Protein AF-0000000076553968 (afdb_homodimer)

Sequence (718 aa):
MDLEKVMREAVAPRPKVARPIVVIGSGGIVHDSHLPAYKKARFPVAALVDVNLEKAEGLAKGFGIPFATTSIAEAIRYAPKNAVFDVALPAKAIAGVLPQLPDGAAVLIQKPMGETLAEAVEILKICRAKGLVAAINFQLRWAPNMLAARALHGTGALGELHDMEVSVSVHMPWELWSFLSTAPRLEILYHSIHYVDLVRSWFGNPRGVYAKTVKSPRTAELAATKSVITFDYGDDKRVFIASNHSHDFDPNMQRSFVQWEGMKGAMRAQMGVNLNYPVGLPDNLEYIVCGDGGWKDGPVSGNWFPDAFMGSMGSLQAFVQGEATTLPTSVEDAMDTMRTVEAAYLSSERGGVELPGIEMDLEKVMREAVAPRPKVARPIVVIGSGGIVHDSHLPAYKKARFPVAALVDVNLEKAEGLAKGFGIPFATTSIAEAIRYAPKNAVFDVALPAKAIAGVLPQLPDGAAVLIQKPMGETLAEAVEILKICRAKGLVAAINFQLRWAPNMLAARALHGTGALGELHDMEVSVSVHMPWELWSFLSTAPRLEILYHSIHYVDLVRSWFGNPRGVYAKTVKSPRTAELAATKSVITFDYGDDKRVFIASNHSHDFDPNMQRSFVQWEGMKGAMRAQMGVNLNYPVGLPDNLEYIVCGDGGWKDGPVSGNWFPDAFMGSMGSLQAFVQGEATTLPTSVEDAMDTMRTVEAAYLSSERGGVELPGIE

Secondary structure (DSSP, 8-state):
--HHHHHHT------SSPPPEEEE--SHHIIIIIHHHHHHHT--EEEEE-SSHHHHHHHHHHHT-S-EES-HHHHHHHS-TT-EEEE---HHHHHHHGGGSPTT-EEEEPSSS-SSHHHHHHHHHHHHHHT-EEEE--GGGG-HHHHHHHHHHHTTTT-SEEEEEEEEE-B--GGG-GGGTT-SS-IIIIIIHHHHHHHHHHH-S-SEEEEEEE--GGGTTSS--EEEEEEE--SS-EEEEEEESB--S-GGG-EEEEEEEESSEEEEEE-GGGTTTTT----EEEEEETT-SS-EE----S-HHHHHHHHHHHHHHHHHTTS-S--TTBHHHHHHHHHHHHHHHHHHHH--BPPPP--/--HHHHHHT------SSPPPEEEE--SHHIIIIIHHHHHHHT--EEEEE-SSHHHHHHHHHHHT-S-EES-HHHHHHHS-TT-EEEE---HHHHHHHGGGSPTT-EEEEPSSS-SSHHHHHHHHHHHHHHT-EEEE--GGGGSHHHHHHHHHHHTTTT-SEEEEEEEEE-B--GGG-GGGTT-SS-IIIIIIHHHHHHHHHHH-S-SEEEEEEE--GGGTTSS--EEEEEEE--SS-EEEEEEETB--S-GGG-EEEEEEEESSEEEEEE-GGGTTTTT----EEEEEETT-SS-EE----S-HHHHHHHHHHHHHHHHHTTS-S--TTBHHHHHHHHHHHHHHHHHHHH--BPPPP--

InterPro domains:
  IPR000683 Gfo/Idh/MocA-like oxidoreductase, N-terminal [PF01408] (21-137)
  IPR004104 Gfo/Idh/MocA-like oxidoreductase, C-terminal [PF02894] (188-352)
  IPR036291 NAD(P)-binding domain superfamily [SSF51735] (21-171)
  IPR051317 Gfo/Idh/MocA family oxidoreductases [PTHR43708] (21-351)

pLDDT: mean 96.41, std 3.23, range [72.75, 98.94]

Organism: NCBI:txid570835

Solvent-accessible surface area (backbone atoms only — not comparable to full-atom values): 36123 Å² total; per-residue (Å²): 131,65,58,59,59,45,24,53,67,36,71,57,50,60,39,96,69,66,54,38,27,37,33,36,39,64,43,68,63,36,65,67,21,44,51,54,13,29,59,72,67,65,41,48,50,46,27,32,25,17,88,48,46,68,54,14,42,53,52,21,60,76,70,69,30,84,34,54,34,60,40,68,66,58,45,56,69,70,37,63,93,71,37,30,35,36,39,53,46,61,34,88,52,47,68,73,50,59,77,73,52,67,72,51,33,40,34,40,31,34,63,39,68,31,90,42,62,68,45,28,49,50,41,49,50,51,35,59,74,39,46,37,50,43,27,40,50,65,24,62,62,30,9,34,38,44,29,18,49,50,38,44,51,72,71,46,60,25,44,66,71,36,34,36,42,36,44,34,35,24,41,57,72,61,76,82,42,65,83,52,56,75,28,83,67,34,34,56,65,74,51,46,42,52,54,52,42,45,51,31,74,76,70,45,80,52,70,12,23,37,23,48,63,16,27,38,78,91,46,64,78,37,36,32,42,30,36,41,38,37,45,37,68,63,58,41,32,52,36,38,38,41,40,33,37,73,49,74,82,52,64,89,80,42,46,38,36,39,36,41,34,30,76,30,17,35,37,38,30,39,46,15,60,56,38,61,54,87,76,36,44,74,34,36,26,34,35,35,42,71,88,53,97,47,79,40,79,49,67,51,69,67,30,53,79,27,50,4,45,33,18,43,55,16,34,52,45,13,29,80,74,66,73,35,94,62,58,87,39,19,49,75,52,41,46,55,41,43,25,47,52,50,14,30,55,50,24,35,74,72,53,48,34,49,56,61,82,88,129,132,65,58,59,59,46,23,54,67,37,70,59,50,62,39,97,71,69,53,38,28,36,33,37,40,64,44,67,61,38,65,68,22,46,51,54,15,29,58,73,67,66,41,48,51,48,28,30,26,16,89,48,48,68,53,14,41,54,51,22,60,76,69,71,30,85,34,54,36,60,38,66,68,58,46,58,69,69,38,65,90,73,38,30,36,37,41,52,46,62,34,87,52,46,66,74,48,58,78,73,51,67,71,51,34,42,33,42,31,34,62,38,68,30,89,43,63,68,45,28,50,51,40,48,51,52,33,60,75,41,47,37,50,43,27,41,49,65,24,62,62,31,8,34,39,45,28,19,50,52,38,44,51,71,72,48,58,24,44,66,71,37,35,37,41,35,40,34,34,24,43,57,72,60,76,80,42,64,82,50,53,73,29,81,68,34,34,58,61,75,52,43,42,49,54,53,42,46,49,33,74,75,69,44,81,53,69,12,22,37,22,47,62,16,27,38,77,91,46,65,78,36,36,32,42,30,36,41,39,35,44,37,67,61,58,42,31,52,37,36,38,40,41,32,36,72,51,75,82,51,64,89,79,44,46,38,35,40,36,41,34,30,77,31,18,38,36,38,30,39,45,15,58,57,38,60,55,88,78,35,44,74,34,36,27,35,35,35,44,73,90,53,97,48,80,40,80,48,66,52,70,68,30,54,77,28,50,4,46,34,17,45,57,16,34,53,45,13,29,78,70,65,74,36,95,61,59,87,39,19,49,73,50,41,47,54,42,44,25,47,53,50,15,29,54,50,24,34,71,70,52,46,35,50,57,60,80,88,127

Nearest PDB structures (foldseek):
  5uib-assembly1_A  TM=8.111E-01  e=8.904E-23  Rhizobium rhizogenes K84
  4had-assembly1_C  TM=8.442E-01  e=1.117E-21  Rhizobium etli CFN 42
  4koa-assembly1_A-2  TM=8.083E-01  e=5.678E-21  Sinorhizobium meliloti 1021
  4had-assembly1_D  TM=8.208E-01  e=4.739E-21  Rhizobium etli CFN 42
  2o48-assembly1_X  TM=7.634E-01  e=4.217E-17  Macaca fascicularis

Structure (mmCIF, N/CA/C/O backbone):
data_AF-0000000076553968-model_v1
#
loop_
_entity.id
_entity.type
_entity.pdbx_description
1 polymer 'Putative dehydrogenase'
#
loop_
_atom_site.group_PDB
_atom_site.id
_atom_site.type_symbol
_atom_site.label_atom_id
_atom_site.label_alt_id
_atom_site.label_comp_id
_atom_site.label_asym_id
_atom_site.label_entity_id
_atom_site.label_seq_id
_atom_site.pdbx_PDB_ins_code
_atom_site.Cartn_x
_atom_site.Cartn_y
_atom_site.Cartn_z
_atom_site.occupancy
_atom_site.B_iso_or_equiv
_atom_site.auth_seq_id
_atom_site.auth_comp_id
_atom_site.auth_asym_id
_atom_site.auth_atom_id
_atom_site.pdbx_PDB_model_num
ATOM 1 N N . MET A 1 1 ? 25.125 -3.48 -21.797 1 81.75 1 MET A N 1
ATOM 2 C CA . MET A 1 1 ? 24.172 -4.598 -21.781 1 81.75 1 MET A CA 1
ATOM 3 C C . MET A 1 1 ? 22.828 -4.176 -22.359 1 81.75 1 MET A C 1
ATOM 5 O O . MET A 1 1 ? 22.328 -3.094 -22.047 1 81.75 1 MET A O 1
ATOM 9 N N . ASP A 1 2 ? 22.422 -4.996 -23.312 1 94.44 2 ASP A N 1
ATOM 10 C CA . ASP A 1 2 ? 21.141 -4.711 -23.969 1 94.44 2 ASP A CA 1
ATOM 11 C C . ASP A 1 2 ? 19.969 -5.234 -23.156 1 94.44 2 ASP A C 1
ATOM 13 O O . ASP A 1 2 ? 19.594 -6.398 -23.281 1 94.44 2 ASP A O 1
ATOM 17 N N . LEU A 1 3 ? 19.453 -4.398 -22.297 1 94.69 3 LEU A N 1
ATOM 18 C CA . LEU A 1 3 ? 18.391 -4.777 -21.359 1 94.69 3 LEU A CA 1
ATOM 19 C C . LEU A 1 3 ? 17.125 -5.195 -22.094 1 94.69 3 LEU A C 1
ATOM 21 O O . LEU A 1 3 ? 16.422 -6.105 -21.656 1 94.69 3 LEU A O 1
ATOM 25 N N . GLU A 1 4 ? 16.922 -4.547 -23.219 1 95.44 4 GLU A N 1
ATOM 26 C CA . GLU A 1 4 ? 15.734 -4.887 -24 1 95.44 4 GLU A CA 1
ATOM 27 C C . GLU A 1 4 ? 15.828 -6.309 -24.547 1 95.44 4 GLU A C 1
ATOM 29 O O . GLU A 1 4 ? 14.828 -7.035 -24.578 1 95.44 4 GLU A O 1
ATOM 34 N N . LYS A 1 5 ? 16.984 -6.605 -24.984 1 95.75 5 LYS A N 1
ATOM 35 C CA . LYS A 1 5 ? 17.188 -7.961 -25.484 1 95.75 5 LYS A CA 1
ATOM 36 C C . LYS A 1 5 ? 16.984 -8.992 -24.375 1 95.75 5 LYS A C 1
ATOM 38 O O . LYS A 1 5 ? 16.344 -10.016 -24.578 1 95.75 5 LYS A O 1
ATOM 43 N N . VAL A 1 6 ? 17.391 -8.703 -23.25 1 95.69 6 VAL A N 1
ATOM 44 C CA . VAL A 1 6 ? 17.297 -9.609 -22.109 1 95.69 6 VAL A CA 1
ATOM 45 C C . VAL A 1 6 ? 15.836 -9.812 -21.734 1 95.69 6 VAL A C 1
ATOM 47 O O . VAL A 1 6 ? 15.406 -10.945 -21.5 1 95.69 6 VAL A O 1
ATOM 50 N N . MET A 1 7 ? 15.117 -8.766 -21.719 1 96.56 7 MET A N 1
ATOM 51 C CA . MET A 1 7 ? 13.703 -8.836 -21.375 1 96.56 7 MET A CA 1
ATOM 52 C C . MET A 1 7 ? 12.914 -9.578 -22.438 1 96.56 7 MET A C 1
ATOM 54 O O . MET A 1 7 ? 12.047 -10.391 -22.125 1 96.56 7 MET A O 1
ATOM 58 N N . ARG A 1 8 ? 13.305 -9.352 -23.703 1 93.69 8 ARG A N 1
ATOM 59 C CA . ARG A 1 8 ? 12.602 -9.977 -24.828 1 93.69 8 ARG A CA 1
ATOM 60 C C . ARG A 1 8 ? 12.844 -11.477 -24.844 1 93.69 8 ARG A C 1
ATOM 62 O O . ARG A 1 8 ? 11.969 -12.25 -25.25 1 93.69 8 ARG A O 1
ATOM 69 N N . GLU A 1 9 ? 13.906 -11.867 -24.359 1 93.88 9 GLU A N 1
ATOM 70 C CA . GLU A 1 9 ? 14.312 -13.266 -24.469 1 93.88 9 GLU A CA 1
ATOM 71 C C . GLU A 1 9 ? 13.922 -14.055 -23.219 1 93.88 9 GLU A C 1
ATOM 73 O O . GLU A 1 9 ? 14.133 -15.266 -23.156 1 93.88 9 GLU A O 1
ATOM 78 N N . ALA A 1 10 ? 13.336 -13.344 -22.312 1 93.69 10 ALA A N 1
ATOM 79 C CA . ALA A 1 10 ? 12.867 -14.039 -21.125 1 93.69 10 ALA A CA 1
ATOM 80 C C . ALA A 1 10 ? 11.625 -14.867 -21.422 1 93.69 10 ALA A C 1
ATOM 82 O O . ALA A 1 10 ? 10.57 -14.328 -21.75 1 93.69 10 ALA A O 1
ATOM 83 N N . VAL A 1 11 ? 11.781 -16.172 -21.344 1 91.69 11 VAL A N 1
ATOM 84 C CA . VAL A 1 11 ? 10.648 -17.047 -21.656 1 91.69 11 VAL A CA 1
ATOM 85 C C . VAL A 1 11 ? 10.5 -18.094 -20.547 1 91.69 11 VAL A C 1
ATOM 87 O O . VAL A 1 11 ? 11.469 -18.422 -19.859 1 91.69 11 VAL A O 1
ATOM 90 N N . ALA A 1 12 ? 9.352 -18.578 -20.391 1 90.81 12 ALA A N 1
ATOM 91 C CA . ALA A 1 12 ? 9.062 -19.625 -19.406 1 90.81 12 ALA A CA 1
ATOM 92 C C . ALA A 1 12 ? 9.727 -20.938 -19.812 1 90.81 12 ALA A C 1
ATOM 94 O O . ALA A 1 12 ? 9.969 -21.188 -21 1 90.81 12 ALA A O 1
ATOM 95 N N . PRO A 1 13 ? 10.07 -21.75 -18.844 1 91.44 13 PRO A N 1
ATOM 96 C CA . PRO A 1 13 ? 10.594 -23.078 -19.188 1 91.44 13 PRO A CA 1
ATOM 97 C C . PRO A 1 13 ? 9.609 -23.906 -20 1 91.44 13 PRO A C 1
ATOM 99 O O . PRO A 1 13 ? 8.398 -23.844 -19.766 1 91.44 13 PRO A O 1
ATOM 102 N N . ARG A 1 14 ? 10.211 -24.641 -20.859 1 92.56 14 ARG A N 1
ATOM 103 C CA . ARG A 1 14 ? 9.484 -25.609 -21.672 1 92.56 14 ARG A CA 1
ATOM 104 C C . ARG A 1 14 ? 10.297 -26.891 -21.875 1 92.56 14 ARG A C 1
ATOM 106 O O . ARG A 1 14 ? 11.523 -26.828 -22 1 92.56 14 ARG A O 1
ATOM 113 N N . PRO A 1 15 ? 9.57 -27.969 -21.984 1 96.62 15 PRO A N 1
ATOM 114 C CA . PRO A 1 15 ? 10.281 -29.219 -22.266 1 96.62 15 PRO A CA 1
ATOM 115 C C . PRO A 1 15 ? 10.734 -29.344 -23.719 1 96.62 15 PRO A C 1
ATOM 117 O O . PRO A 1 15 ? 10.102 -28.781 -24.609 1 96.62 15 PRO A O 1
ATOM 120 N N . LYS A 1 16 ? 11.766 -30.094 -23.859 1 95.5 16 LYS A N 1
ATOM 121 C CA . LYS A 1 16 ? 12.188 -30.391 -25.234 1 95.5 16 LYS A CA 1
ATOM 122 C C . LYS A 1 16 ? 11.141 -31.219 -25.969 1 95.5 16 LYS A C 1
ATOM 124 O O . LYS A 1 16 ? 10.812 -30.938 -27.125 1 95.5 16 LYS A O 1
ATOM 129 N N . VAL A 1 17 ? 10.633 -32.094 -25.328 1 95.25 17 VAL A N 1
ATOM 130 C CA . VAL A 1 17 ? 9.539 -32.906 -25.828 1 95.25 17 VAL A CA 1
ATOM 131 C C . VAL A 1 17 ? 8.398 -32.938 -24.812 1 95.25 17 VAL A C 1
ATOM 133 O O . VAL A 1 17 ? 8.57 -33.406 -23.688 1 95.25 17 VAL A O 1
ATOM 136 N N . ALA A 1 18 ? 7.352 -32.469 -25.219 1 96.75 18 ALA A N 1
ATOM 137 C CA . ALA A 1 18 ? 6.207 -32.375 -24.312 1 96.75 18 ALA A CA 1
ATOM 138 C C . ALA A 1 18 ? 5.543 -33.719 -24.125 1 96.75 18 ALA A C 1
ATOM 140 O O . ALA A 1 18 ? 5.324 -34.469 -25.094 1 96.75 18 ALA A O 1
ATOM 141 N N . ARG A 1 19 ? 5.312 -34.062 -22.922 1 97.69 19 ARG A N 1
ATOM 142 C CA . ARG A 1 19 ? 4.523 -35.25 -22.578 1 97.69 19 ARG A CA 1
ATOM 143 C C . ARG A 1 19 ? 3.031 -34.938 -22.672 1 97.69 19 ARG A C 1
ATOM 145 O O . ARG A 1 19 ? 2.602 -33.812 -22.469 1 97.69 19 ARG A O 1
ATOM 152 N N . PRO A 1 20 ? 2.229 -36 -23.031 1 98.19 20 PRO A N 1
ATOM 153 C CA . PRO A 1 20 ? 0.781 -35.781 -23.094 1 98.19 20 PRO A CA 1
ATOM 154 C C . PRO A 1 20 ? 0.183 -35.438 -21.734 1 98.19 20 PRO A C 1
ATOM 156 O O . PRO A 1 20 ? 0.614 -35.969 -20.703 1 98.19 20 PRO A O 1
ATOM 159 N N . ILE A 1 21 ? -0.754 -34.594 -21.781 1 98.81 21 ILE A N 1
ATOM 160 C CA . ILE A 1 21 ? -1.362 -34.094 -20.547 1 98.81 21 ILE A CA 1
ATOM 161 C C . ILE A 1 21 ? -2.752 -34.719 -20.391 1 98.81 21 ILE A C 1
ATOM 163 O O . ILE A 1 21 ? -3.527 -34.781 -21.344 1 98.81 21 ILE A O 1
ATOM 167 N N . VAL A 1 22 ? -3.051 -35.281 -19.266 1 98.81 22 VAL A N 1
ATOM 168 C CA . VAL A 1 22 ? -4.41 -35.594 -18.859 1 98.81 22 VAL A CA 1
ATOM 169 C C . VAL A 1 22 ? -4.949 -34.5 -17.938 1 98.81 22 VAL A C 1
ATOM 171 O O . VAL A 1 22 ? -4.418 -34.312 -16.844 1 98.81 22 VAL A O 1
ATOM 174 N N . VAL A 1 23 ? -5.914 -33.875 -18.328 1 98.81 23 VAL A N 1
ATOM 175 C CA . VAL A 1 23 ? -6.508 -32.781 -17.562 1 98.81 23 VAL A CA 1
ATOM 176 C C . VAL A 1 23 ? -7.707 -33.281 -16.781 1 98.81 23 VAL A C 1
ATOM 178 O O . VAL A 1 23 ? -8.617 -33.906 -17.344 1 98.81 23 VAL A O 1
ATOM 181 N N . ILE A 1 24 ? -7.66 -33.062 -15.562 1 98.56 24 ILE A N 1
ATOM 182 C CA . ILE A 1 24 ? -8.758 -33.438 -14.664 1 98.56 24 ILE A CA 1
ATOM 183 C C . ILE A 1 24 ? -9.484 -32.188 -14.195 1 98.56 24 ILE A C 1
ATOM 185 O O . ILE A 1 24 ? -8.945 -31.391 -13.406 1 98.56 24 ILE A O 1
ATOM 189 N N . GLY A 1 25 ? -10.68 -32.062 -14.602 1 97 25 GLY A N 1
ATOM 190 C CA . GLY A 1 25 ? -11.469 -30.844 -14.438 1 97 25 GLY A CA 1
ATOM 191 C C . GLY A 1 25 ? -11.672 -30.078 -15.727 1 97 25 GLY A C 1
ATOM 192 O O . GLY A 1 25 ? -10.734 -29.906 -16.5 1 97 25 GLY A O 1
ATOM 193 N N . SER A 1 26 ? -12.953 -29.672 -16.047 1 95.62 26 SER A N 1
ATOM 194 C CA . SER A 1 26 ? -13.273 -28.938 -17.266 1 95.62 26 SER A CA 1
ATOM 195 C C . SER A 1 26 ? -13.953 -27.609 -16.953 1 95.62 26 SER A C 1
ATOM 197 O O . SER A 1 26 ? -14.867 -27.188 -17.656 1 95.62 26 SER A O 1
ATOM 199 N N . GLY A 1 27 ? -13.492 -27 -15.82 1 91.19 27 GLY A N 1
ATOM 200 C CA . GLY A 1 27 ? -14.078 -25.734 -15.391 1 91.19 27 GLY A CA 1
ATOM 201 C C . GLY A 1 27 ? -13.586 -24.547 -16.203 1 91.19 27 GLY A C 1
ATOM 202 O O . GLY A 1 27 ? -12.898 -24.719 -17.203 1 91.19 27 GLY A O 1
ATOM 203 N N . GLY A 1 28 ? -14.109 -23.312 -15.758 1 89.62 28 GLY A N 1
ATOM 204 C CA . GLY A 1 28 ? -13.812 -22.078 -16.453 1 89.62 28 GLY A CA 1
ATOM 205 C C . GLY A 1 28 ? -12.328 -21.844 -16.656 1 89.62 28 GLY A C 1
ATOM 206 O O . GLY A 1 28 ? -11.898 -21.391 -17.719 1 89.62 28 GLY A O 1
ATOM 207 N N . ILE A 1 29 ? -11.531 -22.141 -15.641 1 92.94 29 ILE A N 1
ATOM 208 C CA . ILE A 1 29 ? -10.094 -21.875 -15.703 1 92.94 29 ILE A CA 1
ATOM 209 C C . ILE A 1 29 ? -9.453 -22.766 -16.766 1 92.94 29 ILE A C 1
ATOM 211 O O . ILE A 1 29 ? -8.469 -22.391 -17.391 1 92.94 29 ILE A O 1
ATOM 215 N N . VAL A 1 30 ? -9.93 -24.062 -16.922 1 97 30 VAL A N 1
ATOM 216 C CA . VAL A 1 30 ? -9.422 -24.969 -17.953 1 97 30 VAL A CA 1
ATOM 217 C C . VAL A 1 30 ? -9.797 -24.453 -19.344 1 97 30 VAL A C 1
ATOM 219 O O . VAL A 1 30 ? -8.953 -24.375 -20.234 1 97 30 VAL A O 1
ATOM 222 N N . HIS A 1 31 ? -11.039 -24 -19.406 1 94.38 31 HIS A N 1
ATOM 223 C CA . HIS A 1 31 ? -11.547 -23.484 -20.672 1 94.38 31 HIS A CA 1
ATOM 224 C C . HIS A 1 31 ? -10.82 -22.203 -21.062 1 94.38 31 HIS A C 1
ATOM 226 O O . HIS A 1 31 ? -10.398 -22.062 -22.219 1 94.38 31 HIS A O 1
ATOM 232 N N . ASP A 1 32 ? -10.617 -21.344 -20.125 1 92.69 32 ASP A N 1
ATOM 233 C CA . ASP A 1 32 ? -10.211 -19.969 -20.438 1 92.69 32 ASP A CA 1
ATOM 234 C C . ASP A 1 32 ? -8.695 -19.828 -20.422 1 92.69 32 ASP A C 1
ATOM 236 O O . ASP A 1 32 ? -8.141 -18.891 -21 1 92.69 32 ASP A O 1
ATOM 240 N N . SER A 1 33 ? -7.992 -20.75 -19.703 1 95.44 33 SER A N 1
ATOM 241 C CA . SER A 1 33 ? -6.574 -20.484 -19.484 1 95.44 33 SER A CA 1
ATOM 242 C C . SER A 1 33 ? -5.727 -21.719 -19.75 1 95.44 33 SER A C 1
ATOM 244 O O . SER A 1 33 ? -4.82 -21.703 -20.594 1 95.44 33 SER A O 1
ATOM 246 N N . HIS A 1 34 ? -6.031 -22.906 -19.219 1 98.19 34 HIS A N 1
ATOM 247 C CA . HIS A 1 34 ? -5.184 -24.078 -19.375 1 98.19 34 HIS A CA 1
ATOM 248 C C . HIS A 1 34 ? -5.129 -24.516 -20.844 1 98.19 34 HIS A C 1
ATOM 250 O O . HIS A 1 34 ? -4.059 -24.5 -21.453 1 98.19 34 HIS A O 1
ATOM 256 N N . LEU A 1 35 ? -6.277 -24.797 -21.406 1 98.31 35 LEU A N 1
ATOM 257 C CA . LEU A 1 35 ? -6.289 -25.391 -22.734 1 98.31 35 LEU A CA 1
ATOM 258 C C . LEU A 1 35 ? -5.789 -24.406 -23.781 1 98.31 35 LEU A C 1
ATOM 260 O O . LEU A 1 35 ? -4.977 -24.766 -24.641 1 98.31 35 LEU A O 1
ATOM 264 N N . PRO A 1 36 ? -6.191 -23.109 -23.688 1 97.12 36 PRO A N 1
ATOM 265 C CA . PRO A 1 36 ? -5.594 -22.156 -24.625 1 97.12 36 PRO A CA 1
ATOM 266 C C . PRO A 1 36 ? -4.074 -22.078 -24.5 1 97.12 36 PRO A C 1
ATOM 268 O O . PRO A 1 36 ? -3.369 -22 -25.516 1 97.12 36 PRO A O 1
ATOM 271 N N . ALA A 1 37 ? -3.576 -22.109 -23.328 1 97.38 37 ALA A N 1
ATOM 272 C CA . ALA A 1 37 ? -2.133 -22.062 -23.109 1 97.38 37 ALA A CA 1
ATOM 273 C C . ALA A 1 37 ? -1.454 -23.297 -23.688 1 97.38 37 ALA A C 1
ATOM 275 O O . ALA A 1 37 ? -0.403 -23.203 -24.328 1 97.38 37 ALA A O 1
ATOM 276 N N . TYR A 1 38 ? -1.991 -24.5 -23.453 1 98.06 38 TYR A N 1
ATOM 277 C CA . TYR A 1 38 ? -1.411 -25.75 -23.938 1 98.06 38 TYR A CA 1
ATOM 278 C C . TYR A 1 38 ? -1.424 -25.812 -25.453 1 98.06 38 TYR A C 1
ATOM 280 O O . TYR A 1 38 ? -0.472 -26.297 -26.078 1 98.06 38 TYR A O 1
ATOM 288 N N . LYS A 1 39 ? -2.51 -25.328 -26 1 96.75 39 LYS A N 1
ATOM 289 C CA . LYS A 1 39 ? -2.561 -25.25 -27.453 1 96.75 39 LYS A CA 1
ATOM 290 C C . LYS A 1 39 ? -1.476 -24.312 -27.984 1 96.75 39 LYS A C 1
ATOM 292 O O . LYS A 1 39 ? -0.742 -24.672 -28.922 1 96.75 39 LYS A O 1
ATOM 297 N N . LYS A 1 40 ? -1.347 -23.203 -27.359 1 95.19 40 LYS A N 1
ATOM 298 C CA . LYS A 1 40 ? -0.339 -22.234 -27.766 1 95.19 40 LYS A CA 1
ATOM 299 C C . LYS A 1 40 ? 1.069 -22.797 -27.625 1 95.19 40 LYS A C 1
ATOM 301 O O . LYS A 1 40 ? 1.931 -22.562 -28.469 1 95.19 40 LYS A O 1
ATOM 306 N N . ALA A 1 41 ? 1.284 -23.531 -26.641 1 96.19 41 ALA A N 1
ATOM 307 C CA . ALA A 1 41 ? 2.6 -24.094 -26.344 1 96.19 41 ALA A CA 1
ATOM 308 C C . ALA A 1 41 ? 2.814 -25.406 -27.094 1 96.19 41 ALA A C 1
ATOM 310 O O . ALA A 1 41 ? 3.895 -26 -27.031 1 96.19 41 ALA A O 1
ATOM 311 N N . ARG A 1 42 ? 1.78 -25.969 -27.734 1 96.19 42 ARG A N 1
ATOM 312 C CA . ARG A 1 42 ? 1.795 -27.25 -28.422 1 96.19 42 ARG A CA 1
ATOM 313 C C . ARG A 1 42 ? 2.053 -28.391 -27.453 1 96.19 42 ARG A C 1
ATOM 315 O O . ARG A 1 42 ? 2.834 -29.297 -27.75 1 96.19 42 ARG A O 1
ATOM 322 N N . PHE A 1 43 ? 1.461 -28.234 -26.297 1 97.56 43 PHE A N 1
ATOM 323 C CA . PHE A 1 43 ? 1.4 -29.359 -25.375 1 97.56 43 PHE A CA 1
ATOM 324 C C . PHE A 1 43 ? 0.218 -30.266 -25.688 1 97.56 43 PHE A C 1
ATOM 326 O O . PHE A 1 43 ? -0.932 -29.812 -25.688 1 97.56 43 PHE A O 1
ATOM 333 N N . PRO A 1 44 ? 0.555 -31.531 -26.016 1 98.06 44 PRO A N 1
ATOM 334 C CA . PRO A 1 44 ? -0.569 -32.406 -26.344 1 98.06 44 PRO A CA 1
ATOM 335 C C . PRO A 1 44 ? -1.427 -32.75 -25.125 1 98.06 44 PRO A C 1
ATOM 337 O O . PRO A 1 44 ? -0.894 -33.031 -24.047 1 98.06 44 PRO A O 1
ATOM 340 N N . VAL A 1 45 ? -2.746 -32.688 -25.297 1 98.56 45 VAL A N 1
ATOM 341 C CA . VAL A 1 45 ? -3.695 -33.125 -24.281 1 98.56 45 VAL A CA 1
ATOM 342 C C . VAL A 1 45 ? -4.352 -34.438 -24.719 1 98.56 45 VAL A C 1
ATOM 344 O O . VAL A 1 45 ? -5.027 -34.5 -25.75 1 98.56 45 VAL A O 1
ATOM 347 N N . ALA A 1 46 ? -4.039 -35.438 -23.906 1 98.5 46 ALA A N 1
ATOM 348 C CA . ALA A 1 46 ? -4.457 -36.781 -24.297 1 98.5 46 ALA A CA 1
ATOM 349 C C . ALA A 1 46 ? -5.902 -37.062 -23.891 1 98.5 46 ALA A C 1
ATOM 351 O O . ALA A 1 46 ? -6.625 -37.781 -24.578 1 98.5 46 ALA A O 1
ATOM 352 N N . ALA A 1 47 ? -6.312 -36.5 -22.828 1 98.38 47 ALA A N 1
ATOM 353 C CA . ALA A 1 47 ? -7.637 -36.812 -22.297 1 98.38 47 ALA A CA 1
ATOM 354 C C . ALA A 1 47 ? -8.133 -35.688 -21.391 1 98.38 47 ALA A C 1
ATOM 356 O O . ALA A 1 47 ? -7.336 -34.969 -20.781 1 98.38 47 ALA A O 1
ATOM 357 N N . LEU A 1 48 ? -9.328 -35.656 -21.266 1 98.56 48 LEU A N 1
ATOM 358 C CA . LEU A 1 48 ? -10.039 -34.781 -20.375 1 98.56 48 LEU A CA 1
ATOM 359 C C . LEU A 1 48 ? -11 -35.531 -19.469 1 98.56 48 LEU A C 1
ATOM 361 O O . LEU A 1 48 ? -11.773 -36.375 -19.953 1 98.56 48 LEU A O 1
ATOM 365 N N . VAL A 1 49 ? -10.953 -35.281 -18.266 1 98.5 49 VAL A N 1
ATOM 366 C CA . VAL A 1 49 ? -11.789 -35.969 -17.281 1 98.5 49 VAL A CA 1
ATOM 367 C C . VAL A 1 49 ? -12.656 -34.938 -16.547 1 98.5 49 VAL A C 1
ATOM 369 O O . VAL A 1 49 ? -12.148 -33.906 -16.062 1 98.5 49 VAL A O 1
ATOM 372 N N . ASP A 1 50 ? -13.867 -35.125 -16.438 1 97.69 50 ASP A N 1
ATOM 373 C CA . ASP A 1 50 ? -14.805 -34.375 -15.633 1 97.69 50 ASP A CA 1
ATOM 374 C C . ASP A 1 50 ? -15.977 -35.219 -15.164 1 97.69 50 ASP A C 1
ATOM 376 O O . ASP A 1 50 ? -16.438 -36.094 -15.891 1 97.69 50 ASP A O 1
ATOM 380 N N . VAL A 1 51 ? -16.453 -34.938 -13.969 1 96.5 51 VAL A N 1
ATOM 381 C CA . VAL A 1 51 ? -17.578 -35.688 -13.453 1 96.5 51 VAL A CA 1
ATOM 382 C C . VAL A 1 51 ? -18.797 -35.469 -14.352 1 96.5 51 VAL A C 1
ATOM 384 O O . VAL A 1 51 ? -19.688 -36.344 -14.414 1 96.5 51 VAL A O 1
ATOM 387 N N . ASN A 1 52 ? -18.844 -34.375 -15 1 97.06 52 ASN A N 1
ATOM 388 C CA . ASN A 1 52 ? -19.844 -34.094 -16.016 1 97.06 52 ASN A CA 1
ATOM 389 C C . ASN A 1 52 ? -19.344 -34.438 -17.406 1 97.06 52 ASN A C 1
ATOM 391 O O . ASN A 1 52 ? -18.578 -33.688 -18.016 1 97.06 52 ASN A O 1
ATOM 395 N N . LEU A 1 53 ? -19.812 -35.625 -17.906 1 97.31 53 LEU A N 1
ATOM 396 C CA . LEU A 1 53 ? -19.328 -36.156 -19.188 1 97.31 53 LEU A CA 1
ATOM 397 C C . LEU A 1 53 ? -19.609 -35.156 -20.312 1 97.31 53 LEU A C 1
ATOM 399 O O . LEU A 1 53 ? -18.766 -34.938 -21.188 1 97.31 53 LEU A O 1
ATOM 403 N N . GLU A 1 54 ? -20.75 -34.531 -20.281 1 96.94 54 GLU A N 1
ATOM 404 C CA . GLU A 1 54 ? -21.125 -33.594 -21.328 1 96.94 54 GLU A CA 1
ATOM 405 C C . GLU A 1 54 ? -20.172 -32.406 -21.375 1 96.94 54 GLU A C 1
ATOM 407 O O . GLU A 1 54 ? -19.781 -31.953 -22.453 1 96.94 54 GLU A O 1
ATOM 412 N N . LYS A 1 55 ? -19.812 -31.969 -20.203 1 95.81 55 LYS A N 1
ATOM 413 C CA . LYS A 1 55 ? -18.859 -30.875 -20.109 1 95.81 55 LYS A CA 1
ATOM 414 C C . LYS A 1 55 ? -17.5 -31.281 -20.672 1 95.81 55 LYS A C 1
ATOM 416 O O . LYS A 1 55 ? -16.891 -30.547 -21.453 1 95.81 55 LYS A O 1
ATOM 421 N N . ALA A 1 56 ? -17.078 -32.469 -20.297 1 97.5 56 ALA A N 1
ATOM 422 C CA . ALA A 1 56 ? -15.797 -32.969 -20.766 1 97.5 56 ALA A CA 1
ATOM 423 C C . ALA A 1 56 ? -15.781 -33.156 -22.281 1 97.5 56 ALA A C 1
ATOM 425 O O . ALA A 1 56 ? -14.844 -32.719 -22.953 1 97.5 56 ALA A O 1
ATOM 426 N N . GLU A 1 57 ? -16.828 -33.75 -22.75 1 97.38 57 GLU A N 1
ATOM 427 C CA . GLU A 1 57 ? -16.906 -34.031 -24.188 1 97.38 57 GLU A CA 1
ATOM 428 C C . GLU A 1 57 ? -17 -32.719 -24.984 1 97.38 57 GLU A C 1
ATOM 430 O O . GLU A 1 57 ? -16.375 -32.594 -26.047 1 97.38 57 GLU A O 1
ATOM 435 N N . GLY A 1 58 ? -17.797 -31.844 -24.516 1 97.06 58 GLY A N 1
ATOM 436 C CA . GLY A 1 58 ? -17.906 -30.562 -25.188 1 97.06 58 GLY A CA 1
ATOM 437 C C . GLY A 1 58 ? -16.594 -29.812 -25.281 1 97.06 58 GLY A C 1
ATOM 438 O O . GLY A 1 58 ? -16.219 -29.328 -26.344 1 97.06 58 GLY A O 1
ATOM 439 N N . LEU A 1 59 ? -15.914 -29.781 -24.156 1 97.88 59 LEU A N 1
ATOM 440 C CA . LEU A 1 59 ? -14.617 -29.109 -24.125 1 97.88 59 LEU A CA 1
ATOM 441 C C . LEU A 1 59 ? -13.594 -29.859 -24.969 1 97.88 59 LEU A C 1
ATOM 443 O O . LEU A 1 59 ? -12.812 -29.234 -25.688 1 97.88 59 LEU A O 1
ATOM 447 N N . ALA A 1 60 ? -13.578 -31.156 -24.922 1 97.81 60 ALA A N 1
ATOM 448 C CA . ALA A 1 60 ? -12.664 -31.984 -25.719 1 97.81 60 ALA A CA 1
ATOM 449 C C . ALA A 1 60 ? -12.852 -31.734 -27.203 1 97.81 60 ALA A C 1
ATOM 451 O O . ALA A 1 60 ? -11.883 -31.594 -27.953 1 97.81 60 ALA A O 1
ATOM 452 N N . LYS A 1 61 ? -14.086 -31.672 -27.547 1 96.94 61 LYS A N 1
ATOM 453 C CA . LYS A 1 61 ? -14.391 -31.422 -28.953 1 96.94 61 LYS A CA 1
ATOM 454 C C . LYS A 1 61 ? -13.867 -30.062 -29.406 1 96.94 61 LYS A C 1
ATOM 456 O O . LYS A 1 61 ? -13.258 -29.938 -30.469 1 96.94 61 LYS A O 1
ATOM 461 N N . GLY A 1 62 ? -14.07 -29.125 -28.609 1 96.69 62 GLY A N 1
ATOM 462 C CA . GLY A 1 62 ? -13.664 -27.766 -28.922 1 96.69 62 GLY A CA 1
ATOM 463 C C . GLY A 1 62 ? -12.164 -27.609 -29.078 1 96.69 62 GLY A C 1
ATOM 464 O O . GLY A 1 62 ? -11.695 -26.766 -29.828 1 96.69 62 GLY A O 1
ATOM 465 N N . PHE A 1 63 ? -11.344 -28.469 -28.375 1 98.12 63 PHE A N 1
ATOM 466 C CA . PHE A 1 63 ? -9.898 -28.312 -28.391 1 98.12 63 PHE A CA 1
ATOM 467 C C . PHE A 1 63 ? -9.234 -29.5 -29.094 1 98.12 63 PHE A C 1
ATOM 469 O O . PHE A 1 63 ? -8.008 -29.625 -29.094 1 98.12 63 PHE A O 1
ATOM 476 N N . GLY A 1 64 ? -10.023 -30.391 -29.672 1 97.5 64 GLY A N 1
ATOM 477 C CA . GLY A 1 64 ? -9.492 -31.516 -30.422 1 97.5 64 GLY A CA 1
ATOM 478 C C . GLY A 1 64 ? -8.805 -32.562 -29.531 1 97.5 64 GLY A C 1
ATOM 479 O O . GLY A 1 64 ? -7.789 -33.125 -29.906 1 97.5 64 GLY A O 1
ATOM 480 N N . ILE A 1 65 ? -9.344 -32.75 -28.391 1 97.62 65 ILE A N 1
ATOM 481 C CA . ILE A 1 65 ? -8.82 -33.781 -27.469 1 97.62 65 ILE A CA 1
ATOM 482 C C . ILE A 1 65 ? -9.484 -35.125 -27.75 1 97.62 65 ILE A C 1
ATOM 484 O O . ILE A 1 65 ? -10.711 -35.219 -27.781 1 97.62 65 ILE A O 1
ATOM 488 N N . PRO A 1 66 ? -8.617 -36.094 -27.984 1 97.81 66 PRO A N 1
ATOM 489 C CA . PRO A 1 66 ? -9.141 -37.344 -28.562 1 97.81 66 PRO A CA 1
ATOM 490 C C . PRO A 1 66 ? -10.016 -38.125 -27.578 1 97.81 66 PRO A C 1
ATOM 492 O O . PRO A 1 66 ? -10.805 -38.969 -28 1 97.81 66 PRO A O 1
ATOM 495 N N . PHE A 1 67 ? -9.961 -37.906 -26.312 1 98.06 67 PHE A N 1
ATOM 496 C CA . PHE A 1 67 ? -10.648 -38.75 -25.359 1 98.06 67 PHE A CA 1
ATOM 497 C C . PHE A 1 67 ? -11.203 -37.938 -24.203 1 98.06 67 PHE A C 1
ATOM 499 O O . PHE A 1 67 ? -10.516 -37.094 -23.656 1 98.06 67 PHE A O 1
ATOM 506 N N . ALA A 1 68 ? -12.352 -38.156 -23.844 1 98.56 68 ALA A N 1
ATOM 507 C CA . ALA A 1 68 ? -13.031 -37.562 -22.688 1 98.56 68 ALA A CA 1
ATOM 508 C C . ALA A 1 68 ? -13.758 -38.625 -21.875 1 98.56 68 ALA A C 1
ATOM 510 O O . ALA A 1 68 ? -14.352 -39.562 -22.453 1 98.56 68 ALA A O 1
ATOM 511 N N . THR A 1 69 ? -13.781 -38.531 -20.625 1 98.5 69 THR A N 1
ATOM 512 C CA . THR A 1 69 ? -14.367 -39.531 -19.766 1 98.5 69 THR A CA 1
ATOM 513 C C . THR A 1 69 ? -14.703 -38.969 -18.391 1 98.5 69 THR A C 1
ATOM 515 O O . THR A 1 69 ? -14.289 -37.844 -18.062 1 98.5 69 THR A O 1
ATOM 518 N N . THR A 1 70 ? -15.398 -39.688 -17.641 1 98.44 70 THR A N 1
ATOM 519 C CA . THR A 1 70 ? -15.695 -39.344 -16.25 1 98.44 70 THR A CA 1
ATOM 520 C C . THR A 1 70 ? -14.766 -40.062 -15.297 1 98.44 70 THR A C 1
ATOM 522 O O . THR A 1 70 ? -14.766 -39.812 -14.094 1 98.44 70 THR A O 1
ATOM 525 N N . SER A 1 71 ? -14.008 -40.906 -15.867 1 98.31 71 SER A N 1
ATOM 526 C CA . SER A 1 71 ? -13.203 -41.812 -15.047 1 98.31 71 SER A CA 1
ATOM 527 C C . SER A 1 71 ? -11.719 -41.5 -15.18 1 98.31 71 SER A C 1
ATOM 529 O O . SER A 1 71 ? -11.156 -41.594 -16.281 1 98.31 71 SER A O 1
ATOM 531 N N . ILE A 1 72 ? -11.18 -41.25 -13.953 1 98.38 72 ILE A N 1
ATOM 532 C CA . ILE A 1 72 ? -9.734 -41.031 -13.93 1 98.38 72 ILE A CA 1
ATOM 533 C C . ILE A 1 72 ? -9.031 -42.344 -14.352 1 98.38 72 ILE A C 1
ATOM 535 O O . ILE A 1 72 ? -8.07 -42.281 -15.133 1 98.38 72 ILE A O 1
ATOM 539 N N . ALA A 1 73 ? -9.461 -43.438 -13.969 1 98.06 73 ALA A N 1
ATOM 540 C CA . ALA A 1 73 ? -8.867 -44.719 -14.312 1 98.06 73 ALA A CA 1
ATOM 541 C C . ALA A 1 73 ? -8.891 -44.969 -15.82 1 98.06 73 ALA A C 1
ATOM 543 O O . ALA A 1 73 ? -7.906 -45.438 -16.391 1 98.06 73 ALA A O 1
ATOM 544 N N . GLU A 1 74 ? -9.984 -44.688 -16.344 1 98.38 74 GLU A N 1
ATOM 545 C CA . GLU A 1 74 ? -10.094 -44.844 -17.797 1 98.38 74 GLU A CA 1
ATOM 546 C C . GLU A 1 74 ? -9.117 -43.938 -18.516 1 98.38 74 GLU A C 1
ATOM 548 O O . GLU A 1 74 ? -8.508 -44.344 -19.516 1 98.38 74 GLU A O 1
ATOM 553 N N . ALA A 1 75 ? -9 -42.688 -18.016 1 98.44 75 ALA A N 1
ATOM 554 C CA . ALA A 1 75 ? -8.07 -41.75 -18.625 1 98.44 75 ALA A CA 1
ATOM 555 C C . ALA A 1 75 ? -6.633 -42.25 -18.516 1 98.44 75 ALA A C 1
ATOM 557 O O . ALA A 1 75 ? -5.848 -42.125 -19.453 1 98.44 75 ALA A O 1
ATOM 558 N N . ILE A 1 76 ? -6.332 -42.844 -17.469 1 98 76 ILE A N 1
ATOM 559 C CA . ILE A 1 76 ? -4.992 -43.375 -17.234 1 98 76 ILE A CA 1
ATOM 560 C C . ILE A 1 76 ? -4.719 -44.531 -18.203 1 98 76 ILE A C 1
ATOM 562 O O . ILE A 1 76 ? -3.623 -44.656 -18.75 1 98 76 ILE A O 1
ATOM 566 N N . ARG A 1 77 ? -5.648 -45.281 -18.344 1 97.81 77 ARG A N 1
ATOM 567 C CA . ARG A 1 77 ? -5.488 -46.406 -19.266 1 97.81 77 ARG A CA 1
ATOM 568 C C . ARG A 1 77 ? -5.324 -45.938 -20.703 1 97.81 77 ARG A C 1
ATOM 570 O O . ARG A 1 77 ? -4.578 -46.531 -21.484 1 97.81 77 ARG A O 1
ATOM 577 N N . TYR A 1 78 ? -6.047 -45.031 -20.984 1 98.12 78 TYR A N 1
ATOM 578 C CA . TYR A 1 78 ? -6.047 -44.5 -22.359 1 98.12 78 TYR A CA 1
ATOM 579 C C . TYR A 1 78 ? -4.75 -43.781 -22.656 1 98.12 78 TYR A C 1
ATOM 581 O O . TYR A 1 78 ? -4.191 -43.906 -23.75 1 98.12 78 TYR A O 1
ATOM 589 N N . ALA A 1 79 ? -4.258 -42.938 -21.75 1 97.5 79 ALA A N 1
ATOM 590 C CA . ALA A 1 79 ? -3.107 -42.094 -21.984 1 97.5 79 ALA A CA 1
ATOM 591 C C . ALA A 1 79 ? -1.807 -42.875 -21.969 1 97.5 79 ALA A C 1
ATOM 593 O O . ALA A 1 79 ? -1.748 -43.969 -21.391 1 97.5 79 ALA A O 1
ATOM 594 N N . PRO A 1 80 ? -0.825 -42.312 -22.656 1 96.69 80 PRO A N 1
ATOM 595 C CA . PRO A 1 80 ? 0.489 -42.938 -22.547 1 96.69 80 PRO A CA 1
ATOM 596 C C . PRO A 1 80 ? 1.007 -43 -21.109 1 96.69 80 PRO A C 1
ATOM 598 O O . PRO A 1 80 ? 0.598 -42.156 -20.281 1 96.69 80 PRO A O 1
ATOM 601 N N . LYS A 1 81 ? 2.014 -43.875 -20.859 1 95.38 81 LYS A N 1
ATOM 602 C CA . LYS A 1 81 ? 2.516 -44.125 -19.516 1 95.38 81 LYS A CA 1
ATOM 603 C C . LYS A 1 81 ? 3.258 -42.906 -18.969 1 95.38 81 LYS A C 1
ATOM 605 O O . LYS A 1 81 ? 3.32 -42.719 -17.75 1 95.38 81 LYS A O 1
ATOM 610 N N . ASN A 1 82 ? 3.713 -42.031 -19.859 1 95.25 82 ASN A N 1
ATOM 611 C CA . ASN A 1 82 ? 4.508 -40.906 -19.391 1 95.25 82 ASN A CA 1
ATOM 612 C C . ASN A 1 82 ? 3.674 -39.625 -19.328 1 95.25 82 ASN A C 1
ATOM 614 O O . ASN A 1 82 ? 4.223 -38.531 -19.25 1 95.25 82 ASN A O 1
ATOM 618 N N . ALA A 1 83 ? 2.445 -39.812 -19.297 1 98.19 83 ALA A N 1
ATOM 619 C CA . ALA A 1 83 ? 1.55 -38.656 -19.234 1 98.19 83 ALA A CA 1
ATOM 620 C C . ALA A 1 83 ? 1.742 -37.875 -17.938 1 98.19 83 ALA A C 1
ATOM 622 O O . ALA A 1 83 ? 2.084 -38.438 -16.906 1 98.19 83 ALA A O 1
ATOM 623 N N . VAL A 1 84 ? 1.521 -36.594 -18.109 1 98.62 84 VAL A N 1
ATOM 624 C CA . VAL A 1 84 ? 1.498 -35.719 -16.953 1 98.62 84 VAL A CA 1
ATOM 625 C C . VAL A 1 84 ? 0.062 -35.281 -16.656 1 98.62 84 VAL A C 1
ATOM 627 O O . VAL A 1 84 ? -0.788 -35.281 -17.547 1 98.62 84 VAL A O 1
ATOM 630 N N . PHE A 1 85 ? -0.17 -35 -15.367 1 98.88 85 PHE A N 1
ATOM 631 C CA . PHE A 1 85 ? -1.548 -34.75 -14.961 1 98.88 85 PHE A CA 1
ATOM 632 C C . PHE A 1 85 ? -1.739 -33.312 -14.531 1 98.88 85 PHE A C 1
ATOM 634 O O . PHE A 1 85 ? -0.913 -32.75 -13.805 1 98.88 85 PHE A O 1
ATOM 641 N N . ASP A 1 86 ? -2.764 -32.656 -15.047 1 98.81 86 ASP A N 1
ATOM 642 C CA . ASP A 1 86 ? -3.232 -31.328 -14.656 1 98.81 86 ASP A CA 1
ATOM 643 C C . ASP A 1 86 ? -4.52 -31.406 -13.844 1 98.81 86 ASP A C 1
ATOM 645 O O . ASP A 1 86 ? -5.602 -31.609 -14.398 1 98.81 86 ASP A O 1
ATOM 649 N N . VAL A 1 87 ? -4.348 -31.25 -12.555 1 98.69 87 VAL A N 1
ATOM 650 C CA . VAL A 1 87 ? -5.496 -31.312 -11.656 1 98.69 87 VAL A CA 1
ATOM 651 C C . VAL A 1 87 ? -6.055 -29.922 -11.414 1 98.69 87 VAL A C 1
ATOM 653 O O . VAL A 1 87 ? -5.621 -29.219 -10.5 1 98.69 87 VAL A O 1
ATOM 656 N N . ALA A 1 88 ? -7.027 -29.562 -12.219 1 97.38 88 ALA A N 1
ATOM 657 C CA . ALA A 1 88 ? -7.621 -28.219 -12.219 1 97.38 88 ALA A CA 1
ATOM 658 C C . ALA A 1 88 ? -8.984 -28.234 -11.539 1 97.38 88 ALA A C 1
ATOM 660 O O . ALA A 1 88 ? -10 -27.891 -12.164 1 97.38 88 ALA A O 1
ATOM 661 N N . LEU A 1 89 ? -8.984 -28.609 -10.258 1 94.94 89 LEU A N 1
ATOM 662 C CA . LEU A 1 89 ? -10.195 -28.781 -9.461 1 94.94 89 LEU A CA 1
ATOM 663 C C . LEU A 1 89 ? -10.211 -27.812 -8.281 1 94.94 89 LEU A C 1
ATOM 665 O O . LEU A 1 89 ? -9.172 -27.297 -7.883 1 94.94 89 LEU A O 1
ATOM 669 N N . PRO A 1 90 ? -11.445 -27.562 -7.738 1 92 90 PRO A N 1
ATOM 670 C CA . PRO A 1 90 ? -11.484 -26.797 -6.484 1 92 90 PRO A CA 1
ATOM 671 C C . PRO A 1 90 ? -10.688 -27.469 -5.367 1 92 90 PRO A C 1
ATOM 673 O O . PRO A 1 90 ? -10.547 -28.703 -5.352 1 92 90 PRO A O 1
ATOM 676 N N . ALA A 1 91 ? -10.211 -26.625 -4.484 1 92.75 91 ALA A N 1
ATOM 677 C CA . ALA A 1 91 ? -9.281 -27.047 -3.443 1 92.75 91 ALA A CA 1
ATOM 678 C C . ALA A 1 91 ? -9.82 -28.25 -2.682 1 92.75 91 ALA A C 1
ATOM 680 O O . ALA A 1 91 ? -9.078 -29.188 -2.389 1 92.75 91 ALA A O 1
ATOM 681 N N . LYS A 1 92 ? -11.094 -28.344 -2.447 1 91.62 92 LYS A N 1
ATOM 682 C CA . LYS A 1 92 ? -11.703 -29.375 -1.608 1 91.62 92 LYS A CA 1
ATOM 683 C C . LYS A 1 92 ? -11.633 -30.75 -2.279 1 91.62 92 LYS A C 1
ATOM 685 O O . LYS A 1 92 ? -11.719 -31.781 -1.608 1 91.62 92 LYS A O 1
ATOM 690 N N . ALA A 1 93 ? -11.469 -30.781 -3.6 1 95.5 93 ALA A N 1
ATOM 691 C CA . ALA A 1 93 ? -11.531 -32.031 -4.34 1 95.5 93 ALA A CA 1
ATOM 692 C C . ALA A 1 93 ? -10.141 -32.625 -4.516 1 95.5 93 ALA A C 1
ATOM 694 O O . ALA A 1 93 ? -10 -33.812 -4.863 1 95.5 93 ALA A O 1
ATOM 695 N N . ILE A 1 94 ? -9.102 -31.891 -4.195 1 97.62 94 ILE A N 1
ATOM 696 C CA . ILE A 1 94 ? -7.734 -32.25 -4.566 1 97.62 94 ILE A CA 1
ATOM 697 C C . ILE A 1 94 ? -7.301 -33.5 -3.826 1 97.62 94 ILE A C 1
ATOM 699 O O . ILE A 1 94 ? -6.832 -34.469 -4.441 1 97.62 94 ILE A O 1
ATOM 703 N N . ALA A 1 95 ? -7.449 -33.562 -2.559 1 97.56 95 ALA A N 1
ATOM 704 C CA . ALA A 1 95 ? -6.973 -34.656 -1.739 1 97.56 95 ALA A CA 1
ATOM 705 C C . ALA A 1 95 ? -7.656 -35.969 -2.135 1 97.56 95 ALA A C 1
ATOM 707 O O . ALA A 1 95 ? -7.082 -37.062 -1.984 1 97.56 95 ALA A O 1
ATOM 708 N N . GLY A 1 96 ? -8.875 -35.875 -2.605 1 97.31 96 GLY A N 1
ATOM 709 C CA . GLY A 1 96 ? -9.602 -37.062 -3.008 1 97.31 96 GLY A CA 1
ATOM 710 C C . GLY A 1 96 ? -9.172 -37.594 -4.359 1 97.31 96 GLY A C 1
ATOM 711 O O . GLY A 1 96 ? -9.344 -38.781 -4.645 1 97.31 96 GLY A O 1
ATOM 712 N N . VAL A 1 97 ? -8.555 -36.781 -5.137 1 98.38 97 VAL A N 1
ATOM 713 C CA . VAL A 1 97 ? -8.234 -37.125 -6.516 1 98.38 97 VAL A CA 1
ATOM 714 C C . VAL A 1 97 ? -6.789 -37.625 -6.605 1 98.38 97 VAL A C 1
ATOM 716 O O . VAL A 1 97 ? -6.492 -38.562 -7.348 1 98.38 97 VAL A O 1
ATOM 719 N N . LEU A 1 98 ? -5.906 -37.125 -5.84 1 98.62 98 LEU A N 1
ATOM 720 C CA . LEU A 1 98 ? -4.477 -37.375 -5.973 1 98.62 98 LEU A CA 1
ATOM 721 C C . LEU A 1 98 ? -4.168 -38.875 -5.777 1 98.62 98 LEU A C 1
ATOM 723 O O . LEU A 1 98 ? -3.373 -39.438 -6.523 1 98.62 98 LEU A O 1
ATOM 727 N N . PRO A 1 99 ? -4.871 -39.594 -4.844 1 98.31 99 PRO A N 1
ATOM 728 C CA . PRO A 1 99 ? -4.566 -41 -4.652 1 98.31 99 PRO A CA 1
ATOM 729 C C . PRO A 1 99 ? -4.938 -41.844 -5.859 1 98.31 99 PRO A C 1
ATOM 731 O O . PRO A 1 99 ? -4.473 -43 -5.988 1 98.31 99 PRO A O 1
ATOM 734 N N . GLN A 1 100 ? -5.676 -41.344 -6.668 1 98.44 100 GLN A N 1
ATOM 735 C CA . GLN A 1 100 ? -6.129 -42.125 -7.82 1 98.44 100 GLN A CA 1
ATOM 736 C C . GLN A 1 100 ? -5.094 -42.094 -8.945 1 98.44 100 GLN A C 1
ATOM 738 O O . GLN A 1 100 ? -5.191 -42.844 -9.906 1 98.44 100 GLN A O 1
ATOM 743 N N . LEU A 1 101 ? -4.164 -41.219 -8.906 1 98.62 101 LEU A N 1
ATOM 744 C CA . LEU A 1 101 ? -3.148 -41.094 -9.945 1 98.62 101 LEU A CA 1
ATOM 745 C C . LEU A 1 101 ? -2.078 -42.156 -9.797 1 98.62 101 LEU A C 1
ATOM 747 O O . LEU A 1 101 ? -1.904 -42.719 -8.719 1 98.62 101 LEU A O 1
ATOM 751 N N . PRO A 1 102 ? -1.291 -42.469 -10.961 1 98.38 102 PRO A N 1
ATOM 752 C CA . PRO A 1 102 ? -0.197 -43.438 -10.844 1 98.38 102 PRO A CA 1
ATOM 753 C C . PRO A 1 102 ? 0.907 -42.969 -9.898 1 98.38 102 PRO A C 1
ATOM 755 O O . PRO A 1 102 ? 1.216 -41.781 -9.844 1 98.38 102 PRO A O 1
ATOM 758 N N . ASP A 1 103 ? 1.437 -43.875 -9.234 1 97.94 103 ASP A N 1
ATOM 759 C CA . ASP A 1 103 ? 2.592 -43.562 -8.406 1 97.94 103 ASP A CA 1
ATOM 760 C C . ASP A 1 103 ? 3.709 -42.938 -9.242 1 97.94 103 ASP A C 1
ATOM 762 O O . ASP A 1 103 ? 3.959 -43.375 -10.367 1 97.94 103 ASP A O 1
ATOM 766 N N . GLY A 1 104 ? 4.285 -41.906 -8.672 1 98.12 104 GLY A N 1
ATOM 767 C CA . GLY A 1 104 ? 5.426 -41.281 -9.32 1 98.12 104 GLY A CA 1
ATOM 768 C C . GLY A 1 104 ? 5.031 -40.312 -10.43 1 98.12 104 GLY A C 1
ATOM 769 O O . GLY A 1 104 ? 5.891 -39.719 -11.07 1 98.12 104 GLY A O 1
ATOM 770 N N . ALA A 1 105 ? 3.799 -40.125 -10.648 1 98.56 105 ALA A N 1
ATOM 771 C CA . ALA A 1 105 ? 3.328 -39.312 -11.758 1 98.56 105 ALA A CA 1
ATOM 772 C C . ALA A 1 105 ? 3.693 -37.844 -11.531 1 98.56 105 ALA A C 1
ATOM 774 O O . ALA A 1 105 ? 3.838 -37.375 -10.391 1 98.56 105 ALA A O 1
ATOM 775 N N . ALA A 1 106 ? 3.861 -37.094 -12.586 1 98.69 106 ALA A N 1
ATOM 776 C CA . ALA A 1 106 ? 3.996 -35.625 -12.57 1 98.69 106 ALA A CA 1
ATOM 777 C C . ALA A 1 106 ? 2.631 -34.969 -12.555 1 98.69 106 ALA A C 1
ATOM 779 O O . ALA A 1 106 ? 1.768 -35.25 -13.383 1 98.69 106 ALA A O 1
ATOM 780 N N . VAL A 1 107 ? 2.523 -34.062 -11.641 1 98.88 107 VAL A N 1
ATOM 781 C CA . VAL A 1 107 ? 1.184 -33.5 -11.43 1 98.88 107 VAL A CA 1
ATOM 782 C C . VAL A 1 107 ? 1.261 -32 -11.203 1 98.88 107 VAL A C 1
ATOM 784 O O . VAL A 1 107 ? 2.035 -31.531 -10.359 1 98.88 107 VAL A O 1
ATOM 787 N N . LEU A 1 108 ? 0.483 -31.219 -11.945 1 98.81 108 LEU A N 1
ATOM 788 C CA . LEU A 1 108 ? 0.227 -29.797 -11.688 1 98.81 108 LEU A CA 1
ATOM 789 C C . LEU A 1 108 ? -1.126 -29.609 -11.008 1 98.81 108 LEU A C 1
ATOM 791 O O . LEU A 1 108 ? -2.162 -29.969 -11.57 1 98.81 108 LEU A O 1
ATOM 795 N N . ILE A 1 109 ? -1.088 -29.062 -9.844 1 98.81 109 ILE A N 1
ATOM 796 C CA . ILE A 1 109 ? -2.297 -28.922 -9.039 1 98.81 109 ILE A CA 1
ATOM 797 C C . ILE A 1 109 ? -2.748 -27.469 -9.016 1 98.81 109 ILE A C 1
ATOM 799 O O . ILE A 1 109 ? -1.935 -26.562 -8.828 1 98.81 109 ILE A O 1
ATOM 803 N N . GLN A 1 110 ? -4.027 -27.281 -9.25 1 97.75 110 GLN A N 1
ATOM 804 C CA . GLN A 1 110 ? -4.586 -25.922 -9.227 1 97.75 110 GLN A CA 1
ATOM 805 C C . GLN A 1 110 ? -4.492 -25.312 -7.828 1 97.75 110 GLN A C 1
ATOM 807 O O . GLN A 1 110 ? -4.695 -26.016 -6.828 1 97.75 110 GLN A O 1
ATOM 812 N N . LYS A 1 111 ? -4.184 -24.031 -7.797 1 98.12 111 LYS A N 1
ATOM 813 C CA . LYS A 1 111 ? -4.156 -23.328 -6.523 1 98.12 111 LYS A CA 1
ATOM 814 C C . LYS A 1 111 ? -5.57 -23.031 -6.023 1 98.12 111 LYS A C 1
ATOM 816 O O . LYS A 1 111 ? -6.5 -22.891 -6.82 1 98.12 111 LYS A O 1
ATOM 821 N N . PRO A 1 112 ? -5.848 -22.938 -4.715 1 97.94 112 PRO A N 1
ATOM 822 C CA . PRO A 1 112 ? -4.867 -23.078 -3.635 1 97.94 112 PRO A CA 1
ATOM 823 C C . PRO A 1 112 ? -4.605 -24.547 -3.273 1 97.94 112 PRO A C 1
ATOM 825 O O . PRO A 1 112 ? -5.371 -25.422 -3.662 1 97.94 112 PRO A O 1
ATOM 828 N N . MET A 1 113 ? -3.418 -24.766 -2.605 1 98.38 113 MET A N 1
ATOM 829 C CA . MET A 1 113 ? -3.08 -26.094 -2.084 1 98.38 113 MET A CA 1
ATOM 830 C C . MET A 1 113 ? -3.906 -26.422 -0.843 1 98.38 113 MET A C 1
ATOM 832 O O . MET A 1 113 ? -3.359 -26.562 0.253 1 98.38 113 MET A O 1
ATOM 836 N N . GLY A 1 114 ? -5.266 -26.656 -1.077 1 96.62 114 GLY A N 1
ATOM 837 C CA . GLY A 1 114 ? -6.211 -26.766 0.021 1 96.62 114 GLY A CA 1
ATOM 838 C C . GLY A 1 114 ? -6.715 -25.422 0.507 1 96.62 114 GLY A C 1
ATOM 839 O O . GLY A 1 114 ? -6.141 -24.375 0.179 1 96.62 114 GLY A O 1
ATOM 840 N N . GLU A 1 115 ? -7.781 -25.453 1.342 1 96.5 115 GLU A N 1
ATOM 841 C CA . GLU A 1 115 ? -8.375 -24.203 1.828 1 96.5 115 GLU A CA 1
ATOM 842 C C . GLU A 1 115 ? -7.82 -23.828 3.197 1 96.5 115 GLU A C 1
ATOM 844 O O . GLU A 1 115 ? -7.992 -22.703 3.65 1 96.5 115 GLU A O 1
ATOM 849 N N . THR A 1 116 ? -7.23 -24.797 3.82 1 96.81 116 THR A N 1
ATOM 850 C CA . THR A 1 116 ? -6.594 -24.594 5.117 1 96.81 116 THR A CA 1
ATOM 851 C C . THR A 1 116 ? -5.172 -25.156 5.117 1 96.81 116 THR A C 1
ATOM 853 O O . THR A 1 116 ? -4.797 -25.906 4.215 1 96.81 116 THR A O 1
ATOM 856 N N . LEU A 1 117 ? -4.445 -24.734 6.121 1 97.62 117 LEU A N 1
ATOM 857 C CA . LEU A 1 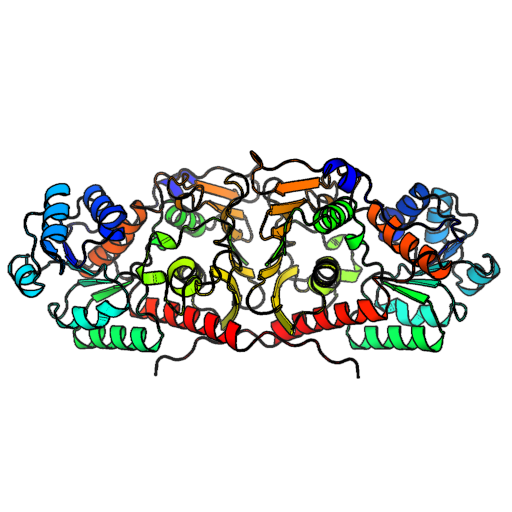117 ? -3.102 -25.281 6.262 1 97.62 117 LEU A CA 1
ATOM 858 C C . LEU A 1 117 ? -3.148 -26.781 6.484 1 97.62 117 LEU A C 1
ATOM 860 O O . LEU A 1 117 ? -2.305 -27.516 5.961 1 97.62 117 LEU A O 1
ATOM 864 N N . ALA A 1 118 ? -4.113 -27.25 7.23 1 97.56 118 ALA A N 1
ATOM 865 C CA . ALA A 1 118 ? -4.281 -28.672 7.465 1 9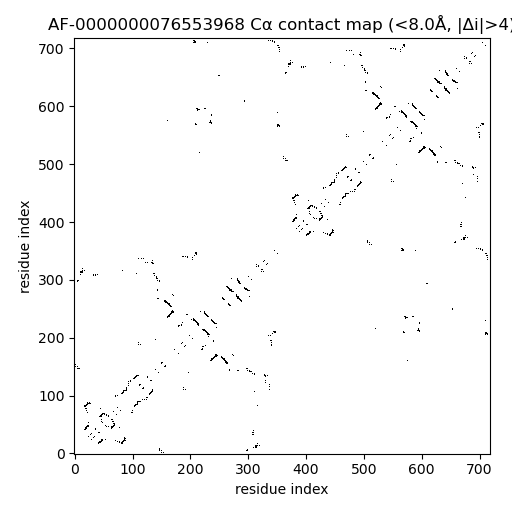7.56 118 ALA A CA 1
ATOM 866 C C . ALA A 1 118 ? -4.512 -29.422 6.156 1 97.56 118 ALA A C 1
ATOM 868 O O . ALA A 1 118 ? -3.936 -30.5 5.938 1 97.56 118 ALA A O 1
ATOM 869 N N . GLU A 1 119 ? -5.348 -28.891 5.297 1 97.88 119 GLU A N 1
ATOM 870 C CA . GLU A 1 119 ? -5.598 -29.516 4 1 97.88 119 GLU A CA 1
ATOM 871 C C . GLU A 1 119 ? -4.348 -29.5 3.129 1 97.88 119 GLU A C 1
ATOM 873 O O . GLU A 1 119 ? -4.09 -30.438 2.381 1 97.88 119 GLU A O 1
ATOM 878 N N . ALA A 1 120 ? -3.598 -28.438 3.223 1 98.56 120 ALA A N 1
ATOM 879 C CA . ALA A 1 120 ? -2.334 -28.375 2.492 1 98.56 120 ALA A CA 1
ATOM 880 C C . ALA A 1 120 ? -1.383 -29.469 2.941 1 98.56 120 ALA A C 1
ATOM 882 O O . ALA A 1 120 ? -0.742 -30.125 2.111 1 98.56 120 ALA A O 1
ATOM 883 N N . VAL A 1 121 ? -1.303 -29.672 4.207 1 98.38 121 VAL A N 1
ATOM 884 C CA . VAL A 1 121 ? -0.451 -30.719 4.766 1 98.38 121 VAL A CA 1
ATOM 885 C C . VAL A 1 121 ? -0.926 -32.094 4.281 1 98.38 121 VAL A C 1
ATOM 887 O O . VAL A 1 121 ? -0.112 -32.938 3.932 1 98.38 121 VAL A O 1
ATOM 890 N N . GLU A 1 122 ? -2.18 -32.25 4.301 1 98.5 122 GLU A N 1
ATOM 891 C CA . GLU A 1 122 ? -2.732 -33.5 3.801 1 98.5 122 GLU A CA 1
ATOM 892 C C . GLU A 1 122 ? -2.328 -33.75 2.35 1 98.5 122 GLU A C 1
ATOM 894 O O . GLU A 1 122 ? -1.901 -34.844 1.995 1 98.5 122 GLU A O 1
ATOM 899 N N . ILE A 1 123 ? -2.465 -32.781 1.549 1 98.75 123 ILE A N 1
ATOM 900 C CA . ILE A 1 123 ? -2.092 -32.875 0.142 1 98.75 123 ILE A CA 1
ATOM 901 C C . ILE A 1 123 ? -0.604 -33.219 0.023 1 98.75 123 ILE A C 1
ATOM 903 O O . ILE A 1 123 ? -0.21 -34.062 -0.762 1 98.75 123 ILE A O 1
ATOM 907 N N . LEU A 1 124 ? 0.232 -32.531 0.76 1 98.56 124 LEU A N 1
ATOM 908 C CA . LEU A 1 124 ? 1.667 -32.781 0.765 1 98.56 124 LEU A CA 1
ATOM 909 C C . LEU A 1 124 ? 1.956 -34.25 1.105 1 98.56 124 LEU A C 1
ATOM 911 O O . LEU A 1 124 ? 2.76 -34.906 0.433 1 98.56 124 LEU A O 1
ATOM 915 N N . LYS A 1 125 ? 1.312 -34.75 2.119 1 98.5 125 LYS A N 1
ATOM 916 C CA . LYS A 1 125 ? 1.51 -36.125 2.555 1 98.5 125 LYS A CA 1
ATOM 917 C C . LYS A 1 125 ? 1.137 -37.125 1.449 1 98.5 125 LYS A C 1
ATOM 919 O O . LYS A 1 125 ? 1.841 -38.094 1.225 1 98.5 125 LYS A O 1
ATOM 924 N N . ILE A 1 126 ? 0.087 -36.875 0.824 1 98.75 126 ILE A N 1
ATOM 925 C CA . ILE A 1 126 ? -0.351 -37.75 -0.268 1 98.75 126 ILE A CA 1
ATOM 926 C C . ILE A 1 126 ? 0.691 -37.719 -1.383 1 98.75 126 ILE A C 1
ATOM 928 O O . ILE A 1 126 ? 1.066 -38.781 -1.898 1 98.75 126 ILE A O 1
ATOM 932 N N . CYS A 1 127 ? 1.16 -36.562 -1.773 1 98.75 127 CYS A N 1
ATOM 933 C CA . CYS A 1 127 ? 2.166 -36.438 -2.822 1 98.75 127 CYS A CA 1
ATOM 934 C C . CYS A 1 127 ? 3.424 -37.219 -2.459 1 98.75 127 CYS A C 1
ATOM 936 O O . CYS A 1 127 ? 3.971 -37.969 -3.291 1 98.75 127 CYS A O 1
ATOM 938 N N . ARG A 1 128 ? 3.838 -37.125 -1.212 1 98.38 128 ARG A N 1
ATOM 939 C CA . ARG A 1 128 ? 5.031 -37.812 -0.747 1 98.38 128 ARG A CA 1
ATOM 940 C C . ARG A 1 128 ? 4.816 -39.312 -0.739 1 98.38 128 ARG A C 1
ATOM 942 O O . ARG A 1 128 ? 5.664 -40.094 -1.22 1 98.38 128 ARG A O 1
ATOM 949 N N . ALA A 1 129 ? 3.717 -39.75 -0.235 1 98.56 129 ALA A N 1
ATOM 950 C CA . ALA A 1 129 ? 3.416 -41.156 -0.116 1 98.56 129 ALA A CA 1
ATOM 951 C C . ALA A 1 129 ? 3.377 -41.844 -1.486 1 98.56 129 ALA A C 1
ATOM 953 O O . ALA A 1 129 ? 3.799 -42.969 -1.637 1 98.56 129 ALA A O 1
ATOM 954 N N . LYS A 1 130 ? 3.012 -41.125 -2.414 1 98.56 130 LYS A N 1
ATOM 955 C CA . LYS A 1 130 ? 2.859 -41.688 -3.752 1 98.56 130 LYS A CA 1
ATOM 956 C C . LYS A 1 130 ? 4.074 -41.375 -4.621 1 98.56 130 LYS A C 1
ATOM 958 O O . LYS A 1 130 ? 4.16 -41.844 -5.762 1 98.56 130 LYS A O 1
ATOM 963 N N . GLY A 1 131 ? 4.902 -40.562 -4.109 1 98.5 131 GLY A N 1
ATOM 964 C CA . GLY A 1 131 ? 6.074 -40.188 -4.875 1 98.5 131 GLY A CA 1
ATOM 965 C C . GLY A 1 131 ? 5.738 -39.281 -6.055 1 98.5 131 GLY A C 1
ATOM 966 O O . GLY A 1 131 ? 6.414 -39.344 -7.086 1 98.5 131 GLY A O 1
ATOM 967 N N . LEU A 1 132 ? 4.711 -38.562 -5.957 1 98.75 132 LEU A N 1
ATOM 968 C CA . LEU A 1 132 ? 4.332 -37.688 -7.043 1 98.75 132 LEU A CA 1
ATOM 969 C C . LEU A 1 132 ? 5.336 -36.531 -7.184 1 98.75 132 LEU A C 1
ATOM 971 O O . LEU A 1 132 ? 5.828 -36 -6.184 1 98.75 132 LEU A O 1
ATOM 975 N N . VAL A 1 133 ? 5.648 -36.156 -8.414 1 98.69 133 VAL A N 1
ATOM 976 C CA . VAL A 1 133 ? 6.328 -34.875 -8.703 1 98.69 133 VAL A CA 1
ATOM 977 C C . VAL A 1 133 ? 5.297 -33.781 -8.93 1 98.69 133 VAL A C 1
ATOM 979 O O . VAL A 1 133 ? 4.82 -33.594 -10.047 1 98.69 133 VAL A O 1
ATOM 982 N N . ALA A 1 134 ? 5.035 -33.062 -7.816 1 98.81 134 ALA A N 1
ATOM 983 C CA . ALA A 1 134 ? 3.836 -32.25 -7.82 1 98.81 134 ALA A CA 1
ATOM 984 C C . ALA A 1 134 ? 4.191 -30.766 -7.602 1 98.81 134 ALA A C 1
ATOM 986 O O . ALA A 1 134 ? 5.055 -30.453 -6.781 1 98.81 134 ALA A O 1
ATOM 987 N N . ALA A 1 135 ? 3.561 -29.922 -8.375 1 98.81 135 ALA A N 1
ATOM 988 C CA . ALA A 1 135 ? 3.689 -28.469 -8.242 1 98.81 135 ALA A CA 1
ATOM 989 C C . ALA A 1 135 ? 2.318 -27.797 -8.195 1 98.81 135 ALA A C 1
ATOM 991 O O . ALA A 1 135 ? 1.324 -28.375 -8.648 1 98.81 135 ALA A O 1
ATOM 992 N N . ILE A 1 136 ? 2.232 -26.672 -7.547 1 98.88 136 ILE A N 1
ATOM 993 C CA . ILE A 1 136 ? 1.009 -25.875 -7.5 1 98.88 136 ILE A CA 1
ATOM 994 C C . ILE A 1 136 ? 1.045 -24.812 -8.594 1 98.88 136 ILE A C 1
ATOM 996 O O . ILE A 1 136 ? 2.082 -24.188 -8.82 1 98.88 136 ILE A O 1
ATOM 1000 N N . ASN A 1 137 ? -0.105 -24.609 -9.211 1 98.56 137 ASN A N 1
ATOM 1001 C CA . ASN A 1 137 ? -0.199 -23.688 -10.344 1 98.56 137 ASN A CA 1
ATOM 1002 C C . ASN A 1 137 ? -0.194 -22.234 -9.891 1 98.56 137 ASN A C 1
ATOM 1004 O O . ASN A 1 137 ? -1.146 -21.5 -10.148 1 98.56 137 ASN A O 1
ATOM 1008 N N . PHE A 1 138 ? 0.876 -21.781 -9.234 1 98.38 138 PHE A N 1
ATOM 1009 C CA . PHE A 1 138 ? 1.182 -20.375 -8.992 1 98.38 138 PHE A CA 1
ATOM 1010 C C . PHE A 1 138 ? 1.813 -19.75 -10.227 1 98.38 138 PHE A C 1
ATOM 1012 O O . PHE A 1 138 ? 2.975 -19.328 -10.195 1 98.38 138 PHE A O 1
ATOM 1019 N N . GLN A 1 139 ? 0.981 -19.562 -11.234 1 97.75 139 GLN A N 1
ATOM 1020 C CA . GLN A 1 139 ? 1.429 -19.312 -12.602 1 97.75 139 GLN A CA 1
ATOM 1021 C C . GLN A 1 139 ? 1.85 -17.859 -12.781 1 97.75 139 GLN A C 1
ATOM 1023 O O . GLN A 1 139 ? 2.494 -17.516 -13.773 1 97.75 139 GLN A O 1
ATOM 1028 N N . LEU A 1 140 ? 1.589 -17 -11.781 1 98.06 140 LEU A N 1
ATOM 1029 C CA . LEU A 1 140 ? 1.91 -15.578 -11.945 1 98.06 140 LEU A CA 1
ATOM 1030 C C . LEU A 1 140 ? 3.412 -15.383 -12.109 1 98.06 140 LEU A C 1
ATOM 1032 O O . LEU A 1 140 ? 3.85 -14.461 -12.805 1 98.06 140 LEU A O 1
ATOM 1036 N N . ARG A 1 141 ? 4.188 -16.312 -11.562 1 97.56 141 ARG A N 1
ATOM 1037 C CA . ARG A 1 141 ? 5.641 -16.25 -11.688 1 97.56 141 ARG A CA 1
ATOM 1038 C C . ARG A 1 141 ? 6.07 -16.234 -13.148 1 97.56 141 ARG A C 1
ATOM 1040 O O . ARG A 1 141 ? 7.141 -15.711 -13.477 1 97.56 141 ARG A O 1
ATOM 1047 N N . TRP A 1 142 ? 5.203 -16.75 -14 1 97.62 142 TRP A N 1
ATOM 1048 C CA . TRP A 1 142 ? 5.625 -16.953 -15.383 1 97.62 142 TRP A CA 1
ATOM 1049 C C . TRP A 1 142 ? 4.852 -16.047 -16.328 1 97.62 142 TRP A C 1
ATOM 1051 O O . TRP A 1 142 ? 4.879 -16.25 -17.547 1 97.62 142 TRP A O 1
ATOM 1061 N N . ALA A 1 143 ? 4.059 -15.094 -15.727 1 97.44 143 ALA A N 1
ATOM 1062 C CA . ALA A 1 143 ? 3.518 -14.07 -16.625 1 97.44 143 ALA A CA 1
ATOM 1063 C C . ALA A 1 143 ? 4.629 -13.383 -17.406 1 97.44 143 ALA A C 1
ATOM 1065 O O . ALA A 1 143 ? 5.707 -13.117 -16.859 1 97.44 143 ALA A O 1
ATOM 1066 N N . PRO A 1 144 ? 4.332 -13.062 -18.734 1 96.69 144 PRO A N 1
ATOM 1067 C CA . PRO A 1 144 ? 5.395 -12.492 -19.562 1 96.69 144 PRO A CA 1
ATOM 1068 C C . PRO A 1 144 ? 6.055 -11.266 -18.938 1 96.69 144 PRO A C 1
ATOM 1070 O O . PRO A 1 144 ? 7.277 -11.133 -18.984 1 96.69 144 PRO A O 1
ATOM 1073 N N . ASN A 1 145 ? 5.312 -10.438 -18.328 1 97.62 145 ASN A N 1
ATOM 1074 C CA . ASN A 1 145 ? 5.902 -9.242 -17.734 1 97.62 145 ASN A CA 1
ATOM 1075 C C . ASN A 1 145 ? 6.648 -9.57 -16.438 1 97.62 145 ASN A C 1
ATOM 1077 O O . ASN A 1 145 ? 7.613 -8.898 -16.094 1 97.62 145 ASN A O 1
ATOM 1081 N N . MET A 1 146 ? 6.273 -10.586 -15.734 1 98.38 146 MET A N 1
ATOM 1082 C CA . MET A 1 146 ? 7.035 -11.023 -14.57 1 98.38 146 MET A CA 1
ATOM 1083 C C . MET A 1 146 ? 8.352 -11.672 -14.984 1 98.38 146 MET A C 1
ATOM 1085 O O . MET A 1 146 ? 9.367 -11.5 -14.32 1 98.38 146 MET A O 1
ATOM 1089 N N . LEU A 1 147 ? 8.297 -12.484 -16.078 1 97.81 147 LEU A N 1
ATOM 1090 C CA . LEU A 1 147 ? 9.516 -13.07 -16.609 1 97.81 147 LEU A CA 1
ATOM 1091 C C . LEU A 1 147 ? 10.492 -11.992 -17.047 1 97.81 147 LEU A C 1
ATOM 1093 O O . LEU A 1 147 ? 11.688 -12.07 -16.766 1 97.81 147 LEU A O 1
ATOM 1097 N N . ALA A 1 148 ? 9.969 -11.008 -17.688 1 97.88 148 ALA A N 1
ATOM 1098 C CA . ALA A 1 148 ? 10.805 -9.891 -18.125 1 97.88 148 ALA A CA 1
ATOM 1099 C C . ALA A 1 148 ? 11.391 -9.148 -16.922 1 97.88 148 ALA A C 1
ATOM 1101 O O . ALA A 1 148 ? 12.57 -8.797 -16.922 1 97.88 148 ALA A O 1
ATOM 1102 N N . ALA A 1 149 ? 10.578 -8.922 -15.977 1 98.44 149 ALA A N 1
ATOM 1103 C CA . ALA A 1 149 ? 11.047 -8.266 -14.758 1 98.44 149 ALA A CA 1
ATOM 1104 C C . ALA A 1 149 ? 12.172 -9.055 -14.109 1 98.44 149 ALA A C 1
ATOM 1106 O O . ALA A 1 149 ? 13.188 -8.484 -13.695 1 98.44 149 ALA A O 1
ATOM 1107 N N . ARG A 1 150 ? 12.016 -10.359 -13.969 1 97.88 150 ARG A N 1
ATOM 1108 C CA . ARG A 1 150 ? 13.031 -11.234 -13.383 1 97.88 150 ARG A CA 1
ATOM 1109 C C . ARG A 1 150 ? 14.32 -11.18 -14.188 1 97.88 150 ARG A C 1
ATOM 1111 O O . ARG A 1 150 ? 15.414 -11.133 -13.609 1 97.88 150 ARG A O 1
ATOM 1118 N N . ALA A 1 151 ? 14.172 -11.227 -15.484 1 97.75 151 ALA A N 1
ATOM 1119 C CA . ALA A 1 151 ? 15.352 -11.164 -16.344 1 97.75 151 ALA A CA 1
ATOM 1120 C C . ALA A 1 151 ? 16.094 -9.852 -16.156 1 97.75 151 ALA A C 1
ATOM 1122 O O . ALA A 1 151 ? 17.328 -9.844 -16.031 1 97.75 151 ALA A O 1
ATOM 1123 N N . LEU A 1 152 ? 15.391 -8.773 -16.156 1 97.62 152 LEU A N 1
ATOM 1124 C CA . LEU A 1 152 ? 15.992 -7.461 -15.945 1 97.62 152 LEU A CA 1
ATOM 1125 C C . LEU A 1 152 ? 16.719 -7.41 -14.602 1 97.62 152 LEU A C 1
ATOM 1127 O O . LEU A 1 152 ? 17.859 -6.953 -14.531 1 97.62 152 LEU A O 1
ATOM 1131 N N . HIS A 1 153 ? 16.141 -7.898 -13.547 1 97.81 153 HIS A N 1
ATOM 1132 C CA . HIS A 1 153 ? 16.766 -7.961 -12.227 1 97.81 153 HIS A CA 1
ATOM 1133 C C . HIS A 1 153 ? 18.047 -8.781 -12.258 1 97.81 153 HIS A C 1
ATOM 1135 O O . HIS A 1 153 ? 19.047 -8.414 -11.633 1 97.81 153 HIS A O 1
ATOM 1141 N N . GLY A 1 154 ? 18.031 -9.93 -13.008 1 97.44 154 GLY A N 1
ATOM 1142 C CA . GLY A 1 154 ? 19.156 -10.844 -13.078 1 97.44 154 GLY A CA 1
ATOM 1143 C C . GLY A 1 154 ? 20.391 -10.211 -13.68 1 97.44 154 GLY A C 1
ATOM 1144 O O . GLY A 1 154 ? 21.516 -10.68 -13.438 1 97.44 154 GLY A O 1
ATOM 1145 N N . THR A 1 155 ? 20.25 -9.156 -14.375 1 97.06 155 THR A N 1
ATOM 1146 C CA . THR A 1 155 ? 21.391 -8.469 -14.984 1 97.06 155 THR A CA 1
ATOM 1147 C C . THR A 1 155 ? 22.156 -7.66 -13.938 1 97.06 155 THR A C 1
ATOM 1149 O O . THR A 1 155 ? 23.281 -7.246 -14.172 1 97.06 155 THR A O 1
ATOM 1152 N N . GLY A 1 156 ? 21.422 -7.332 -12.914 1 97.69 156 GLY A N 1
ATOM 1153 C CA . GLY A 1 156 ? 22.016 -6.484 -11.891 1 97.69 156 GLY A CA 1
ATOM 1154 C C . GLY A 1 156 ? 21.766 -5.008 -12.125 1 97.69 156 GLY A C 1
ATOM 1155 O O . GLY A 1 156 ? 22.188 -4.168 -11.328 1 97.69 156 GLY A O 1
ATOM 1156 N N . ALA A 1 157 ? 21.062 -4.676 -13.141 1 96.88 157 ALA A N 1
ATOM 1157 C CA . ALA A 1 157 ? 20.891 -3.293 -13.578 1 96.88 157 ALA A CA 1
ATOM 1158 C C . ALA A 1 157 ? 20.156 -2.473 -12.516 1 96.88 157 ALA A C 1
ATOM 1160 O O . ALA A 1 157 ? 20.391 -1.266 -12.398 1 96.88 157 ALA A O 1
ATOM 1161 N N . LEU A 1 158 ? 19.344 -3.098 -11.719 1 97.38 158 LEU A N 1
ATOM 1162 C CA . LEU A 1 158 ? 18.516 -2.385 -10.75 1 97.38 158 LEU A CA 1
ATOM 1163 C C . LEU A 1 158 ? 19.203 -2.311 -9.398 1 97.38 158 LEU A C 1
ATOM 1165 O O . LEU A 1 158 ? 18.75 -1.593 -8.5 1 97.38 158 LEU A O 1
ATOM 1169 N N . GLY A 1 159 ? 20.344 -3.029 -9.227 1 97.75 159 GLY A N 1
ATOM 1170 C CA . GLY A 1 159 ? 20.938 -3.172 -7.906 1 97.75 159 GLY A CA 1
ATOM 1171 C C . GLY A 1 159 ? 20.078 -3.988 -6.953 1 97.75 159 GLY A C 1
ATOM 1172 O O . GLY A 1 159 ? 19.078 -4.59 -7.367 1 97.75 159 GLY A O 1
ATOM 1173 N N . GLU A 1 160 ? 20.516 -4.031 -5.727 1 97.19 160 GLU A N 1
ATOM 1174 C CA . GLU A 1 160 ? 19.781 -4.801 -4.727 1 97.19 160 GLU A CA 1
ATOM 1175 C C . GLU A 1 160 ? 18.391 -4.219 -4.496 1 97.19 160 GLU A C 1
ATOM 1177 O O . GLU A 1 160 ? 18.25 -3.012 -4.297 1 97.19 160 GLU A O 1
ATOM 1182 N N . LEU A 1 161 ? 17.391 -5.051 -4.578 1 98.25 161 LEU A N 1
ATOM 1183 C CA . LEU A 1 161 ? 16.016 -4.621 -4.352 1 98.25 161 LEU A CA 1
ATOM 1184 C C . LEU A 1 161 ? 15.766 -4.363 -2.871 1 98.25 161 LEU A C 1
ATOM 1186 O O . LEU A 1 161 ? 16.219 -5.133 -2.018 1 98.25 161 LEU A O 1
ATOM 1190 N N . HIS A 1 162 ? 15.062 -3.271 -2.568 1 98.12 162 HIS A N 1
ATOM 1191 C CA . HIS A 1 162 ? 14.773 -2.973 -1.171 1 98.12 162 HIS A CA 1
ATOM 1192 C C . HIS A 1 162 ? 13.32 -2.547 -0.985 1 98.12 162 HIS A C 1
ATOM 1194 O O . HIS A 1 162 ? 12.906 -2.229 0.129 1 98.12 162 HIS A O 1
ATOM 1200 N N . ASP A 1 163 ? 12.547 -2.535 -1.994 1 98.5 163 ASP A N 1
ATOM 1201 C CA . ASP A 1 163 ? 11.133 -2.193 -1.946 1 98.5 163 ASP A CA 1
ATOM 1202 C C . ASP A 1 163 ? 10.336 -2.998 -2.971 1 98.5 163 ASP A C 1
ATOM 1204 O O . ASP A 1 163 ? 10.781 -3.18 -4.105 1 98.5 163 ASP A O 1
ATOM 1208 N N . MET A 1 164 ? 9.211 -3.566 -2.609 1 98.88 164 MET A N 1
ATOM 1209 C CA . MET A 1 164 ? 8.266 -4.234 -3.502 1 98.88 164 MET A CA 1
ATOM 1210 C C . MET A 1 164 ? 6.832 -3.98 -3.062 1 98.88 164 MET A C 1
ATOM 1212 O O . MET A 1 164 ? 6.469 -4.258 -1.917 1 98.88 164 MET A O 1
ATOM 1216 N N . GLU A 1 165 ? 6.027 -3.434 -3.928 1 98.69 165 GLU A N 1
ATOM 1217 C CA . GLU A 1 165 ? 4.629 -3.09 -3.693 1 98.69 165 GLU A CA 1
ATOM 1218 C C . GLU A 1 165 ? 3.715 -3.779 -4.699 1 98.69 165 GLU A C 1
ATOM 1220 O O . GLU A 1 165 ? 3.934 -3.689 -5.91 1 98.69 165 GLU A O 1
ATOM 1225 N N . VAL A 1 166 ? 2.789 -4.539 -4.207 1 98.88 166 VAL A N 1
ATOM 1226 C CA . VAL A 1 166 ? 1.688 -5.035 -5.027 1 98.88 166 VAL A CA 1
ATOM 1227 C C . VAL A 1 166 ? 0.414 -4.254 -4.703 1 98.88 166 VAL A C 1
ATOM 1229 O O . VAL A 1 166 ? -0.087 -4.312 -3.578 1 98.88 166 VAL A O 1
ATOM 1232 N N . SER A 1 167 ? -0.051 -3.521 -5.637 1 98.69 167 SER A N 1
ATOM 1233 C CA . SER A 1 167 ? -1.224 -2.672 -5.453 1 98.69 167 SER A CA 1
ATOM 1234 C C . SER A 1 167 ? -2.355 -3.082 -6.391 1 98.69 167 SER A C 1
ATOM 1236 O O . SER A 1 167 ? -2.189 -3.08 -7.609 1 98.69 167 SER A O 1
ATOM 1238 N N . VAL A 1 168 ? -3.492 -3.455 -5.801 1 98.56 168 VAL A N 1
ATOM 1239 C CA . VAL A 1 168 ? -4.656 -3.891 -6.566 1 98.56 168 VAL A CA 1
ATOM 1240 C C . VAL A 1 168 ? -5.902 -3.156 -6.074 1 98.56 168 VAL A C 1
ATOM 1242 O O . VAL A 1 168 ? -6.285 -3.281 -4.906 1 98.56 168 VAL A O 1
ATOM 1245 N N . SER A 1 169 ? -6.484 -2.305 -6.789 1 98.12 169 SER A N 1
ATOM 1246 C CA . SER A 1 169 ? -7.77 -1.638 -6.598 1 98.12 169 SER A CA 1
ATOM 1247 C C . SER A 1 169 ? -8.664 -1.792 -7.824 1 98.12 169 SER A C 1
ATOM 1249 O O . SER A 1 169 ? -8.539 -1.033 -8.789 1 98.12 169 SER A O 1
ATOM 1251 N N . VAL A 1 170 ? -9.516 -2.814 -7.816 1 97.88 170 VAL A N 1
ATOM 1252 C CA . VAL A 1 170 ? -10.289 -3.197 -8.992 1 97.88 170 VAL A CA 1
ATOM 1253 C C . VAL A 1 170 ? -11.688 -3.648 -8.57 1 97.88 170 VAL A C 1
ATOM 1255 O O . VAL A 1 170 ? -12 -3.686 -7.379 1 97.88 170 VAL A O 1
ATOM 1258 N N . HIS A 1 171 ? -12.5 -3.914 -9.562 1 96 171 HIS A N 1
ATOM 1259 C CA . HIS A 1 171 ? -13.766 -4.602 -9.344 1 96 171 HIS A CA 1
ATOM 1260 C C . HIS A 1 171 ? -13.68 -6.066 -9.766 1 96 171 HIS A C 1
ATOM 1262 O O . HIS A 1 171 ? -13.398 -6.363 -10.93 1 96 171 HIS A O 1
ATOM 1268 N N . MET A 1 172 ? -13.828 -6.93 -8.773 1 93.62 172 MET A N 1
ATOM 1269 C CA . MET A 1 172 ? -13.906 -8.359 -9.055 1 93.62 172 MET A CA 1
ATOM 1270 C C . MET A 1 172 ? -15.336 -8.867 -8.906 1 93.62 172 MET A C 1
ATOM 1272 O O . MET A 1 172 ? -15.883 -8.867 -7.801 1 93.62 172 MET A O 1
ATOM 1276 N N . PRO A 1 173 ? -15.984 -9.281 -10.039 1 92.94 173 PRO A N 1
ATOM 1277 C CA . PRO A 1 173 ? -17.344 -9.812 -9.977 1 92.94 173 PRO A CA 1
ATOM 1278 C C . PRO A 1 173 ? -17.391 -11.234 -9.422 1 92.94 173 PRO A C 1
ATOM 1280 O O . PRO A 1 173 ? -17.609 -12.188 -10.172 1 92.94 173 PRO A O 1
ATOM 1283 N N . TRP A 1 174 ? -17.344 -11.359 -8.078 1 90.75 174 TRP A N 1
ATOM 1284 C CA . TRP A 1 174 ? -17.219 -12.625 -7.371 1 90.75 174 TRP A CA 1
ATOM 1285 C C . TRP A 1 174 ? -18.375 -13.555 -7.707 1 90.75 174 TRP A C 1
ATOM 1287 O O . TRP A 1 174 ? -18.266 -14.781 -7.57 1 90.75 174 TRP A O 1
ATOM 1297 N N . GLU A 1 175 ? -19.453 -13.039 -8.156 1 88.06 175 GLU A N 1
ATOM 1298 C CA . GLU A 1 175 ? -20.641 -13.82 -8.438 1 88.06 175 GLU A CA 1
ATOM 1299 C C . GLU A 1 175 ? -20.422 -14.773 -9.602 1 88.06 175 GLU A C 1
ATOM 1301 O O . GLU A 1 175 ? -21.188 -15.727 -9.789 1 88.06 175 GLU A O 1
ATOM 1306 N N . LEU A 1 176 ? -19.406 -14.477 -10.398 1 86.06 176 LEU A N 1
ATOM 1307 C CA . LEU A 1 176 ? -19.062 -15.367 -11.5 1 86.06 176 LEU A CA 1
ATOM 1308 C C . LEU A 1 176 ? -18.562 -16.703 -10.992 1 86.06 176 LEU A C 1
ATOM 1310 O O . LEU A 1 176 ? -18.5 -17.688 -11.734 1 86.06 176 LEU A O 1
ATOM 1314 N N . TRP A 1 177 ? -18.188 -16.828 -9.703 1 86.19 177 TRP A N 1
ATOM 1315 C CA . TRP A 1 177 ? -17.719 -18.062 -9.078 1 86.19 177 TRP A CA 1
ATOM 1316 C C . TRP A 1 177 ? -18.609 -18.438 -7.895 1 86.19 177 TRP A C 1
ATOM 1318 O O . TRP A 1 177 ? -18.281 -18.156 -6.742 1 86.19 177 TRP A O 1
ATOM 1328 N N . SER A 1 178 ? -19.672 -19.109 -8.203 1 85.81 178 SER A N 1
ATOM 1329 C CA . SER A 1 178 ? -20.734 -19.375 -7.238 1 85.81 178 SER A CA 1
ATOM 1330 C C . SER A 1 178 ? -20.203 -20.156 -6.039 1 85.81 178 SER A C 1
ATOM 1332 O O . SER A 1 178 ? -20.719 -20.016 -4.926 1 85.81 178 SER A O 1
ATOM 1334 N N . PHE A 1 179 ? -19.156 -21 -6.285 1 83 179 PHE A N 1
ATOM 1335 C CA . PHE A 1 179 ? -18.641 -21.828 -5.199 1 83 179 PHE A CA 1
ATOM 1336 C C . PHE A 1 179 ? -17.984 -20.953 -4.133 1 83 179 PHE A C 1
ATOM 1338 O O . PHE A 1 179 ? -17.75 -21.422 -3.01 1 83 179 PHE A O 1
ATOM 1345 N N . LEU A 1 180 ? -17.734 -19.672 -4.449 1 88.38 180 LEU A N 1
ATOM 1346 C CA . LEU A 1 180 ? -17.078 -18.766 -3.521 1 88.38 180 LEU A CA 1
ATOM 1347 C C . LEU A 1 180 ? -18.094 -18 -2.686 1 88.38 180 LEU A C 1
ATOM 1349 O O . LEU A 1 180 ? -17.734 -17.344 -1.707 1 88.38 180 LEU A O 1
ATOM 1353 N N . SER A 1 181 ? -19.391 -18.109 -3.004 1 89.69 181 SER A N 1
ATOM 1354 C CA . SER A 1 181 ? -20.422 -17.312 -2.363 1 89.69 181 SER A CA 1
ATOM 1355 C C . SER A 1 181 ? -20.516 -17.625 -0.872 1 89.69 181 SER A C 1
ATOM 1357 O O . SER A 1 181 ? -20.906 -16.766 -0.08 1 89.69 181 SER A O 1
ATOM 1359 N N . THR A 1 182 ? -20.062 -18.828 -0.498 1 90.5 182 THR A N 1
ATOM 1360 C CA . THR A 1 182 ? -20.188 -19.203 0.906 1 90.5 182 THR A CA 1
ATOM 1361 C C . THR A 1 182 ? -18.828 -19.531 1.511 1 90.5 182 THR A C 1
ATOM 1363 O O . THR A 1 182 ? -18.75 -20.078 2.611 1 90.5 182 THR A O 1
ATOM 1366 N N . ALA A 1 183 ? -17.781 -19.281 0.72 1 92.62 183 ALA A N 1
ATOM 1367 C CA . ALA A 1 183 ? -16.453 -19.594 1.224 1 92.62 183 ALA A CA 1
ATOM 1368 C C . ALA A 1 183 ? -16.094 -18.734 2.43 1 92.62 183 ALA A C 1
ATOM 1370 O O . ALA A 1 183 ? -16.234 -17.5 2.385 1 92.62 183 ALA A O 1
ATOM 1371 N N . PRO A 1 184 ? -15.625 -19.375 3.555 1 94.56 184 PRO A N 1
ATOM 1372 C CA . PRO A 1 184 ? -15.273 -18.578 4.742 1 94.56 184 PRO A CA 1
ATOM 1373 C C . PRO A 1 184 ? -14.039 -17.719 4.531 1 94.56 184 PRO A C 1
ATOM 1375 O O . PRO A 1 184 ? -13.844 -16.734 5.246 1 94.56 184 PRO A O 1
ATOM 1378 N N . ARG A 1 185 ? -13.141 -18.094 3.711 1 96.31 185 ARG A N 1
ATOM 1379 C CA . ARG A 1 185 ? -11.953 -17.375 3.268 1 96.31 185 ARG A CA 1
ATOM 1380 C C . ARG A 1 185 ? -11.992 -17.125 1.764 1 96.31 185 ARG A C 1
ATOM 1382 O O . ARG A 1 185 ? -12.273 -18.047 0.988 1 96.31 185 ARG A O 1
ATOM 1389 N N . LEU A 1 186 ? -11.727 -15.867 1.455 1 96.62 186 LEU A N 1
ATOM 1390 C CA . LEU A 1 186 ? -11.953 -15.562 0.047 1 96.62 186 LEU A CA 1
ATOM 1391 C C . LEU A 1 186 ? -10.766 -14.812 -0.542 1 96.62 186 LEU A C 1
ATOM 1393 O O . LEU A 1 186 ? -9.852 -15.422 -1.093 1 96.62 186 LEU A O 1
ATOM 1397 N N . GLU A 1 187 ? -10.609 -13.547 -0.272 1 95.75 187 GLU A N 1
ATOM 1398 C CA . GLU A 1 187 ? -9.719 -12.68 -1.039 1 95.75 187 GLU A CA 1
ATOM 1399 C C . GLU A 1 187 ? -8.266 -13.125 -0.902 1 95.75 187 GLU A C 1
ATOM 1401 O O . GLU A 1 187 ? -7.555 -13.266 -1.901 1 95.75 187 GLU A O 1
ATOM 1406 N N . ILE A 1 188 ? -7.688 -13.391 0.263 1 98.56 188 ILE A N 1
ATOM 1407 C CA . ILE A 1 188 ? -6.289 -13.773 0.425 1 98.56 188 ILE A CA 1
ATOM 1408 C C . ILE A 1 188 ? -6.066 -15.164 -0.167 1 98.56 188 ILE A C 1
ATOM 1410 O O . ILE A 1 188 ? -5.168 -15.359 -0.991 1 98.56 188 ILE A O 1
ATOM 1414 N N . LEU A 1 189 ? -6.957 -16.062 0.134 1 98.19 189 LEU A N 1
ATOM 1415 C CA . LEU A 1 189 ? -6.777 -17.469 -0.208 1 98.19 189 LEU A CA 1
ATOM 1416 C C . LEU A 1 189 ? -6.996 -17.703 -1.699 1 98.19 189 LEU A C 1
ATOM 1418 O O . LEU A 1 189 ? -6.293 -18.5 -2.32 1 98.19 189 LEU A O 1
ATOM 1422 N N . TYR A 1 190 ? -7.895 -16.969 -2.273 1 96.12 190 TYR A N 1
ATOM 1423 C CA . TYR A 1 190 ? -8.289 -17.328 -3.631 1 96.12 190 TYR A CA 1
ATOM 1424 C C . TYR A 1 190 ? -7.797 -16.297 -4.637 1 96.12 190 TYR A C 1
ATOM 1426 O O . TYR A 1 190 ? -7.816 -16.531 -5.844 1 96.12 190 TYR A O 1
ATOM 1434 N N . HIS A 1 191 ? -7.348 -15.141 -4.168 1 96.56 191 HIS A N 1
ATOM 1435 C CA . HIS A 1 191 ? -6.859 -14.148 -5.121 1 96.56 191 HIS A CA 1
ATOM 1436 C C . HIS A 1 191 ? -5.445 -13.703 -4.773 1 96.56 191 HIS A C 1
ATOM 1438 O O . HIS A 1 191 ? -4.492 -14.039 -5.48 1 96.56 191 HIS A O 1
ATOM 1444 N N . SER A 1 192 ? -5.23 -13.156 -3.557 1 98.44 192 SER A N 1
ATOM 1445 C CA . SER A 1 192 ? -3.951 -12.562 -3.193 1 98.44 192 SER A CA 1
ATOM 1446 C C . SER A 1 192 ? -2.885 -13.625 -2.977 1 98.44 192 SER A C 1
ATOM 1448 O O . SER A 1 192 ? -1.692 -13.32 -2.91 1 98.44 192 SER A O 1
ATOM 1450 N N . ILE A 1 193 ? -3.256 -14.883 -2.924 1 98.75 193 ILE A N 1
ATOM 1451 C CA . ILE A 1 193 ? -2.281 -15.961 -2.766 1 98.75 193 ILE A CA 1
ATOM 1452 C C . ILE A 1 193 ? -1.289 -15.93 -3.926 1 98.75 193 ILE A C 1
ATOM 1454 O O . ILE A 1 193 ? -0.118 -16.281 -3.76 1 98.75 193 ILE A O 1
ATOM 1458 N N . HIS A 1 194 ? -1.745 -15.461 -5.129 1 98.44 194 HIS A N 1
ATOM 1459 C CA . HIS A 1 194 ? -0.825 -15.266 -6.246 1 98.44 194 HIS A CA 1
ATOM 1460 C C . HIS A 1 194 ? 0.263 -14.258 -5.895 1 98.44 194 HIS A C 1
ATOM 1462 O O . HIS A 1 194 ? 1.436 -14.461 -6.219 1 98.44 194 HIS A O 1
ATOM 1468 N N . TYR A 1 195 ? -0.134 -13.266 -5.242 1 98.88 195 TYR A N 1
ATOM 1469 C CA . TYR A 1 195 ? 0.805 -12.203 -4.902 1 98.88 195 TYR A CA 1
ATOM 1470 C C . TYR A 1 195 ? 1.697 -12.617 -3.738 1 98.88 195 TYR A C 1
ATOM 1472 O O . TYR A 1 195 ? 2.877 -12.266 -3.697 1 98.88 195 TYR A O 1
ATOM 1480 N N . VAL A 1 196 ? 1.123 -13.352 -2.791 1 98.94 196 VAL A N 1
ATOM 1481 C CA . VAL A 1 196 ? 1.924 -13.891 -1.696 1 98.94 196 VAL A CA 1
ATOM 1482 C C . VAL A 1 196 ? 3.029 -14.781 -2.254 1 98.94 196 VAL A C 1
ATOM 1484 O O . VAL A 1 196 ? 4.195 -14.648 -1.87 1 98.94 196 VAL A O 1
ATOM 1487 N N . ASP A 1 197 ? 2.66 -15.664 -3.148 1 98.88 197 ASP A N 1
ATOM 1488 C CA . ASP A 1 197 ? 3.645 -16.547 -3.781 1 98.88 197 ASP A CA 1
ATOM 1489 C C . ASP A 1 197 ? 4.68 -15.734 -4.559 1 98.88 197 ASP A C 1
ATOM 1491 O O . ASP A 1 197 ? 5.871 -16.047 -4.523 1 98.88 197 ASP A O 1
ATOM 1495 N N . LEU A 1 198 ? 4.215 -14.742 -5.266 1 98.88 198 LEU A N 1
ATOM 1496 C CA . LEU A 1 198 ? 5.133 -13.922 -6.047 1 98.88 198 LEU A CA 1
ATOM 1497 C C . LEU A 1 198 ? 6.137 -13.219 -5.137 1 98.88 198 LEU A C 1
ATOM 1499 O O . LEU A 1 198 ? 7.34 -13.227 -5.41 1 98.88 198 LEU A O 1
ATOM 1503 N N . VAL A 1 199 ? 5.707 -12.68 -4.098 1 98.88 199 VAL A N 1
ATOM 1504 C CA . VAL A 1 199 ? 6.59 -12.016 -3.145 1 98.88 199 VAL A CA 1
ATOM 1505 C C . VAL A 1 199 ? 7.637 -13 -2.635 1 98.88 199 VAL A C 1
ATOM 1507 O O . VAL A 1 199 ? 8.828 -12.695 -2.617 1 98.88 199 VAL A O 1
ATOM 1510 N N . ARG A 1 200 ? 7.273 -14.148 -2.254 1 98.81 200 ARG A N 1
ATOM 1511 C CA . ARG A 1 200 ? 8.195 -15.164 -1.761 1 98.81 200 ARG A CA 1
ATOM 1512 C C . ARG A 1 200 ? 9.211 -15.547 -2.832 1 98.81 200 ARG A C 1
ATOM 1514 O O . ARG A 1 200 ? 10.359 -15.859 -2.521 1 98.81 200 ARG A O 1
ATOM 1521 N N . SER A 1 201 ? 8.727 -15.625 -4.023 1 98.56 201 SER A N 1
ATOM 1522 C CA . SER A 1 201 ? 9.633 -16 -5.098 1 98.56 201 SER A CA 1
ATOM 1523 C C . SER A 1 201 ? 10.758 -14.977 -5.254 1 98.56 201 SER A C 1
ATOM 1525 O O . SER A 1 201 ? 11.82 -15.289 -5.793 1 98.56 201 SER A O 1
ATOM 1527 N N . TRP A 1 202 ? 10.555 -13.742 -4.852 1 98.56 202 TRP A N 1
ATOM 1528 C CA . TRP A 1 202 ? 11.555 -12.695 -4.992 1 98.56 202 TRP A CA 1
ATOM 1529 C C . TRP A 1 202 ? 12.422 -12.594 -3.742 1 98.56 202 TRP A C 1
ATOM 1531 O O . TRP A 1 202 ? 13.633 -12.367 -3.83 1 98.56 202 TRP A O 1
ATOM 1541 N N . PHE A 1 203 ? 11.828 -12.875 -2.492 1 98.44 203 PHE A N 1
ATOM 1542 C CA . PHE A 1 203 ? 12.555 -12.516 -1.282 1 98.44 203 PHE A CA 1
ATOM 1543 C C . PHE A 1 203 ? 12.625 -13.695 -0.319 1 98.44 203 PHE A C 1
ATOM 1545 O O . PHE A 1 203 ? 13.242 -13.594 0.745 1 98.44 203 PHE A O 1
ATOM 1552 N N . GLY A 1 204 ? 12.086 -14.844 -0.73 1 98.31 204 GLY A N 1
ATOM 1553 C CA . GLY A 1 204 ? 12.016 -15.977 0.18 1 98.31 204 GLY A CA 1
ATOM 1554 C C . GLY A 1 204 ? 10.953 -15.82 1.248 1 98.31 204 GLY A C 1
ATOM 1555 O O . GLY A 1 204 ? 10.055 -14.992 1.119 1 98.31 204 GLY A O 1
ATOM 1556 N N . ASN A 1 205 ? 11.031 -16.672 2.27 1 98.62 205 ASN A N 1
ATOM 1557 C CA . ASN A 1 205 ? 10.055 -16.641 3.354 1 98.62 205 ASN A CA 1
ATOM 1558 C C . ASN A 1 205 ? 10.281 -15.445 4.273 1 98.62 205 ASN A C 1
ATOM 1560 O O . ASN A 1 205 ? 11.414 -15.164 4.664 1 98.62 205 ASN A O 1
ATOM 1564 N N . PRO A 1 206 ? 9.266 -14.727 4.539 1 98.75 206 PRO A N 1
ATOM 1565 C CA . PRO A 1 206 ? 9.422 -13.641 5.516 1 98.75 206 PRO A CA 1
ATOM 1566 C C . PRO A 1 206 ? 9.578 -14.156 6.941 1 98.75 206 PRO A C 1
ATOM 1568 O O . PRO A 1 206 ? 9.211 -15.297 7.238 1 98.75 206 PRO A O 1
ATOM 1571 N N . ARG A 1 207 ? 10.148 -13.25 7.82 1 97.94 207 ARG A N 1
ATOM 1572 C CA . ARG A 1 207 ? 10.234 -13.539 9.242 1 97.94 207 ARG A CA 1
ATOM 1573 C C . ARG A 1 207 ? 8.844 -13.586 9.875 1 97.94 207 ARG A C 1
ATOM 1575 O O . ARG A 1 207 ? 8.617 -14.312 10.844 1 97.94 207 ARG A O 1
ATOM 1582 N N . GLY A 1 208 ? 7.938 -12.859 9.359 1 98.38 208 GLY A N 1
ATOM 1583 C CA . GLY A 1 208 ? 6.551 -12.742 9.781 1 98.38 208 GLY A CA 1
ATOM 1584 C C . GLY A 1 208 ? 5.719 -11.859 8.875 1 98.38 208 GLY A C 1
ATOM 1585 O O . GLY A 1 208 ? 6.25 -11.234 7.949 1 98.38 208 GLY A O 1
ATOM 1586 N N . VAL A 1 209 ? 4.441 -11.844 9.172 1 98.69 209 VAL A N 1
ATOM 1587 C CA . VAL A 1 209 ? 3.523 -11.094 8.32 1 98.69 209 VAL A CA 1
ATOM 1588 C C . VAL A 1 209 ? 2.584 -10.258 9.18 1 98.69 209 VAL A C 1
ATOM 1590 O O . VAL A 1 209 ? 2.121 -10.711 10.227 1 98.69 209 VAL A O 1
ATOM 1593 N N . TYR A 1 210 ? 2.348 -8.945 8.828 1 98.75 210 TYR A N 1
ATOM 1594 C CA . TYR A 1 210 ? 1.246 -8.109 9.289 1 98.75 210 TYR A CA 1
ATOM 1595 C C . TYR A 1 210 ? 0.099 -8.117 8.289 1 98.75 210 TYR A C 1
ATOM 1597 O O . TYR A 1 210 ? 0.298 -7.828 7.105 1 98.75 210 TYR A O 1
ATOM 1605 N N . ALA A 1 211 ? -1.079 -8.469 8.758 1 98.88 211 ALA A N 1
ATOM 1606 C CA . ALA A 1 211 ? -2.15 -8.5 7.766 1 98.88 211 ALA A CA 1
ATOM 1607 C C . ALA A 1 211 ? -3.494 -8.148 8.398 1 98.88 211 ALA A C 1
ATOM 1609 O O . ALA A 1 211 ? -3.768 -8.531 9.539 1 98.88 211 ALA A O 1
ATOM 1610 N N . LYS A 1 212 ? -4.281 -7.395 7.762 1 98.81 212 LYS A N 1
ATOM 1611 C CA . LYS A 1 212 ? -5.691 -7.141 8.047 1 98.81 212 LYS A CA 1
ATOM 1612 C C . LYS A 1 212 ? -6.551 -7.344 6.801 1 98.81 212 LYS A C 1
ATOM 1614 O O . LYS A 1 212 ? -6.297 -6.734 5.762 1 98.81 212 LYS A O 1
ATOM 1619 N N . THR A 1 213 ? -7.418 -8.289 6.828 1 98.69 213 THR A N 1
ATOM 1620 C CA . THR A 1 213 ? -8.391 -8.523 5.766 1 98.69 213 THR A CA 1
ATOM 1621 C C . THR A 1 213 ? -9.805 -8.234 6.25 1 98.69 213 THR A C 1
ATOM 1623 O O . THR A 1 213 ? -10.148 -8.531 7.395 1 98.69 213 THR A O 1
ATOM 1626 N N . VAL A 1 214 ? -10.594 -7.523 5.367 1 98.44 214 VAL A N 1
ATOM 1627 C CA . VAL A 1 214 ? -11.906 -7.055 5.805 1 98.44 214 VAL A CA 1
ATOM 1628 C C . VAL A 1 214 ? -12.938 -7.301 4.703 1 98.44 214 VAL A C 1
ATOM 1630 O O . VAL A 1 214 ? -12.586 -7.398 3.525 1 98.44 214 VAL A O 1
ATOM 1633 N N . LYS A 1 215 ? -14.227 -7.457 5.18 1 97.19 215 LYS A N 1
ATOM 1634 C CA . LYS A 1 215 ? -15.352 -7.516 4.25 1 97.19 215 LYS A CA 1
ATOM 1635 C C . LYS A 1 215 ? -15.609 -6.156 3.611 1 97.19 215 LYS A C 1
ATOM 1637 O O . LYS A 1 215 ? -15.109 -5.133 4.094 1 97.19 215 LYS A O 1
ATOM 1642 N N . SER A 1 216 ? -16.188 -6.195 2.475 1 96.38 216 SER A N 1
ATOM 1643 C CA . SER A 1 216 ? -16.766 -4.98 1.909 1 96.38 216 SER A CA 1
ATOM 1644 C C . SER A 1 216 ? -18.266 -4.891 2.188 1 96.38 216 SER A C 1
ATOM 1646 O O . SER A 1 216 ? -19 -5.852 1.949 1 96.38 216 SER A O 1
ATOM 1648 N N . PRO A 1 217 ? -18.719 -3.707 2.695 1 96.19 217 PRO A N 1
ATOM 1649 C CA . PRO A 1 217 ? -20.172 -3.557 2.869 1 96.19 217 PRO A CA 1
ATOM 1650 C C . PRO A 1 217 ? -20.938 -3.682 1.556 1 96.19 217 PRO A C 1
ATOM 1652 O O . PRO A 1 217 ? -22.156 -3.92 1.563 1 96.19 217 PRO A O 1
ATOM 1655 N N . ARG A 1 218 ? -20.281 -3.539 0.426 1 92.88 218 ARG A N 1
ATOM 1656 C CA . ARG A 1 218 ? -20.922 -3.637 -0.883 1 92.88 218 ARG A CA 1
ATOM 1657 C C . ARG A 1 218 ? -21.219 -5.09 -1.241 1 92.88 218 ARG A C 1
ATOM 1659 O O . ARG A 1 218 ? -22.031 -5.367 -2.127 1 92.88 218 ARG A O 1
ATOM 1666 N N . THR A 1 219 ? -20.5 -5.992 -0.676 1 94 219 THR A N 1
ATOM 1667 C CA . THR A 1 219 ? -20.703 -7.43 -0.81 1 94 219 THR A CA 1
ATOM 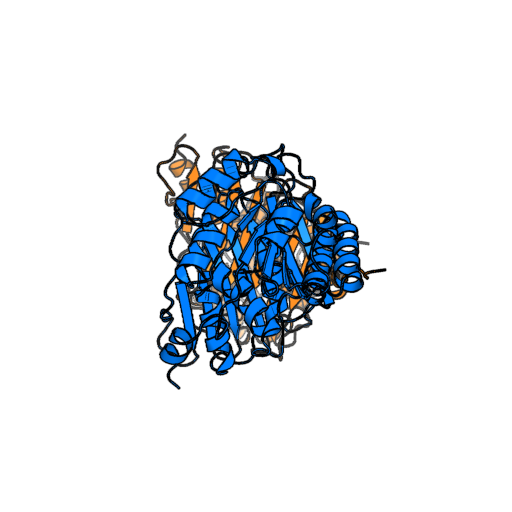1668 C C . THR A 1 219 ? -20.719 -8.102 0.56 1 94 219 THR A C 1
ATOM 1670 O O . THR A 1 219 ? -19.953 -9.031 0.815 1 94 219 THR A O 1
ATOM 1673 N N . ALA A 1 220 ? -21.688 -7.707 1.324 1 91.75 220 ALA A N 1
ATOM 1674 C CA . ALA A 1 220 ? -21.719 -8.039 2.746 1 91.75 220 ALA A CA 1
ATOM 1675 C C . ALA A 1 220 ? -21.875 -9.547 2.955 1 91.75 220 ALA A C 1
ATOM 1677 O O . ALA A 1 220 ? -21.531 -10.07 4.012 1 91.75 220 ALA A O 1
ATOM 1678 N N . GLU A 1 221 ? -22.391 -10.258 2.039 1 94 221 GLU A N 1
ATOM 1679 C CA . GLU A 1 221 ? -22.641 -11.695 2.16 1 94 221 GLU A CA 1
ATOM 1680 C C . GLU A 1 221 ? -21.375 -12.5 1.935 1 94 221 GLU A C 1
ATOM 1682 O O . GLU A 1 221 ? -21.297 -13.664 2.316 1 94 221 GLU A O 1
ATOM 1687 N N . LEU A 1 222 ? -20.438 -11.867 1.299 1 96.25 222 LEU A N 1
ATOM 1688 C CA . LEU A 1 222 ? -19.188 -12.562 0.999 1 96.25 222 LEU A CA 1
ATOM 1689 C C . LEU A 1 222 ? -18.203 -12.453 2.166 1 96.25 222 LEU A C 1
ATOM 1691 O O . LEU A 1 222 ? -18.344 -11.57 3.021 1 96.25 222 LEU A O 1
ATOM 1695 N N . ALA A 1 223 ? -17.234 -13.445 2.262 1 97.06 223 ALA A N 1
ATOM 1696 C CA . ALA A 1 223 ? -16.078 -13.266 3.141 1 97.06 223 ALA A CA 1
ATOM 1697 C C . ALA A 1 223 ? -15.242 -12.062 2.717 1 97.06 223 ALA A C 1
ATOM 1699 O O . ALA A 1 223 ? -15.617 -11.344 1.789 1 97.06 223 ALA A O 1
ATOM 1700 N N . ALA A 1 224 ? -14.195 -11.773 3.465 1 97.81 224 ALA A N 1
ATOM 1701 C CA . ALA A 1 224 ? -13.359 -10.594 3.262 1 97.81 224 ALA A CA 1
ATOM 1702 C C . ALA A 1 224 ? -12.898 -10.492 1.812 1 97.81 224 ALA A C 1
ATOM 1704 O O . ALA A 1 224 ? -12.492 -11.492 1.212 1 97.81 224 ALA A O 1
ATOM 1705 N N . THR A 1 225 ? -13 -9.266 1.239 1 98.06 225 THR A N 1
ATOM 1706 C CA . THR A 1 225 ? -12.664 -9.07 -0.167 1 98.06 225 THR A CA 1
ATOM 1707 C C . THR A 1 225 ? -11.617 -7.977 -0.325 1 98.06 225 THR A C 1
ATOM 1709 O O . THR A 1 225 ? -11.289 -7.582 -1.446 1 98.06 225 THR A O 1
ATOM 1712 N N . LYS A 1 226 ? -11.117 -7.391 0.807 1 98.31 226 LYS A N 1
ATOM 1713 C CA . LYS A 1 226 ? -10.031 -6.414 0.856 1 98.31 226 LYS A CA 1
ATOM 1714 C C . LYS A 1 226 ? -8.969 -6.824 1.869 1 98.31 226 LYS A C 1
ATOM 1716 O O . LYS A 1 226 ? -9.289 -7.367 2.93 1 98.31 226 LYS A O 1
ATOM 1721 N N . SER A 1 227 ? -7.617 -6.535 1.536 1 98.81 227 SER A N 1
ATOM 1722 C CA . SER A 1 227 ? -6.555 -6.91 2.465 1 98.81 227 SER A CA 1
ATOM 1723 C C . SER A 1 227 ? -5.359 -5.973 2.346 1 98.81 227 SER A C 1
ATOM 1725 O O . SER A 1 227 ? -5.117 -5.402 1.28 1 98.81 227 SER A O 1
ATOM 1727 N N . VAL A 1 228 ? -4.738 -5.719 3.432 1 98.94 228 VAL A N 1
ATOM 1728 C CA . VAL A 1 228 ? -3.377 -5.195 3.471 1 98.94 228 VAL A CA 1
ATOM 1729 C C . VAL A 1 228 ? -2.461 -6.195 4.172 1 98.94 228 VAL A C 1
ATOM 1731 O O . VAL A 1 228 ? -2.711 -6.578 5.316 1 98.94 228 VAL A O 1
ATOM 1734 N N . ILE A 1 229 ? -1.431 -6.66 3.428 1 98.94 229 ILE A N 1
ATOM 1735 C CA . ILE A 1 229 ? -0.479 -7.641 3.934 1 98.94 229 ILE A CA 1
ATOM 1736 C C . ILE A 1 229 ? 0.94 -7.09 3.824 1 98.94 229 ILE A C 1
ATOM 1738 O O . ILE A 1 229 ? 1.398 -6.754 2.73 1 98.94 229 ILE A O 1
ATOM 1742 N N . THR A 1 230 ? 1.639 -6.965 4.953 1 98.94 230 THR A N 1
ATOM 1743 C CA . THR A 1 230 ? 3.033 -6.539 4.988 1 98.94 230 THR A CA 1
ATOM 1744 C C . THR A 1 230 ? 3.941 -7.695 5.395 1 98.94 230 THR A C 1
ATOM 1746 O O . THR A 1 230 ? 3.639 -8.43 6.336 1 98.94 230 THR A O 1
ATOM 1749 N N . PHE A 1 231 ? 5.035 -7.852 4.602 1 98.94 231 PHE A N 1
ATOM 1750 C CA . PHE A 1 231 ? 5.992 -8.922 4.848 1 98.94 231 PHE A CA 1
ATOM 1751 C C . PHE A 1 231 ? 7.219 -8.398 5.582 1 98.94 231 PHE A C 1
ATOM 1753 O O . PHE A 1 231 ? 7.84 -7.426 5.148 1 98.94 231 PHE A O 1
ATOM 1760 N N . ASP A 1 232 ? 7.559 -9.047 6.699 1 98.5 232 ASP A N 1
ATOM 1761 C CA . ASP A 1 232 ? 8.727 -8.656 7.484 1 98.5 232 ASP A CA 1
ATOM 1762 C C . ASP A 1 232 ? 9.984 -9.352 6.973 1 98.5 232 ASP A C 1
ATOM 1764 O O . ASP A 1 232 ? 10.219 -10.531 7.27 1 98.5 232 ASP A O 1
ATOM 1768 N N . TYR A 1 233 ? 10.773 -8.648 6.18 1 98.12 233 TYR A N 1
ATOM 1769 C CA . TYR A 1 233 ? 12.039 -9.164 5.664 1 98.12 233 TYR A CA 1
ATOM 1770 C C . TYR A 1 233 ? 13.219 -8.477 6.34 1 98.12 233 TYR A C 1
ATOM 1772 O O . TYR A 1 233 ? 14.305 -8.375 5.758 1 98.12 233 TYR A O 1
ATOM 1780 N N . GLY A 1 234 ? 12.984 -7.934 7.48 1 96 234 GLY A N 1
ATOM 1781 C CA . GLY A 1 234 ? 14.055 -7.262 8.203 1 96 234 GLY A CA 1
ATOM 1782 C C . GLY A 1 234 ? 13.969 -5.746 8.117 1 96 234 GLY A C 1
ATOM 1783 O O . GLY A 1 234 ? 12.875 -5.184 8 1 96 234 GLY A O 1
ATOM 1784 N N . ASP A 1 235 ? 15.07 -5.051 8.227 1 94.06 235 ASP A N 1
ATOM 1785 C CA . ASP A 1 235 ? 15.039 -3.627 8.547 1 94.06 235 ASP A CA 1
ATOM 1786 C C . ASP A 1 235 ? 15.328 -2.779 7.309 1 94.06 235 ASP A C 1
ATOM 1788 O O . ASP A 1 235 ? 15.375 -1.55 7.391 1 94.06 235 ASP A O 1
ATOM 1792 N N . ASP A 1 236 ? 15.445 -3.373 6.199 1 96.12 236 ASP A N 1
ATOM 1793 C CA . ASP A 1 236 ? 15.891 -2.545 5.086 1 96.12 236 ASP A CA 1
ATOM 1794 C C . ASP A 1 236 ? 15.047 -2.797 3.838 1 96.12 236 ASP A C 1
ATOM 1796 O O . ASP A 1 236 ? 15.398 -2.355 2.742 1 96.12 236 ASP A O 1
ATOM 1800 N N . LYS A 1 237 ? 13.922 -3.619 3.982 1 98.12 237 LYS A N 1
ATOM 1801 C CA . LYS A 1 237 ? 13.047 -3.902 2.85 1 98.12 237 LYS A CA 1
ATOM 1802 C C . LYS A 1 237 ? 11.594 -3.59 3.188 1 98.12 237 LYS A C 1
ATOM 1804 O O . LYS A 1 237 ? 11.086 -4.016 4.227 1 98.12 237 LYS A O 1
ATOM 1809 N N . ARG A 1 238 ? 11 -2.74 2.436 1 98.75 238 ARG A N 1
ATOM 1810 C CA . ARG A 1 238 ? 9.555 -2.547 2.512 1 98.75 238 ARG A CA 1
ATOM 1811 C C . ARG A 1 238 ? 8.836 -3.383 1.459 1 98.75 238 ARG A C 1
ATOM 1813 O O . ARG A 1 238 ? 9 -3.158 0.259 1 98.75 238 ARG A O 1
ATOM 1820 N N . VAL A 1 239 ? 8.047 -4.406 1.869 1 98.94 239 VAL A N 1
ATOM 1821 C CA . VAL A 1 239 ? 7.348 -5.328 0.981 1 98.94 239 VAL A CA 1
ATOM 1822 C C . VAL A 1 239 ? 5.91 -5.512 1.46 1 98.94 239 VAL A C 1
ATOM 1824 O O . VAL A 1 239 ? 5.676 -5.926 2.598 1 98.94 239 VAL A O 1
ATOM 1827 N N . PHE A 1 240 ? 4.91 -5.125 0.556 1 98.94 240 PHE A N 1
ATOM 1828 C CA . PHE A 1 240 ? 3.531 -5.273 1.009 1 98.94 240 PHE A CA 1
ATOM 1829 C C . PHE A 1 240 ? 2.59 -5.461 -0.174 1 98.94 240 PHE A C 1
ATOM 1831 O O . PHE A 1 240 ? 2.959 -5.188 -1.318 1 98.94 240 PHE A O 1
ATOM 1838 N N . ILE A 1 241 ? 1.429 -6.008 0.109 1 98.94 241 ILE A N 1
ATOM 1839 C CA . ILE A 1 241 ? 0.294 -6.168 -0.793 1 98.94 241 ILE A CA 1
ATOM 1840 C C . ILE A 1 241 ? -0.901 -5.375 -0.268 1 98.94 241 ILE A C 1
ATOM 1842 O O . ILE A 1 241 ? -1.279 -5.512 0.898 1 98.94 241 ILE A O 1
ATOM 1846 N N . ALA A 1 242 ? -1.418 -4.52 -1.037 1 98.88 242 ALA A N 1
ATOM 1847 C CA . ALA A 1 242 ? -2.689 -3.859 -0.746 1 98.88 242 ALA A CA 1
ATOM 1848 C C . ALA A 1 242 ? -3.725 -4.164 -1.823 1 98.88 242 ALA A C 1
ATOM 1850 O O . ALA A 1 242 ? -3.535 -3.82 -2.992 1 98.88 242 ALA A O 1
ATOM 1851 N N . SER A 1 243 ? -4.82 -4.828 -1.419 1 98.69 243 SER A N 1
ATOM 1852 C CA . SER A 1 243 ? -5.82 -5.258 -2.393 1 98.69 243 SER A CA 1
ATOM 1853 C C . SER A 1 243 ? -7.215 -4.777 -2 1 98.69 243 SER A C 1
ATOM 1855 O O . SER A 1 243 ? -7.574 -4.797 -0.821 1 98.69 243 SER A O 1
ATOM 1857 N N . ASN A 1 244 ? -7.945 -4.203 -2.92 1 98.25 244 ASN A N 1
ATOM 1858 C CA . ASN A 1 244 ? -9.359 -3.832 -2.889 1 98.25 244 ASN A CA 1
ATOM 1859 C C . ASN A 1 244 ? -10.094 -4.336 -4.125 1 98.25 244 ASN A C 1
ATOM 1861 O O . ASN A 1 244 ? -9.891 -3.83 -5.227 1 98.25 244 ASN A O 1
ATOM 1865 N N . HIS A 1 245 ? -10.977 -5.344 -3.912 1 97.5 245 HIS A N 1
ATOM 1866 C CA . HIS A 1 245 ? -11.672 -5.93 -5.047 1 97.5 245 HIS A CA 1
ATOM 1867 C C . HIS A 1 245 ? -13.086 -5.363 -5.18 1 97.5 245 HIS A C 1
ATOM 1869 O O . HIS A 1 245 ? -13.914 -5.914 -5.902 1 97.5 245 HIS A O 1
ATOM 1875 N N . SER A 1 246 ? -13.344 -4.23 -4.504 1 94.62 246 SER A N 1
ATOM 1876 C CA . SER A 1 246 ? -14.688 -3.67 -4.461 1 94.62 246 SER A CA 1
ATOM 1877 C C . SER A 1 246 ? -14.75 -2.318 -5.164 1 94.62 246 SER A C 1
ATOM 1879 O O . SER A 1 246 ? -15.773 -1.628 -5.105 1 94.62 246 SER A O 1
ATOM 1881 N N . HIS A 1 247 ? -13.664 -1.911 -5.836 1 95.44 247 HIS A N 1
ATOM 1882 C CA . HIS A 1 247 ? -13.664 -0.632 -6.535 1 95.44 247 HIS A CA 1
ATOM 1883 C C . HIS A 1 247 ? -14.492 -0.705 -7.812 1 95.44 247 HIS A C 1
ATOM 1885 O O . HIS A 1 247 ? -13.945 -0.817 -8.914 1 95.44 247 HIS A O 1
ATOM 1891 N N . ASP A 1 248 ? -15.797 -0.496 -7.699 1 91.75 248 ASP A N 1
ATOM 1892 C CA . ASP A 1 248 ? -16.734 -0.699 -8.805 1 91.75 248 ASP A CA 1
ATOM 1893 C C . ASP A 1 248 ? -17.312 0.63 -9.281 1 91.75 248 ASP A C 1
ATOM 1895 O O . ASP A 1 248 ? -18.5 0.721 -9.594 1 91.75 248 ASP A O 1
ATOM 1899 N N . PHE A 1 249 ? -16.516 1.69 -9.344 1 93.19 249 PHE A N 1
ATOM 1900 C CA . PHE A 1 249 ? -17.031 2.994 -9.727 1 93.19 249 PHE A CA 1
ATOM 1901 C C . PHE A 1 249 ? -16.781 3.271 -11.203 1 93.19 249 PHE A C 1
ATOM 1903 O O . PHE A 1 249 ? -17.703 3.572 -11.961 1 93.19 249 PHE A O 1
ATOM 1910 N N . ASP A 1 250 ? -15.539 3.289 -11.578 1 92.62 250 ASP A N 1
ATOM 1911 C CA . ASP A 1 250 ? -15.102 3.572 -12.945 1 92.62 250 ASP A CA 1
ATOM 1912 C C . ASP A 1 250 ? -13.75 2.92 -13.227 1 92.62 250 ASP A C 1
ATOM 1914 O O . ASP A 1 250 ? -12.875 2.895 -12.367 1 92.62 250 ASP A O 1
ATOM 1918 N N . PRO A 1 251 ? -13.562 2.365 -14.461 1 90.88 251 PRO A N 1
ATOM 1919 C CA . PRO A 1 251 ? -12.289 1.707 -14.766 1 90.88 251 PRO A CA 1
ATOM 1920 C C . PRO A 1 251 ? -11.102 2.666 -14.719 1 90.88 251 PRO A C 1
ATOM 1922 O O . PRO A 1 251 ? -9.969 2.238 -14.492 1 90.88 251 PRO A O 1
ATOM 1925 N N . ASN A 1 252 ? -11.242 3.953 -15 1 89.44 252 ASN A N 1
ATOM 1926 C CA . ASN A 1 252 ? -10.156 4.914 -15.125 1 89.44 252 ASN A CA 1
ATOM 1927 C C . ASN A 1 252 ? -9.359 5.027 -13.828 1 89.44 252 ASN A C 1
ATOM 1929 O O . ASN A 1 252 ? -8.18 5.379 -13.852 1 89.44 252 ASN A O 1
ATOM 1933 N N . MET A 1 253 ? -9.852 4.77 -12.609 1 93.12 253 MET A N 1
ATOM 1934 C CA . MET A 1 253 ? -9.109 4.891 -11.359 1 93.12 253 MET A CA 1
ATOM 1935 C C . MET A 1 253 ? -8.844 3.518 -10.75 1 93.12 253 MET A C 1
ATOM 1937 O O . MET A 1 253 ? -8.422 3.416 -9.594 1 93.12 253 MET A O 1
ATOM 1941 N N . GLN A 1 254 ? -9.008 2.535 -11.594 1 96.62 254 GLN A N 1
ATOM 1942 C CA . GLN A 1 254 ? -8.547 1.214 -11.18 1 96.62 254 GLN A CA 1
ATOM 1943 C C . GLN A 1 254 ? -7.031 1.093 -11.336 1 96.62 254 GLN A C 1
ATOM 1945 O O . GLN A 1 254 ? -6.426 1.785 -12.156 1 96.62 254 GLN A O 1
ATOM 1950 N N . ARG A 1 255 ? -6.422 0.305 -10.523 1 96.94 255 ARG A N 1
ATOM 1951 C CA . ARG A 1 255 ? -4.992 0.027 -10.633 1 96.94 255 ARG A CA 1
ATOM 1952 C C . ARG A 1 255 ? -4.684 -1.415 -10.25 1 96.94 255 ARG A C 1
ATOM 1954 O O . ARG A 1 255 ? -5.328 -1.977 -9.359 1 96.94 255 ARG A O 1
ATOM 1961 N N . SER A 1 256 ? -3.771 -2.002 -10.898 1 98.06 256 SER A N 1
ATOM 1962 C CA . SER A 1 256 ? -3.217 -3.332 -10.656 1 98.06 256 SER A CA 1
ATOM 1963 C C . SER A 1 256 ? -1.771 -3.42 -11.133 1 98.06 256 SER A C 1
ATOM 1965 O O . SER A 1 256 ? -1.51 -3.512 -12.336 1 98.06 256 SER A O 1
ATOM 1967 N N . PHE A 1 257 ? -0.814 -3.396 -10.141 1 98.38 257 PHE A N 1
ATOM 1968 C CA . PHE A 1 257 ? 0.581 -3.426 -10.57 1 98.38 257 PHE A CA 1
ATOM 1969 C C . PHE A 1 257 ? 1.468 -4.008 -9.477 1 98.38 257 PHE A C 1
ATOM 1971 O O . PHE A 1 257 ? 1.055 -4.102 -8.312 1 98.38 257 PHE A O 1
ATOM 1978 N N . VAL A 1 258 ? 2.648 -4.418 -9.844 1 98.69 258 VAL A N 1
ATOM 1979 C CA . VAL A 1 258 ? 3.795 -4.711 -8.992 1 98.69 258 VAL A CA 1
ATOM 1980 C C . VAL A 1 258 ? 4.922 -3.723 -9.281 1 98.69 258 VAL A C 1
ATOM 1982 O O . VAL A 1 258 ? 5.285 -3.504 -10.438 1 98.69 258 VAL A O 1
ATOM 1985 N N . GLN A 1 259 ? 5.379 -3.117 -8.281 1 98.69 259 GLN A N 1
ATOM 1986 C CA . GLN A 1 259 ? 6.496 -2.189 -8.422 1 98.69 259 GLN A CA 1
ATOM 1987 C C . GLN A 1 259 ? 7.68 -2.621 -7.562 1 98.69 259 GLN A C 1
ATOM 1989 O O . GLN A 1 259 ? 7.504 -3.012 -6.406 1 98.69 259 GLN A O 1
ATOM 1994 N N . TRP A 1 260 ? 8.922 -2.688 -8.164 1 98.56 260 TRP A N 1
ATOM 1995 C CA . TRP A 1 260 ? 10.18 -2.969 -7.484 1 98.56 260 TRP A CA 1
ATOM 1996 C C . TRP A 1 260 ? 11.094 -1.749 -7.504 1 98.56 260 TRP A C 1
ATOM 1998 O O . TRP A 1 260 ? 11.18 -1.049 -8.516 1 98.56 260 TRP A O 1
ATOM 2008 N N . GLU A 1 261 ? 11.719 -1.499 -6.414 1 98 261 GLU A N 1
ATOM 2009 C CA . GLU A 1 261 ? 12.766 -0.481 -6.387 1 98 261 GLU A CA 1
ATOM 2010 C C . GLU A 1 261 ? 14.078 -1.05 -5.852 1 98 261 GLU A C 1
ATOM 2012 O O . GLU A 1 261 ? 14.094 -1.687 -4.797 1 98 261 GLU A O 1
ATOM 2017 N N . GLY A 1 262 ? 15.109 -0.83 -6.617 1 98 262 GLY A N 1
ATOM 2018 C CA . GLY A 1 262 ? 16.453 -1.218 -6.23 1 98 262 GLY A CA 1
ATOM 2019 C C . GLY A 1 262 ? 17.375 -0.033 -5.988 1 98 262 GLY A C 1
ATOM 2020 O O . GLY A 1 262 ? 16.922 1.116 -6.004 1 98 262 GLY A O 1
ATOM 2021 N N . MET A 1 263 ? 18.625 -0.335 -5.719 1 97.19 263 MET A N 1
ATOM 2022 C CA . MET A 1 263 ? 19.641 0.667 -5.406 1 97.19 263 MET A CA 1
ATOM 2023 C C . MET A 1 263 ? 19.984 1.501 -6.637 1 97.19 263 MET A C 1
ATOM 2025 O O . MET A 1 263 ? 20.438 2.639 -6.516 1 97.19 263 MET A O 1
ATOM 2029 N N . LYS A 1 264 ? 19.703 0.954 -7.844 1 97.19 264 LYS A N 1
ATOM 2030 C CA . LYS A 1 264 ? 20.188 1.601 -9.055 1 97.19 264 LYS A CA 1
ATOM 2031 C C . LYS A 1 264 ? 19.078 1.742 -10.094 1 97.19 264 LYS A C 1
ATOM 2033 O O . LYS A 1 264 ? 19.344 2.119 -11.242 1 97.19 264 LYS A O 1
ATOM 2038 N N . GLY A 1 265 ? 17.906 1.403 -9.734 1 97.69 265 GLY A N 1
ATOM 2039 C CA . GLY A 1 265 ? 16.797 1.471 -10.664 1 97.69 265 GLY A CA 1
ATOM 2040 C C . GLY A 1 265 ? 15.5 0.918 -10.094 1 97.69 265 GLY A C 1
ATOM 2041 O O . GLY A 1 265 ? 15.453 0.528 -8.922 1 97.69 265 GLY A O 1
ATOM 2042 N N . ALA A 1 266 ? 14.422 0.966 -10.891 1 98 266 ALA A N 1
ATOM 2043 C CA . ALA A 1 266 ? 13.094 0.499 -10.508 1 98 266 ALA A CA 1
ATOM 2044 C C . ALA A 1 266 ? 12.336 -0.055 -11.711 1 98 266 ALA A C 1
ATOM 2046 O O . ALA A 1 266 ? 12.711 0.205 -12.859 1 98 266 ALA A O 1
ATOM 2047 N N . MET A 1 267 ? 11.359 -0.843 -11.461 1 98.31 267 MET A N 1
ATOM 2048 C CA . MET A 1 267 ? 10.469 -1.328 -12.516 1 98.31 267 MET A CA 1
ATOM 2049 C C . MET A 1 267 ? 9.047 -1.5 -11.984 1 98.31 267 MET A C 1
ATOM 2051 O O . MET A 1 267 ? 8.836 -1.593 -10.773 1 98.31 267 MET A O 1
ATOM 2055 N N . ARG A 1 268 ? 8.117 -1.381 -12.875 1 98.19 268 ARG A N 1
ATOM 2056 C CA . ARG A 1 268 ? 6.699 -1.537 -12.57 1 98.19 268 ARG A CA 1
ATOM 2057 C C . ARG A 1 268 ? 6.008 -2.381 -13.633 1 98.19 268 ARG A C 1
ATOM 2059 O O . ARG A 1 268 ? 6.059 -2.061 -14.828 1 98.19 268 ARG A O 1
ATOM 2066 N N . ALA A 1 269 ? 5.387 -3.525 -13.172 1 98.56 269 ALA A N 1
ATOM 2067 C CA . ALA A 1 269 ? 4.621 -4.41 -14.047 1 98.56 269 ALA A CA 1
ATOM 2068 C C . ALA A 1 269 ? 3.121 -4.234 -13.828 1 98.56 269 ALA A C 1
ATOM 2070 O O . ALA A 1 269 ? 2.625 -4.426 -12.719 1 98.56 269 ALA A O 1
ATOM 2071 N N . GLN A 1 270 ? 2.445 -3.82 -14.898 1 97.88 270 GLN A N 1
ATOM 2072 C CA . GLN A 1 270 ? 0.988 -3.777 -14.844 1 97.88 270 GLN A CA 1
ATOM 2073 C C . GLN A 1 270 ? 0.389 -5.168 -15.039 1 97.88 270 GLN A C 1
ATOM 2075 O O . GLN A 1 270 ? 0.796 -5.902 -15.945 1 97.88 270 GLN A O 1
ATOM 2080 N N . MET A 1 271 ? -0.514 -5.543 -14.156 1 97.56 271 MET A N 1
ATOM 2081 C CA . MET A 1 271 ? -1.309 -6.758 -14.305 1 97.56 271 MET A CA 1
ATOM 2082 C C . MET A 1 271 ? -2.678 -6.438 -14.898 1 97.56 271 MET A C 1
ATOM 2084 O O . MET A 1 271 ? -3.662 -6.316 -14.164 1 97.56 271 MET A O 1
ATOM 2088 N N . GLY A 1 272 ? -2.686 -6.367 -16.219 1 96.44 272 GLY A N 1
ATOM 2089 C CA . GLY A 1 272 ? -3.758 -5.742 -16.969 1 96.44 272 GLY A CA 1
ATOM 2090 C C . GLY A 1 272 ? -5.055 -6.523 -16.922 1 96.44 272 GLY A C 1
ATOM 2091 O O . GLY A 1 272 ? -6.137 -5.949 -17.062 1 96.44 272 GLY A O 1
ATOM 2092 N N . VAL A 1 273 ? -5.004 -7.82 -16.734 1 93.38 273 VAL A N 1
ATOM 2093 C CA . VAL A 1 273 ? -6.191 -8.664 -16.797 1 93.38 273 VAL A CA 1
ATOM 2094 C C . VAL A 1 273 ? -7.156 -8.281 -15.672 1 93.38 273 VAL A C 1
ATOM 2096 O O . VAL A 1 273 ? -8.375 -8.43 -15.812 1 93.38 273 VAL A O 1
ATOM 2099 N N . ASN A 1 274 ? -6.594 -7.758 -14.594 1 94.75 274 ASN A N 1
ATOM 2100 C CA . ASN A 1 274 ? -7.414 -7.355 -13.461 1 94.75 274 ASN A CA 1
ATOM 2101 C C . ASN A 1 274 ? -8.211 -6.09 -13.758 1 94.75 274 ASN A C 1
ATOM 2103 O O . ASN A 1 274 ? -9.172 -5.773 -13.055 1 94.75 274 ASN A O 1
ATOM 2107 N N . LEU A 1 275 ? -7.75 -5.332 -14.773 1 95.81 275 LEU A N 1
ATOM 2108 C CA . LEU A 1 275 ? -8.328 -4.027 -15.078 1 95.81 275 LEU A CA 1
ATOM 2109 C C . LEU A 1 275 ? -9.469 -4.156 -16.078 1 95.81 275 LEU A C 1
ATOM 2111 O O . LEU A 1 275 ? -9.352 -4.902 -17.062 1 95.81 275 LEU A O 1
ATOM 2115 N N . ASN A 1 276 ? -10.633 -3.389 -15.828 1 92.94 276 ASN A N 1
ATOM 2116 C CA . ASN A 1 276 ? -11.805 -3.42 -16.703 1 92.94 276 ASN A CA 1
ATOM 2117 C C . ASN A 1 276 ? -12.281 -4.848 -16.953 1 92.94 276 ASN A C 1
ATOM 2119 O O . ASN A 1 276 ? -12.516 -5.234 -18.094 1 92.94 276 ASN A O 1
ATOM 2123 N N . TYR A 1 277 ? -12.266 -5.672 -15.844 1 88.44 277 TYR A N 1
ATOM 2124 C CA . TYR A 1 277 ? -12.688 -7.066 -15.914 1 88.44 277 TYR A CA 1
ATOM 2125 C C . TYR A 1 277 ? -14.148 -7.176 -16.344 1 88.44 277 TYR A C 1
ATOM 2127 O O . TYR A 1 277 ? -14.984 -6.367 -15.938 1 88.44 277 TYR A O 1
ATOM 2135 N N . PRO A 1 278 ? -14.477 -8.109 -17.25 1 86.56 278 PRO A N 1
ATOM 2136 C CA . PRO A 1 278 ? -13.703 -9.273 -17.703 1 86.56 278 PRO A CA 1
ATOM 2137 C C . PRO A 1 278 ? -12.977 -9.016 -19.016 1 86.56 278 PRO A C 1
ATOM 2139 O O . PRO A 1 278 ? -12.281 -9.898 -19.516 1 86.56 278 PRO A O 1
ATOM 2142 N N . VAL A 1 279 ? -13.062 -7.777 -19.562 1 87.06 279 VAL A N 1
ATOM 2143 C CA . VAL A 1 279 ? -12.398 -7.504 -20.828 1 87.06 279 VAL A CA 1
ATOM 2144 C C . VAL A 1 279 ? -10.883 -7.57 -20.641 1 87.06 279 VAL A C 1
ATOM 2146 O O . VAL A 1 279 ? -10.188 -8.25 -21.406 1 87.06 279 VAL A O 1
ATOM 2149 N N . GLY A 1 280 ? -10.453 -6.938 -19.547 1 90.62 280 GLY A N 1
ATOM 2150 C CA . GLY A 1 280 ? -9.023 -6.918 -19.281 1 90.62 280 GLY A CA 1
ATOM 2151 C C . GLY A 1 280 ? -8.266 -5.898 -20.109 1 90.62 280 GLY A C 1
ATOM 2152 O O . GLY A 1 280 ? -8.781 -5.418 -21.125 1 90.62 280 GLY A O 1
ATOM 2153 N N . LEU A 1 281 ? -7.098 -5.449 -19.625 1 93.75 281 LEU A N 1
ATOM 2154 C CA . LEU A 1 281 ? -6.148 -4.605 -20.344 1 93.75 281 LEU A CA 1
ATOM 2155 C C . LEU A 1 281 ? -4.816 -5.324 -20.531 1 93.75 281 LEU A C 1
ATOM 2157 O O . LEU A 1 281 ? -4.574 -6.359 -19.906 1 93.75 281 LEU A O 1
ATOM 2161 N N . PRO A 1 282 ? -4.027 -4.828 -21.406 1 94.75 282 PRO A N 1
ATOM 2162 C CA . PRO A 1 282 ? -2.727 -5.469 -21.625 1 94.75 282 PRO A CA 1
ATOM 2163 C C . PRO A 1 282 ? -1.812 -5.363 -20.406 1 94.75 282 PRO A C 1
ATOM 2165 O O . PRO A 1 282 ? -1.838 -4.355 -19.688 1 94.75 282 PRO A O 1
ATOM 2168 N N . ASP A 1 283 ? -1.04 -6.418 -20.188 1 96.88 283 ASP A N 1
ATOM 2169 C CA . ASP A 1 283 ? 0.105 -6.336 -19.297 1 96.88 283 ASP A CA 1
ATOM 2170 C C . ASP A 1 283 ? 1.197 -5.441 -19.875 1 96.88 283 ASP A C 1
ATOM 2172 O O . ASP A 1 283 ? 1.262 -5.242 -21.094 1 96.88 283 ASP A O 1
ATOM 2176 N N . ASN A 1 284 ? 1.967 -4.867 -19.047 1 96.56 284 ASN A N 1
ATOM 2177 C CA . ASN A 1 284 ? 3.154 -4.141 -19.484 1 96.56 284 ASN A CA 1
ATOM 2178 C C . ASN A 1 284 ? 4.234 -4.129 -18.406 1 96.56 284 ASN A C 1
ATOM 2180 O O . ASN A 1 284 ? 4.027 -4.652 -17.312 1 96.56 284 ASN A O 1
ATOM 2184 N N . LEU A 1 285 ? 5.465 -3.752 -18.734 1 97.88 285 LEU A N 1
ATOM 2185 C CA . LEU A 1 285 ? 6.602 -3.535 -17.844 1 97.88 285 LEU A CA 1
ATOM 2186 C C . LEU A 1 285 ? 7.305 -2.221 -18.156 1 97.88 285 LEU A C 1
ATOM 2188 O O . LEU A 1 285 ? 7.664 -1.975 -19.312 1 97.88 285 LEU A O 1
ATOM 2192 N N . GLU A 1 286 ? 7.363 -1.402 -17.234 1 98.06 286 GLU A N 1
ATOM 2193 C CA . GLU A 1 286 ? 8.164 -0.185 -17.328 1 98.06 286 GLU A CA 1
ATOM 2194 C C . GLU A 1 286 ? 9.359 -0.234 -16.375 1 98.06 286 GLU A C 1
ATOM 2196 O O . GLU A 1 286 ? 9.289 -0.861 -15.32 1 98.06 286 GLU A O 1
ATOM 2201 N N . TYR A 1 287 ? 10.516 0.381 -16.797 1 98 287 TYR A N 1
ATOM 2202 C CA . TYR A 1 287 ? 11.695 0.336 -15.945 1 98 287 TYR A CA 1
ATOM 2203 C C . TYR A 1 287 ? 12.531 1.603 -16.109 1 98 287 TYR A C 1
ATOM 2205 O O . TYR A 1 287 ? 12.352 2.355 -17.062 1 98 287 TYR A O 1
ATOM 2213 N N . ILE A 1 288 ? 13.297 1.825 -15.141 1 97.5 288 ILE A N 1
ATOM 2214 C CA . ILE A 1 288 ? 14.25 2.928 -15.156 1 97.5 288 ILE A CA 1
ATOM 2215 C C . ILE A 1 288 ? 15.539 2.506 -14.453 1 97.5 288 ILE A C 1
ATOM 2217 O O . ILE A 1 288 ? 15.5 1.814 -13.43 1 97.5 288 ILE A O 1
ATOM 2221 N N . VAL A 1 289 ? 16.672 2.832 -15.008 1 96.38 289 VAL A N 1
ATOM 2222 C CA . VAL A 1 289 ? 18 2.676 -14.398 1 96.38 289 VAL A CA 1
ATOM 2223 C C . VAL A 1 289 ? 18.609 4.047 -14.148 1 96.38 289 VAL A C 1
ATOM 2225 O O . VAL A 1 289 ? 18.406 4.984 -14.922 1 96.38 289 VAL A O 1
ATOM 2228 N N . CYS A 1 290 ? 19.25 4.121 -12.977 1 92.75 290 CYS A N 1
ATOM 2229 C CA . CYS A 1 290 ? 19.906 5.387 -12.664 1 92.75 290 CYS A CA 1
ATOM 2230 C C . CYS A 1 290 ? 20.75 5.863 -13.836 1 92.75 290 CYS A C 1
ATOM 2232 O O . CYS A 1 290 ? 21.516 5.09 -14.406 1 92.75 290 CYS A O 1
ATOM 2234 N N . GLY A 1 291 ? 20.641 7.141 -14.133 1 88.69 291 GLY A N 1
ATOM 2235 C CA . GLY A 1 291 ? 21.344 7.719 -15.258 1 88.69 291 GLY A CA 1
ATOM 2236 C C . GLY A 1 291 ? 20.5 7.816 -16.516 1 88.69 291 GLY A C 1
ATOM 2237 O O . GLY A 1 291 ? 20.859 8.539 -17.453 1 88.69 291 GLY A O 1
ATOM 2238 N N . ASP A 1 292 ? 19.344 7.07 -16.469 1 87.25 292 ASP A N 1
ATOM 2239 C CA . ASP A 1 292 ? 18.438 7.164 -17.594 1 87.25 292 ASP A CA 1
ATOM 2240 C C . ASP A 1 292 ? 17.719 8.516 -17.609 1 87.25 292 ASP A C 1
ATOM 2242 O O . ASP A 1 292 ? 17.656 9.203 -16.594 1 87.25 292 ASP A O 1
ATOM 2246 N N . GLY A 1 293 ? 17.219 8.898 -18.844 1 87.5 293 GLY A N 1
ATOM 2247 C CA . GLY A 1 293 ? 16.453 10.133 -18.969 1 87.5 293 GLY A CA 1
ATOM 2248 C C . GLY A 1 293 ? 15 9.984 -18.562 1 87.5 293 GLY A C 1
ATOM 2249 O O . GLY A 1 293 ? 14.203 10.906 -18.734 1 87.5 293 GLY A O 1
ATOM 2250 N N . GLY A 1 294 ? 14.688 8.727 -18.094 1 93.94 294 GLY A N 1
ATOM 2251 C CA . GLY A 1 294 ? 13.305 8.531 -17.703 1 93.94 294 GLY A CA 1
ATOM 2252 C C . GLY A 1 294 ? 12.859 7.086 -17.797 1 93.94 294 GLY A C 1
ATOM 2253 O O . GLY A 1 294 ? 13.641 6.211 -18.156 1 93.94 294 GLY A O 1
ATOM 2254 N N . TRP A 1 295 ? 11.617 6.91 -17.406 1 96.38 295 TRP A N 1
ATOM 2255 C CA . TRP A 1 295 ? 11.039 5.57 -17.453 1 96.38 295 TRP A CA 1
ATOM 2256 C C . TRP A 1 295 ? 10.891 5.098 -18.891 1 96.38 295 TRP A C 1
ATOM 2258 O O . TRP A 1 295 ? 10.523 5.879 -19.781 1 96.38 295 TRP A O 1
ATOM 2268 N N . LYS A 1 296 ? 11.188 3.836 -19.141 1 96.94 296 LYS A N 1
ATOM 2269 C CA . LYS A 1 296 ? 11.094 3.213 -20.453 1 96.94 296 LYS A CA 1
ATOM 2270 C C . LYS A 1 296 ? 10.133 2.025 -20.438 1 96.94 296 LYS A C 1
ATOM 2272 O O . LYS A 1 296 ? 9.969 1.371 -19.406 1 96.94 296 LYS A O 1
ATOM 2277 N N . ASP A 1 297 ? 9.531 1.788 -21.547 1 95.5 297 ASP A N 1
ATOM 2278 C CA . ASP A 1 297 ? 8.688 0.605 -21.703 1 95.5 297 ASP A CA 1
ATOM 2279 C C . ASP A 1 297 ? 9.531 -0.636 -21.984 1 95.5 297 ASP A C 1
ATOM 2281 O O . ASP A 1 297 ? 10.406 -0.613 -22.859 1 95.5 297 ASP A O 1
ATOM 2285 N N . GLY A 1 298 ? 9.227 -1.673 -21.25 1 94.44 298 GLY A N 1
ATOM 2286 C CA . GLY A 1 298 ? 9.828 -2.957 -21.562 1 94.44 298 GLY A CA 1
ATOM 2287 C C . GLY A 1 298 ? 9.141 -3.668 -22.719 1 94.44 298 GLY A C 1
ATOM 2288 O O . GLY A 1 298 ? 7.926 -3.533 -22.906 1 94.44 298 GLY A O 1
ATOM 2289 N N . PRO A 1 299 ? 9.922 -4.336 -23.516 1 92.38 299 PRO A N 1
ATOM 2290 C CA . PRO A 1 299 ? 9.375 -5.059 -24.672 1 92.38 299 PRO A CA 1
ATOM 2291 C C . PRO A 1 299 ? 8.695 -6.363 -24.281 1 92.38 299 PRO A C 1
ATOM 2293 O O . PRO A 1 299 ? 9.156 -7.445 -24.656 1 92.38 299 PRO A O 1
ATOM 2296 N N . VAL A 1 300 ? 7.512 -6.301 -23.516 1 91.19 300 VAL A N 1
ATOM 2297 C CA . VAL A 1 300 ? 6.777 -7.48 -23.062 1 91.19 300 VAL A CA 1
ATOM 2298 C C . VAL A 1 300 ? 5.621 -7.77 -24.016 1 91.19 300 VAL A C 1
ATOM 2300 O O . VAL A 1 300 ? 4.848 -6.867 -24.344 1 91.19 300 VAL A O 1
ATOM 2303 N N . SER A 1 301 ? 5.688 -9 -24.578 1 88.81 301 SER A N 1
ATOM 2304 C CA . SER A 1 301 ? 4.574 -9.453 -25.391 1 88.81 301 SER A CA 1
ATOM 2305 C C . SER A 1 301 ? 3.77 -10.539 -24.688 1 88.81 301 SER A C 1
ATOM 2307 O O . SER A 1 301 ? 4.34 -11.406 -24.016 1 88.81 301 SER A O 1
ATOM 2309 N N . GLY A 1 302 ? 2.473 -10.414 -24.75 1 90.12 302 GLY A N 1
ATOM 2310 C CA . GLY A 1 302 ? 1.567 -11.367 -24.125 1 90.12 302 GLY A CA 1
ATOM 2311 C C . GLY A 1 302 ? 0.95 -10.852 -22.844 1 90.12 302 GLY A C 1
ATOM 2312 O O . GLY A 1 302 ? 1.11 -9.68 -22.5 1 90.12 302 GLY A O 1
ATOM 2313 N N . ASN A 1 303 ? 0.143 -11.688 -22.219 1 92.5 303 ASN A N 1
ATOM 2314 C CA . ASN A 1 303 ? -0.569 -11.352 -20.984 1 92.5 303 ASN A CA 1
ATOM 2315 C C . ASN A 1 303 ? -0.502 -12.492 -19.969 1 92.5 303 ASN A C 1
ATOM 2317 O O . ASN A 1 303 ? -0.181 -13.625 -20.328 1 92.5 303 ASN A O 1
ATOM 2321 N N . TRP A 1 304 ? -0.749 -12.133 -18.75 1 91.81 304 TRP A N 1
ATOM 2322 C CA . TRP A 1 304 ? -0.789 -13.086 -17.656 1 91.81 304 TRP A CA 1
ATOM 2323 C C . TRP A 1 304 ? -1.69 -14.266 -17.984 1 91.81 304 TRP A C 1
ATOM 2325 O O . TRP A 1 304 ? -1.295 -15.422 -17.812 1 91.81 304 TRP A O 1
ATOM 2335 N N . PHE A 1 305 ? -2.877 -14.102 -18.391 1 89.12 305 PHE A N 1
ATOM 2336 C CA . PHE A 1 305 ? -3.793 -15.133 -18.875 1 89.12 305 PHE A CA 1
ATOM 2337 C C . PHE A 1 305 ? -3.91 -15.086 -20.391 1 89.12 305 PHE A C 1
ATOM 2339 O O . PHE A 1 305 ? -4.16 -14.023 -20.969 1 89.12 305 PHE A O 1
ATOM 2346 N N . PRO A 1 306 ? -3.594 -16.141 -21.109 1 91.88 306 PRO A N 1
ATOM 2347 C CA . PRO A 1 306 ? -3.334 -17.484 -20.578 1 91.88 306 PRO A CA 1
ATOM 2348 C C . PRO A 1 306 ? -1.845 -17.812 -20.516 1 91.88 306 PRO A C 1
ATOM 2350 O O . PRO A 1 306 ? -1.465 -18.875 -20.016 1 91.88 306 PRO A O 1
ATOM 2353 N N . ASP A 1 307 ? -0.948 -16.875 -20.875 1 93 307 ASP A N 1
ATOM 2354 C CA . ASP A 1 307 ? 0.44 -17.188 -21.188 1 93 307 ASP A CA 1
ATOM 2355 C C . ASP A 1 307 ? 1.167 -17.766 -19.984 1 93 307 ASP A C 1
ATOM 2357 O O . ASP A 1 307 ? 2.027 -18.641 -20.141 1 93 307 ASP A O 1
ATOM 2361 N N . ALA A 1 308 ? 0.801 -17.391 -18.844 1 94.94 308 ALA A N 1
ATOM 2362 C CA . ALA A 1 308 ? 1.485 -17.844 -17.625 1 94.94 308 ALA A CA 1
ATOM 2363 C C . ALA A 1 308 ? 1.269 -19.328 -17.391 1 94.94 308 ALA A C 1
ATOM 2365 O O . ALA A 1 308 ? 2.102 -20 -16.766 1 94.94 308 ALA A O 1
ATOM 2366 N N . PHE A 1 309 ? 0.159 -19.891 -17.938 1 96.44 309 PHE A N 1
ATOM 2367 C CA . PHE A 1 309 ? -0.168 -21.297 -17.719 1 96.44 309 PHE A CA 1
ATOM 2368 C C . PHE A 1 309 ? 0.775 -22.188 -18.516 1 96.44 309 PHE A C 1
ATOM 2370 O O . PHE A 1 309 ? 0.966 -23.359 -18.172 1 96.44 309 PHE A O 1
ATOM 2377 N N . MET A 1 310 ? 1.354 -21.625 -19.578 1 96.31 310 MET A N 1
ATOM 2378 C CA . MET A 1 310 ? 2.396 -22.359 -20.297 1 96.31 310 MET A CA 1
ATOM 2379 C C . MET A 1 310 ? 3.607 -22.594 -19.391 1 96.31 310 MET A C 1
ATOM 2381 O O . MET A 1 310 ? 4.211 -23.672 -19.438 1 96.31 310 MET A O 1
ATOM 2385 N N . GLY A 1 311 ? 3.861 -21.547 -18.594 1 96.69 311 GLY A N 1
ATOM 2386 C CA . GLY A 1 311 ? 5.051 -21.625 -17.766 1 96.69 311 GLY A CA 1
ATOM 2387 C C . GLY A 1 311 ? 4.926 -22.625 -16.625 1 96.69 311 GLY A C 1
ATOM 2388 O O . GLY A 1 311 ? 5.871 -23.359 -16.344 1 96.69 311 GLY A O 1
ATOM 2389 N N . SER A 1 312 ? 3.781 -22.734 -15.984 1 97.88 312 SER A N 1
ATOM 2390 C CA . SER A 1 312 ? 3.619 -23.672 -14.875 1 97.88 312 SER A CA 1
ATOM 2391 C C . SER A 1 312 ? 3.711 -25.109 -15.336 1 97.88 312 SER A C 1
ATOM 2393 O O . SER A 1 312 ? 4.477 -25.906 -14.781 1 97.88 312 SER A O 1
ATOM 2395 N N . MET A 1 313 ? 3.039 -25.484 -16.422 1 98.44 313 MET A N 1
ATOM 2396 C CA . MET A 1 313 ? 3.113 -26.828 -16.969 1 98.44 313 MET A CA 1
ATOM 2397 C C . MET A 1 313 ? 4.484 -27.078 -17.594 1 98.44 313 MET A C 1
ATOM 2399 O O . MET A 1 313 ? 5.059 -28.156 -17.406 1 98.44 313 MET A O 1
ATOM 2403 N N . GLY A 1 314 ? 4.973 -26.031 -18.266 1 97.88 314 GLY A N 1
ATOM 2404 C CA . GLY A 1 314 ? 6.297 -26.172 -18.844 1 97.88 314 GLY A CA 1
ATOM 2405 C C . GLY A 1 314 ? 7.383 -26.422 -17.812 1 97.88 314 GLY A C 1
ATOM 2406 O O . GLY A 1 314 ? 8.281 -27.234 -18.031 1 97.88 314 GLY A O 1
ATOM 2407 N N . SER A 1 315 ? 7.324 -25.734 -16.766 1 98.25 315 SER A N 1
ATOM 2408 C CA . SER A 1 315 ? 8.289 -25.906 -15.68 1 98.25 315 SER A CA 1
ATOM 2409 C C . SER A 1 315 ? 8.227 -27.312 -15.117 1 98.25 315 SER A C 1
ATOM 2411 O O . SER A 1 315 ? 9.258 -27.953 -14.898 1 98.25 315 SER A O 1
ATOM 2413 N N . LEU A 1 316 ? 7.043 -27.891 -14.867 1 98.62 316 LEU A N 1
ATOM 2414 C CA . LEU A 1 316 ? 6.867 -29.25 -14.367 1 98.62 316 LEU A CA 1
ATOM 2415 C C . LEU A 1 316 ? 7.453 -30.266 -15.344 1 98.62 316 LEU A C 1
ATOM 2417 O O . LEU A 1 316 ? 8.211 -31.141 -14.938 1 98.62 316 LEU A O 1
ATOM 2421 N N . GLN A 1 317 ? 7.191 -30.094 -16.625 1 98.19 317 GLN A N 1
ATOM 2422 C CA . GLN A 1 317 ? 7.641 -31.062 -17.625 1 98.19 317 GLN A CA 1
ATOM 2423 C C . GLN A 1 317 ? 9.148 -30.984 -17.812 1 98.19 317 GLN A C 1
ATOM 2425 O O . GLN A 1 317 ? 9.82 -32 -17.938 1 98.19 317 GLN A O 1
ATOM 2430 N N . ALA A 1 318 ? 9.633 -29.812 -17.766 1 97.56 318 ALA A N 1
ATOM 2431 C CA . ALA A 1 318 ? 11.086 -29.688 -17.875 1 97.56 318 ALA A CA 1
ATOM 2432 C C . ALA A 1 318 ? 11.789 -30.359 -16.703 1 97.56 318 ALA A C 1
ATOM 2434 O O . ALA A 1 318 ? 12.836 -30.984 -16.875 1 97.56 318 ALA A O 1
ATOM 2435 N N . PHE A 1 319 ? 11.266 -30.25 -15.617 1 98.06 319 PHE A N 1
ATOM 2436 C CA . PHE A 1 319 ? 11.844 -30.859 -14.422 1 98.06 319 PHE A CA 1
ATOM 2437 C C . PHE A 1 319 ? 11.805 -32.375 -14.516 1 98.06 319 PHE A C 1
ATOM 2439 O O . PHE A 1 319 ? 12.82 -33.031 -14.297 1 98.06 319 PHE A O 1
ATOM 2446 N N . VAL A 1 320 ? 10.633 -32.969 -14.852 1 96.88 320 VAL A N 1
ATOM 2447 C CA . VAL A 1 320 ? 10.461 -34.406 -14.844 1 96.88 320 VAL A CA 1
ATOM 2448 C C . VAL A 1 320 ? 11.281 -35.031 -15.977 1 96.88 320 VAL A C 1
ATOM 2450 O O . VAL A 1 320 ? 11.633 -36.219 -15.922 1 96.88 320 VAL A O 1
ATOM 2453 N N . GLN A 1 321 ? 11.609 -34.281 -17 1 95.88 321 GLN A N 1
ATOM 2454 C CA . GLN A 1 321 ? 12.414 -34.781 -18.109 1 95.88 321 GLN A CA 1
ATOM 2455 C C . GLN A 1 321 ? 13.906 -34.562 -17.859 1 95.88 321 GLN A C 1
ATOM 2457 O O . GLN A 1 321 ? 14.742 -34.938 -18.688 1 95.88 321 GLN A O 1
ATOM 2462 N N . GLY A 1 322 ? 14.188 -33.906 -16.75 1 96.31 322 GLY A N 1
ATOM 2463 C CA . GLY A 1 322 ? 15.578 -33.75 -16.344 1 96.31 322 GLY A CA 1
ATOM 2464 C C . GLY A 1 322 ? 16.234 -32.531 -16.969 1 96.31 322 GLY A C 1
ATOM 2465 O O . GLY A 1 322 ? 17.469 -32.406 -16.953 1 96.31 322 GLY A O 1
ATOM 2466 N N . GLU A 1 323 ? 15.398 -31.656 -17.484 1 96.06 323 GLU A N 1
ATOM 2467 C CA . GLU A 1 323 ? 15.93 -30.484 -18.172 1 96.06 323 GLU A CA 1
ATOM 2468 C C . GLU A 1 323 ? 16.078 -29.312 -17.219 1 96.06 323 GLU A C 1
ATOM 2470 O O . GLU A 1 323 ? 16.75 -28.328 -17.547 1 96.06 323 GLU A O 1
ATOM 2475 N N . ALA A 1 324 ? 15.453 -29.328 -16.156 1 94.75 324 ALA A N 1
ATOM 2476 C CA . ALA A 1 324 ? 15.562 -28.359 -15.078 1 94.75 324 ALA A CA 1
ATOM 2477 C C . ALA A 1 324 ? 15.898 -29.031 -13.758 1 94.75 324 ALA A C 1
ATOM 2479 O O . ALA A 1 324 ? 15.43 -30.141 -13.477 1 94.75 324 ALA A O 1
ATOM 2480 N N . THR A 1 325 ? 16.688 -28.297 -13 1 95.12 325 THR A N 1
ATOM 2481 C CA . THR A 1 325 ? 17.156 -28.906 -11.758 1 95.12 325 THR A CA 1
ATOM 2482 C C . THR A 1 325 ? 16.281 -28.484 -10.586 1 95.12 325 THR A C 1
ATOM 2484 O O . THR A 1 325 ? 16.406 -29.016 -9.477 1 95.12 325 THR A O 1
ATOM 2487 N N . THR A 1 326 ? 15.43 -27.547 -10.828 1 95.75 326 THR A N 1
ATOM 2488 C CA . THR A 1 326 ? 14.531 -27.094 -9.773 1 95.75 326 THR A CA 1
ATOM 2489 C C . THR A 1 326 ? 13.086 -27.078 -10.258 1 95.75 326 THR A C 1
ATOM 2491 O O . THR A 1 326 ? 12.828 -27.031 -11.469 1 95.75 326 THR A O 1
ATOM 2494 N N . LEU A 1 327 ? 12.125 -27.203 -9.352 1 98 327 LEU A N 1
ATOM 2495 C CA . LEU A 1 327 ? 10.688 -27.047 -9.547 1 98 327 LEU A CA 1
ATOM 2496 C C . LEU A 1 327 ? 10.133 -25.938 -8.648 1 98 327 LEU A C 1
ATOM 2498 O O . LEU A 1 327 ? 9.719 -26.219 -7.516 1 98 327 LEU A O 1
ATOM 2502 N N . PRO A 1 328 ? 10.125 -24.719 -9.078 1 96.62 328 PRO A N 1
ATOM 2503 C CA . PRO A 1 328 ? 9.945 -23.531 -8.25 1 96.62 328 PRO A CA 1
ATOM 2504 C C . PRO A 1 328 ? 8.648 -23.562 -7.441 1 96.62 328 PRO A C 1
ATOM 2506 O O . PRO A 1 328 ? 8.594 -23.016 -6.34 1 96.62 328 PRO A O 1
ATOM 2509 N N . THR A 1 329 ? 7.531 -24.172 -7.977 1 98.25 329 THR A N 1
ATOM 2510 C CA . THR A 1 329 ? 6.254 -24.172 -7.277 1 98.25 329 THR A CA 1
ATOM 2511 C C . THR A 1 329 ? 5.895 -25.594 -6.812 1 98.25 329 THR A C 1
ATOM 2513 O O . THR A 1 329 ? 4.723 -25.969 -6.809 1 98.25 329 THR A O 1
ATOM 2516 N N . SER A 1 330 ? 6.949 -26.344 -6.512 1 98.75 330 SER A N 1
ATOM 2517 C CA . SER A 1 330 ? 6.715 -27.672 -5.941 1 98.75 330 SER A CA 1
ATOM 2518 C C . SER A 1 330 ? 5.773 -27.594 -4.746 1 98.75 330 SER A C 1
ATOM 2520 O O . SER A 1 330 ? 5.602 -26.531 -4.148 1 98.75 330 SER A O 1
ATOM 2522 N N . VAL A 1 331 ? 5.238 -28.703 -4.402 1 98.75 331 VAL A N 1
ATOM 2523 C CA . VAL A 1 331 ? 4.328 -28.75 -3.264 1 98.75 331 VAL A CA 1
ATOM 2524 C C . VAL A 1 331 ? 5.074 -28.391 -1.985 1 98.75 331 VAL A C 1
ATOM 2526 O O . VAL A 1 331 ? 4.496 -27.812 -1.064 1 98.75 331 VAL A O 1
ATOM 2529 N N . GLU A 1 332 ? 6.387 -28.656 -1.955 1 97.94 332 GLU A N 1
ATOM 2530 C CA . GLU A 1 332 ? 7.195 -28.266 -0.806 1 97.94 332 GLU A CA 1
ATOM 2531 C C . GLU A 1 332 ? 7.312 -26.734 -0.714 1 97.94 332 GLU A C 1
ATOM 2533 O O . GLU A 1 332 ? 7.191 -26.172 0.371 1 97.94 332 GLU A O 1
ATOM 2538 N N . ASP A 1 333 ? 7.562 -26.109 -1.808 1 98.5 333 ASP A N 1
ATOM 2539 C CA . ASP A 1 333 ? 7.641 -24.656 -1.835 1 98.5 333 ASP A CA 1
ATOM 2540 C C . ASP A 1 333 ? 6.273 -24.031 -1.571 1 98.5 333 ASP A C 1
ATOM 2542 O O . ASP A 1 333 ? 6.164 -23.078 -0.79 1 98.5 333 ASP A O 1
ATOM 2546 N N . ALA A 1 334 ? 5.246 -24.562 -2.209 1 98.75 334 ALA A N 1
ATOM 2547 C CA . ALA A 1 334 ? 3.881 -24.062 -2.084 1 98.75 334 ALA A CA 1
ATOM 2548 C C . ALA A 1 334 ? 3.393 -24.141 -0.641 1 98.75 334 ALA A C 1
ATOM 2550 O O . ALA A 1 334 ? 2.547 -23.359 -0.213 1 98.75 334 ALA A O 1
ATOM 2551 N N . MET A 1 335 ? 3.92 -25.156 0.061 1 98.62 335 MET A N 1
ATOM 2552 C CA . MET A 1 335 ? 3.576 -25.281 1.476 1 98.62 335 MET A CA 1
ATOM 2553 C C . MET A 1 335 ? 3.93 -24 2.229 1 98.62 335 MET A C 1
ATOM 2555 O O . MET A 1 335 ? 3.162 -23.547 3.08 1 98.62 335 MET A O 1
ATOM 2559 N N . ASP A 1 336 ? 5.078 -23.406 1.888 1 98.75 336 ASP A N 1
ATOM 2560 C CA . ASP A 1 336 ? 5.488 -22.172 2.533 1 98.75 336 ASP A CA 1
ATOM 2561 C C . ASP A 1 336 ? 4.551 -21.016 2.164 1 98.75 336 ASP A C 1
ATOM 2563 O O . ASP A 1 336 ? 4.301 -20.125 2.979 1 98.75 336 ASP A O 1
ATOM 2567 N N . THR A 1 337 ? 4.02 -21.047 0.956 1 98.88 337 THR A N 1
ATOM 2568 C CA . THR A 1 337 ? 3.018 -20.047 0.57 1 98.88 337 THR A CA 1
ATOM 2569 C C . THR A 1 337 ? 1.75 -20.219 1.404 1 98.88 337 THR A C 1
ATOM 2571 O O . THR A 1 337 ? 1.192 -19.234 1.891 1 98.88 337 THR A O 1
ATOM 2574 N N . MET A 1 338 ? 1.338 -21.5 1.616 1 98.81 338 MET A N 1
ATOM 2575 C CA . MET A 1 338 ? 0.148 -21.75 2.424 1 98.81 338 MET A CA 1
ATOM 2576 C C . MET A 1 338 ? 0.376 -21.328 3.873 1 98.81 338 MET A C 1
ATOM 2578 O O . MET A 1 338 ? -0.536 -20.828 4.527 1 98.81 338 MET A O 1
ATOM 2582 N N . ARG A 1 339 ? 1.593 -21.562 4.352 1 98.81 339 ARG A N 1
ATOM 2583 C CA . ARG A 1 339 ? 1.938 -21.125 5.699 1 98.81 339 ARG A CA 1
ATOM 2584 C C . ARG A 1 339 ? 1.884 -19.594 5.805 1 98.81 339 ARG A C 1
ATOM 2586 O O . ARG A 1 339 ? 1.438 -19.062 6.816 1 98.81 339 ARG A O 1
ATOM 2593 N N . THR A 1 340 ? 2.346 -18.891 4.809 1 98.88 340 THR A N 1
ATOM 2594 C CA . THR A 1 340 ? 2.316 -17.422 4.793 1 98.88 340 THR A CA 1
ATOM 2595 C C . THR A 1 340 ? 0.879 -16.922 4.758 1 98.88 340 THR A C 1
ATOM 2597 O O . THR A 1 340 ? 0.533 -15.977 5.473 1 98.88 340 THR A O 1
ATOM 2600 N N . VAL A 1 341 ? 0.023 -17.562 3.951 1 98.88 341 VAL A N 1
ATOM 2601 C CA . VAL A 1 341 ? -1.396 -17.219 3.885 1 98.88 341 VAL A CA 1
ATOM 2602 C C . VAL A 1 341 ? -2.037 -17.422 5.258 1 98.88 341 VAL A C 1
ATOM 2604 O O . VAL A 1 341 ? -2.795 -16.562 5.719 1 98.88 341 VAL A O 1
ATOM 2607 N N . GLU A 1 342 ? -1.706 -18.578 5.875 1 98.69 342 GLU A N 1
ATOM 2608 C CA . GLU A 1 342 ? -2.25 -18.859 7.203 1 98.69 342 GLU A CA 1
ATOM 2609 C C . GLU A 1 342 ? -1.811 -17.797 8.211 1 98.69 342 GLU A C 1
ATOM 2611 O O . GLU A 1 342 ? -2.613 -17.328 9.023 1 98.69 342 GLU A O 1
ATOM 2616 N N . ALA A 1 343 ? -0.543 -17.406 8.133 1 98.88 343 ALA A N 1
ATOM 2617 C CA . ALA A 1 343 ? -0.028 -16.359 9.008 1 98.88 343 ALA A CA 1
ATOM 2618 C C . ALA A 1 343 ? -0.793 -15.047 8.805 1 98.88 343 ALA A C 1
ATOM 2620 O O . ALA A 1 343 ? -1.041 -14.312 9.766 1 98.88 343 ALA A O 1
ATOM 2621 N N . ALA A 1 344 ? -1.169 -14.727 7.59 1 98.88 344 ALA A N 1
ATOM 2622 C CA . ALA A 1 344 ? -1.92 -13.516 7.293 1 98.88 344 ALA A CA 1
ATOM 2623 C C . ALA A 1 344 ? -3.295 -13.539 7.957 1 98.88 344 ALA A C 1
ATOM 2625 O O . ALA A 1 344 ? -3.721 -12.555 8.562 1 98.88 344 ALA A O 1
ATOM 2626 N N . TYR A 1 345 ? -3.996 -14.688 7.844 1 98.5 345 TYR A N 1
ATOM 2627 C CA . TYR A 1 345 ? -5.309 -14.812 8.469 1 98.5 345 TYR A CA 1
ATOM 2628 C C . TYR A 1 345 ? -5.199 -14.727 9.992 1 98.5 345 TYR A C 1
ATOM 2630 O O . TYR A 1 345 ? -6.012 -14.07 10.641 1 98.5 345 TYR A O 1
ATOM 2638 N N . LEU A 1 346 ? -4.176 -15.398 10.539 1 98.44 346 LEU A N 1
ATOM 2639 C CA . LEU A 1 346 ? -3.959 -15.352 11.984 1 98.44 346 LEU A CA 1
ATOM 2640 C C . LEU A 1 346 ? -3.676 -13.922 12.438 1 98.44 346 LEU A C 1
ATOM 2642 O O . LEU A 1 346 ? -4.18 -13.484 13.477 1 98.44 346 LEU A O 1
ATOM 2646 N N . SER A 1 347 ? -2.846 -13.242 11.695 1 98.69 347 SER A N 1
ATOM 2647 C CA . SER A 1 347 ? -2.543 -11.852 12.008 1 98.69 347 SER A CA 1
ATOM 2648 C C . SER A 1 347 ? -3.812 -11.008 12.062 1 98.69 347 SER A C 1
ATOM 2650 O O . SER A 1 347 ? -4.016 -10.242 13.008 1 98.69 347 SER A O 1
ATOM 2652 N N . SER A 1 348 ? -4.652 -11.141 11.086 1 98.44 348 SER A N 1
ATOM 2653 C CA . SER A 1 348 ? -5.898 -10.391 11.016 1 98.44 348 SER A CA 1
ATOM 2654 C C . SER A 1 348 ? -6.797 -10.703 12.211 1 98.44 348 SER A C 1
ATOM 2656 O O . SER A 1 348 ? -7.426 -9.805 12.773 1 98.44 348 SER A O 1
ATOM 2658 N N . GLU A 1 349 ? -6.883 -11.969 12.586 1 97.44 349 GLU A N 1
ATOM 2659 C CA . GLU A 1 349 ? -7.742 -12.422 13.68 1 97.44 349 GLU A CA 1
ATOM 2660 C C . GLU A 1 349 ? -7.238 -11.922 15.023 1 97.44 349 GLU A C 1
ATOM 2662 O O . GLU A 1 349 ? -8.031 -11.539 15.891 1 97.44 349 GLU A O 1
ATOM 2667 N N . ARG A 1 350 ? -5.918 -11.906 15.227 1 96.94 350 ARG A N 1
ATOM 2668 C CA . ARG A 1 350 ? -5.312 -11.562 16.516 1 96.94 350 ARG A CA 1
ATOM 2669 C C . ARG A 1 350 ? -5.387 -10.062 16.766 1 96.94 350 ARG A C 1
ATOM 2671 O O . ARG A 1 350 ? -5.352 -9.625 17.922 1 96.94 350 ARG A O 1
ATOM 2678 N N . GLY A 1 351 ? -5.465 -9.258 15.742 1 96.81 351 GLY A N 1
ATOM 2679 C CA . GLY A 1 351 ? -5.539 -7.812 15.891 1 96.81 351 GLY A CA 1
ATOM 2680 C C . GLY A 1 351 ? -4.172 -7.152 15.969 1 96.81 351 GLY A C 1
ATOM 2681 O O . GLY A 1 351 ? -3.17 -7.824 16.219 1 96.81 351 GLY A O 1
ATOM 2682 N N . GLY A 1 352 ? -4.141 -5.828 15.719 1 97.12 352 GLY A N 1
ATOM 2683 C CA . GLY A 1 352 ? -2.918 -5.047 15.781 1 97.12 352 GLY A CA 1
ATOM 2684 C C . GLY A 1 352 ? -2.574 -4.598 17.188 1 97.12 352 GLY A C 1
ATOM 2685 O O . GLY A 1 352 ? -3.207 -5.023 18.156 1 97.12 352 GLY A O 1
ATOM 2686 N N . VAL A 1 353 ? -1.521 -3.799 17.312 1 98.62 353 VAL A N 1
ATOM 2687 C CA . VAL A 1 353 ? -1.068 -3.275 18.609 1 98.62 353 VAL A CA 1
ATOM 2688 C C . VAL A 1 353 ? -2.008 -2.166 19.062 1 98.62 353 VAL A C 1
ATOM 2690 O O . VAL A 1 353 ? -2.221 -1.184 18.359 1 98.62 353 VAL A O 1
ATOM 2693 N N . GLU A 1 354 ? -2.605 -2.324 20.25 1 98.44 354 GLU A N 1
ATOM 2694 C CA . GLU A 1 354 ? -3.516 -1.333 20.812 1 98.44 354 GLU A CA 1
ATOM 2695 C C . GLU A 1 354 ? -2.777 -0.047 21.172 1 98.44 354 GLU A C 1
ATOM 2697 O O . GLU A 1 354 ? -1.571 -0.069 21.422 1 98.44 354 GLU A O 1
ATOM 2702 N N . LEU A 1 355 ? -3.516 1.068 21.125 1 98.44 355 LEU A N 1
ATOM 2703 C CA . LEU A 1 355 ? -2.943 2.336 21.562 1 98.44 355 LEU A CA 1
ATOM 2704 C C . LEU A 1 355 ? -2.555 2.275 23.047 1 98.44 355 LEU A C 1
ATOM 2706 O O . LEU A 1 355 ? -3.373 1.91 23.891 1 98.44 355 LEU A O 1
ATOM 2710 N N . PRO A 1 356 ? -1.328 2.566 23.328 1 97.81 356 PRO A N 1
ATOM 2711 C CA . PRO A 1 356 ? -0.925 2.516 24.734 1 97.81 356 PRO A CA 1
ATOM 2712 C C . PRO A 1 356 ? -1.65 3.549 25.594 1 97.81 356 PRO A C 1
ATOM 2714 O O . PRO A 1 356 ? -2.098 4.578 25.078 1 97.81 356 PRO A O 1
ATOM 2717 N N . GLY A 1 357 ? -1.813 3.289 26.844 1 95.19 357 GLY A N 1
ATOM 2718 C CA . GLY A 1 357 ? -2.354 4.254 27.781 1 95.19 357 GLY A CA 1
ATOM 2719 C C . GLY A 1 357 ? -1.398 5.395 28.078 1 95.19 357 GLY A C 1
ATOM 2720 O O . GLY A 1 357 ? -0.236 5.359 27.672 1 95.19 357 GLY A O 1
ATOM 2721 N N . ILE A 1 358 ? -2.008 6.531 28.672 1 89 358 ILE A N 1
ATOM 2722 C CA . ILE A 1 358 ? -1.187 7.688 29.016 1 89 358 ILE A CA 1
ATOM 2723 C C . ILE A 1 358 ? -0.943 7.719 30.516 1 89 358 ILE A C 1
ATOM 2725 O O . ILE A 1 358 ? -1.88 7.887 31.297 1 89 358 ILE A O 1
ATOM 2729 N N . GLU A 1 359 ? -0.353 6.805 31.25 1 72.75 359 GLU A N 1
ATOM 2730 C CA . GLU A 1 359 ? -0.136 6.848 32.688 1 72.75 359 GLU A CA 1
ATOM 2731 C C . GLU A 1 359 ? 0.842 7.953 33.094 1 72.75 359 GLU A C 1
ATOM 2733 O O . GLU A 1 359 ? 1.699 8.336 32.281 1 72.75 359 GLU A O 1
ATOM 2738 N N . MET B 1 1 ? -28.297 18.469 -5.457 1 81 1 MET B N 1
ATOM 2739 C CA . MET B 1 1 ? -27.281 19.156 -4.664 1 81 1 MET B CA 1
ATOM 2740 C C . MET B 1 1 ? -26.047 19.469 -5.512 1 81 1 MET B C 1
ATOM 2742 O O . MET B 1 1 ? -25.594 18.641 -6.297 1 81 1 MET B O 1
ATOM 2746 N N . ASP B 1 2 ? -25.719 20.75 -5.379 1 94.25 2 ASP B N 1
ATOM 2747 C CA . ASP B 1 2 ? -24.562 21.219 -6.148 1 94.25 2 ASP B CA 1
ATOM 2748 C C . ASP B 1 2 ? -23.25 20.906 -5.426 1 94.25 2 ASP B C 1
ATOM 2750 O O . ASP B 1 2 ? -22.812 21.672 -4.57 1 94.25 2 ASP B O 1
ATOM 2754 N N . LEU B 1 3 ? -22.719 19.781 -5.723 1 95.12 3 LEU B N 1
ATOM 2755 C CA . LEU B 1 3 ? -21.516 19.281 -5.039 1 95.12 3 LEU B CA 1
ATOM 2756 C C . LEU B 1 3 ? -20.344 20.219 -5.258 1 95.12 3 LEU B C 1
ATOM 2758 O O . LEU B 1 3 ? -19.516 20.422 -4.359 1 95.12 3 LEU B O 1
ATOM 2762 N N . GLU B 1 4 ? -20.297 20.781 -6.43 1 95.38 4 GLU B N 1
ATOM 2763 C CA . GLU B 1 4 ? -19.203 21.703 -6.727 1 95.38 4 GLU B CA 1
ATOM 2764 C C . GLU B 1 4 ? -19.281 22.938 -5.844 1 95.38 4 GLU B C 1
ATOM 2766 O O . GLU B 1 4 ? -18.25 23.438 -5.383 1 95.38 4 GLU B O 1
ATOM 2771 N N . LYS B 1 5 ? -20.438 23.422 -5.656 1 95.94 5 LYS B N 1
ATOM 2772 C CA . LYS B 1 5 ? -20.594 24.578 -4.777 1 95.94 5 LYS B CA 1
ATOM 2773 C C . LYS B 1 5 ? -20.188 24.234 -3.346 1 95.94 5 LYS B C 1
ATOM 2775 O O . LYS B 1 5 ? -19.516 25.031 -2.688 1 95.94 5 LYS B O 1
ATOM 2780 N N . VAL B 1 6 ? -20.531 23.078 -2.891 1 95.69 6 VAL B N 1
ATOM 2781 C CA . VAL B 1 6 ? -20.219 22.641 -1.532 1 95.69 6 VAL B CA 1
ATOM 2782 C C . VAL B 1 6 ? -18.703 22.547 -1.353 1 95.69 6 VAL B C 1
ATOM 2784 O O . VAL B 1 6 ? -18.156 23.016 -0.346 1 95.69 6 VAL B O 1
ATOM 2787 N N . MET B 1 7 ? -18.031 22.031 -2.318 1 96.31 7 MET B N 1
ATOM 2788 C CA . MET B 1 7 ? -16.578 21.891 -2.254 1 96.31 7 MET B CA 1
ATOM 2789 C C . MET B 1 7 ? -15.883 23.234 -2.332 1 96.31 7 MET B C 1
ATOM 2791 O O . MET B 1 7 ? -14.93 23.5 -1.599 1 96.31 7 MET B O 1
ATOM 2795 N N . ARG B 1 8 ? -16.406 24.125 -3.148 1 94 8 ARG B N 1
ATOM 2796 C CA . ARG B 1 8 ? -15.828 25.453 -3.332 1 94 8 ARG B CA 1
ATOM 2797 C C . ARG B 1 8 ? -15.977 26.297 -2.07 1 94 8 ARG B C 1
ATOM 2799 O O . ARG B 1 8 ? -15.109 27.109 -1.759 1 94 8 ARG B O 1
ATOM 2806 N N . GLU B 1 9 ? -16.984 26.047 -1.358 1 93.88 9 GLU B N 1
ATOM 2807 C CA . GLU B 1 9 ? -17.297 26.891 -0.207 1 93.88 9 GLU B CA 1
ATOM 2808 C C . GLU B 1 9 ? -16.688 26.328 1.073 1 93.88 9 GLU B C 1
ATOM 2810 O O . GLU B 1 9 ? -16.797 26.938 2.141 1 93.88 9 GLU B O 1
ATOM 2815 N N . ALA B 1 10 ? -16 25.203 0.916 1 93.75 10 ALA B N 1
ATOM 2816 C CA . ALA B 1 10 ? -15.336 24.641 2.084 1 93.75 10 ALA B CA 1
ATOM 2817 C C . ALA B 1 10 ? -14.094 25.438 2.453 1 93.75 10 ALA B C 1
ATOM 2819 O O . ALA B 1 10 ? -13.141 25.516 1.674 1 93.75 10 ALA B O 1
ATOM 2820 N N . VAL B 1 11 ? -14.148 26.078 3.602 1 91.56 11 VAL B N 1
ATOM 2821 C CA . VAL B 1 11 ? -13.008 26.891 4.027 1 91.56 11 VAL B CA 1
ATOM 2822 C C . VAL B 1 11 ? -12.664 26.578 5.48 1 91.56 11 VAL B C 1
ATOM 2824 O O . VAL B 1 11 ? -13.523 26.141 6.25 1 91.56 11 VAL B O 1
ATOM 2827 N N . ALA B 1 12 ? -11.461 26.766 5.82 1 90.56 12 ALA B N 1
ATOM 2828 C CA . ALA B 1 12 ? -11 26.562 7.191 1 90.56 12 ALA B CA 1
ATOM 2829 C C . ALA B 1 12 ? -11.617 27.594 8.133 1 90.56 12 ALA B C 1
ATOM 2831 O O . ALA B 1 12 ? -11.977 28.688 7.711 1 90.56 12 ALA B O 1
ATOM 2832 N N . PRO B 1 13 ? -11.766 27.234 9.453 1 91.31 13 PRO B N 1
ATOM 2833 C CA . PRO B 1 13 ? -12.234 28.25 10.406 1 91.31 13 PRO B CA 1
ATOM 2834 C C . PRO B 1 13 ? -11.297 29.438 10.516 1 91.31 13 PRO B C 1
ATOM 2836 O O . PRO B 1 13 ? -10.078 29.281 10.438 1 91.31 13 PRO B O 1
ATOM 2839 N N . ARG B 1 14 ? -11.906 30.547 10.656 1 92.31 14 ARG B N 1
ATOM 2840 C CA . ARG B 1 14 ? -11.195 31.812 10.891 1 92.31 14 ARG B CA 1
ATOM 2841 C C . ARG B 1 14 ? -11.914 32.656 11.938 1 92.31 14 ARG B C 1
ATOM 2843 O O . ARG B 1 14 ? -13.148 32.656 12 1 92.31 14 ARG B O 1
ATOM 2850 N N . PRO B 1 15 ? -11.086 33.344 12.711 1 95.88 15 PRO B N 1
ATOM 2851 C CA . PRO B 1 15 ? -11.711 34.25 13.688 1 95.88 15 PRO B CA 1
ATOM 2852 C C . PRO B 1 15 ? -12.344 35.469 13.039 1 95.88 15 PRO B C 1
ATOM 2854 O O . PRO B 1 15 ? -11.859 35.938 12.016 1 95.88 15 PRO B O 1
ATOM 2857 N N . LYS B 1 16 ? -13.383 35.969 13.672 1 95.56 16 LYS B N 1
ATOM 2858 C CA . LYS B 1 16 ? -13.961 37.25 13.219 1 95.56 16 LYS B CA 1
ATOM 2859 C C . LYS B 1 16 ? -12.953 38.375 13.352 1 95.56 16 LYS B C 1
ATOM 2861 O O . LYS B 1 16 ? -12.812 39.188 12.438 1 95.56 16 LYS B O 1
ATOM 2866 N N . VAL B 1 17 ? -12.312 38.375 14.453 1 95 17 VAL B N 1
ATOM 2867 C CA . VAL B 1 17 ? -11.234 39.312 14.711 1 95 17 VAL B CA 1
ATOM 2868 C C . VAL B 1 17 ? -9.977 38.562 15.133 1 95 17 VAL B C 1
ATOM 2870 O O . VAL B 1 17 ? -9.961 37.906 16.156 1 95 17 VAL B O 1
ATOM 2873 N N . ALA B 1 18 ? -8.992 38.719 14.328 1 96.75 18 ALA B N 1
ATOM 2874 C CA . ALA B 1 18 ? -7.754 37.969 14.594 1 96.75 18 ALA B CA 1
ATOM 2875 C C . ALA B 1 18 ? -6.973 38.625 15.734 1 96.75 18 ALA B C 1
ATOM 2877 O O . ALA B 1 18 ? -6.824 39.844 15.789 1 96.75 18 ALA B O 1
ATOM 2878 N N . ARG B 1 19 ? -6.535 37.844 16.625 1 97 19 ARG B N 1
ATOM 2879 C CA . ARG B 1 19 ? -5.629 38.25 17.688 1 97 19 ARG B CA 1
ATOM 2880 C C . ARG B 1 19 ? -4.184 38.281 17.203 1 97 19 ARG B C 1
ATOM 2882 O O . ARG B 1 19 ? -3.811 37.5 16.312 1 97 19 ARG B O 1
ATOM 2889 N N . PRO B 1 20 ? -3.406 39.156 17.766 1 98.12 20 PRO B N 1
ATOM 2890 C CA . PRO B 1 20 ? -1.997 39.188 17.375 1 98.12 20 PRO B CA 1
ATOM 2891 C C . PRO B 1 20 ? -1.259 37.906 17.75 1 98.12 20 PRO B C 1
ATOM 2893 O O . PRO B 1 20 ? -1.516 37.312 18.812 1 98.12 20 PRO B O 1
ATOM 2896 N N . ILE B 1 21 ? -0.34 37.562 16.891 1 98.69 21 ILE B N 1
ATOM 2897 C CA . ILE B 1 21 ? 0.386 36.312 17.094 1 98.69 21 ILE B CA 1
ATOM 2898 C C . ILE B 1 21 ? 1.821 36.625 17.516 1 98.69 21 ILE B C 1
ATOM 2900 O O . ILE B 1 21 ? 2.475 37.5 16.953 1 98.69 21 ILE B O 1
ATOM 2904 N N . VAL B 1 22 ? 2.273 35.938 18.547 1 98.81 22 VAL B N 1
ATOM 2905 C CA . VAL B 1 22 ? 3.693 35.875 18.875 1 98.81 22 VAL B CA 1
ATOM 2906 C C . VAL B 1 22 ? 4.266 34.531 18.406 1 98.81 22 VAL B C 1
ATOM 2908 O O . VAL B 1 22 ? 3.854 33.469 18.875 1 98.81 22 VAL B O 1
ATOM 2911 N N . VAL B 1 23 ? 5.172 34.625 17.453 1 98.69 23 VAL B N 1
ATOM 2912 C CA . VAL B 1 23 ? 5.781 33.438 16.891 1 98.69 23 VAL B CA 1
ATOM 2913 C C . VAL B 1 23 ? 7.102 33.125 17.594 1 98.69 23 VAL B C 1
ATOM 2915 O O . VAL B 1 23 ? 7.973 34 17.688 1 98.69 23 VAL B O 1
ATOM 2918 N N . ILE B 1 24 ? 7.164 31.953 18.141 1 98.5 24 ILE B N 1
ATOM 2919 C CA . ILE B 1 24 ? 8.383 31.5 18.781 1 98.5 24 ILE B CA 1
ATOM 2920 C C . ILE B 1 24 ? 9.078 30.453 17.906 1 98.5 24 ILE B C 1
ATOM 2922 O O . ILE B 1 24 ? 8.57 29.344 17.734 1 98.5 24 ILE B O 1
ATOM 2926 N N . GLY B 1 25 ? 10.227 30.828 17.375 1 96.69 25 GLY B N 1
ATOM 2927 C CA . GLY B 1 25 ? 10.938 30.062 16.359 1 96.69 25 GLY B CA 1
ATOM 2928 C C . GLY B 1 25 ? 10.93 30.734 15 1 96.69 25 GLY B C 1
ATOM 2929 O O . GLY B 1 25 ? 9.891 31.234 14.562 1 96.69 25 GLY B O 1
ATOM 2930 N N . SER B 1 26 ? 12.102 30.781 14.336 1 95.25 26 SER B N 1
ATOM 2931 C CA . SER B 1 26 ? 12.227 31.406 13.023 1 95.25 26 SER B CA 1
ATOM 2932 C C . SER B 1 26 ? 12.844 30.438 12.016 1 95.25 26 SER B C 1
ATOM 2934 O O . SER B 1 26 ? 13.609 30.844 11.141 1 95.25 26 SER B O 1
ATOM 2936 N N . GLY B 1 27 ? 12.461 29.188 12.141 1 91 27 GLY B N 1
ATOM 2937 C CA . GLY B 1 27 ? 13 28.172 11.25 1 91 27 GLY B CA 1
ATOM 2938 C C . GLY B 1 27 ? 12.328 28.156 9.891 1 91 27 GLY B C 1
ATOM 2939 O O . GLY B 1 27 ? 11.523 29.031 9.578 1 91 27 GLY B O 1
ATOM 2940 N N . GLY B 1 28 ? 12.773 27.172 9.062 1 89.69 28 GLY B N 1
ATOM 2941 C CA . GLY B 1 28 ? 12.297 27.047 7.691 1 89.69 28 GLY B CA 1
ATOM 2942 C C . GLY B 1 28 ? 10.789 26.984 7.59 1 89.69 28 GLY B C 1
ATOM 2943 O O . GLY B 1 28 ? 10.188 27.594 6.703 1 89.69 28 GLY B O 1
ATOM 2944 N N . ILE B 1 29 ? 10.172 26.25 8.508 1 93 29 ILE B N 1
ATOM 2945 C CA . ILE B 1 29 ? 8.727 26.078 8.445 1 93 29 ILE B CA 1
ATOM 2946 C C . ILE B 1 29 ? 8.023 27.406 8.695 1 93 29 ILE B C 1
ATOM 2948 O O . ILE B 1 29 ? 6.934 27.656 8.172 1 93 29 ILE B O 1
ATOM 2952 N N . VAL B 1 30 ? 8.555 28.25 9.586 1 96.62 30 VAL B N 1
ATOM 2953 C CA . VAL B 1 30 ? 7.984 29.562 9.852 1 96.62 30 VAL B CA 1
ATOM 2954 C C . VAL B 1 30 ? 8.141 30.453 8.617 1 96.62 30 VAL B C 1
ATOM 2956 O O . VAL B 1 30 ? 7.188 31.094 8.188 1 96.62 30 VAL B O 1
ATOM 2959 N N . HIS B 1 31 ? 9.328 30.344 8.039 1 93.94 31 HIS B N 1
ATOM 2960 C CA . HIS B 1 31 ? 9.625 31.141 6.852 1 93.94 31 HIS B CA 1
ATOM 2961 C C . HIS B 1 31 ? 8.766 30.703 5.672 1 93.94 31 HIS B C 1
ATOM 2963 O O . HIS B 1 31 ? 8.188 31.547 4.977 1 93.94 31 HIS B O 1
ATOM 2969 N N . ASP B 1 32 ? 8.633 29.453 5.504 1 92.56 32 ASP B N 1
ATOM 2970 C CA . ASP B 1 32 ? 8.086 28.938 4.254 1 92.56 32 ASP B CA 1
ATOM 2971 C C . ASP B 1 32 ? 6.578 28.734 4.355 1 92.56 32 ASP B C 1
ATOM 2973 O O . ASP B 1 32 ? 5.887 28.656 3.338 1 92.56 32 ASP B O 1
ATOM 2977 N N . SER B 1 33 ? 6.055 28.609 5.602 1 95.31 33 SER B N 1
ATOM 2978 C CA . SER B 1 33 ? 4.664 28.188 5.684 1 95.31 33 SER B CA 1
ATOM 2979 C C . SER B 1 33 ? 3.881 29.047 6.672 1 95.31 33 SER B C 1
ATOM 2981 O O . SER B 1 33 ? 2.873 29.656 6.309 1 95.31 33 SER B O 1
ATOM 2983 N N . HIS B 1 34 ? 4.344 29.25 7.898 1 98 34 HIS B N 1
ATOM 2984 C CA . HIS B 1 34 ? 3.564 29.984 8.891 1 98 34 HIS B CA 1
ATOM 2985 C C . HIS B 1 34 ? 3.354 31.438 8.469 1 98 34 HIS B C 1
ATOM 2987 O O . HIS B 1 34 ? 2.215 31.859 8.273 1 98 34 HIS B O 1
ATOM 2993 N N . LEU B 1 35 ? 4.406 32.125 8.227 1 98.19 35 LEU B N 1
ATOM 2994 C CA . LEU B 1 35 ? 4.297 33.562 8 1 98.19 35 LEU B CA 1
ATOM 2995 C C . LEU B 1 35 ? 3.594 33.844 6.68 1 98.19 35 LEU B C 1
ATOM 2997 O O . LEU B 1 35 ? 2.713 34.719 6.613 1 98.19 35 LEU B O 1
ATOM 3001 N N . PRO B 1 36 ? 3.945 33.062 5.609 1 96.5 36 PRO B N 1
ATOM 3002 C CA . PRO B 1 36 ? 3.164 33.281 4.387 1 96.5 36 PRO B CA 1
ATOM 3003 C C . PRO B 1 36 ? 1.671 33.031 4.594 1 96.5 36 PRO B C 1
ATOM 3005 O O . PRO B 1 36 ? 0.842 33.781 4.062 1 96.5 36 PRO B O 1
ATOM 3008 N N . ALA B 1 37 ? 1.308 32.062 5.309 1 97.25 37 ALA B N 1
ATOM 3009 C CA . ALA B 1 37 ? -0.097 31.781 5.582 1 97.25 37 ALA B CA 1
ATOM 3010 C C . ALA B 1 37 ? -0.748 32.906 6.387 1 97.25 37 ALA B C 1
ATOM 3012 O O . ALA B 1 37 ? -1.874 33.312 6.094 1 97.25 37 ALA B O 1
ATOM 3013 N N . TYR B 1 38 ? -0.091 33.406 7.434 1 97.69 38 TYR B N 1
ATOM 3014 C CA . TYR B 1 38 ? -0.636 34.469 8.281 1 97.69 38 TYR B CA 1
ATOM 3015 C C . TYR B 1 38 ? -0.812 35.75 7.496 1 97.69 38 TYR B C 1
ATOM 3017 O O . TYR B 1 38 ? -1.797 36.469 7.684 1 97.69 38 TYR B O 1
ATOM 3025 N N . LYS B 1 39 ? 0.149 36 6.645 1 96.38 39 LYS B N 1
ATOM 3026 C CA . LYS B 1 39 ? 0.009 37.156 5.77 1 96.38 39 LYS B CA 1
ATOM 3027 C C . LYS B 1 39 ? -1.206 37 4.859 1 96.38 39 LYS B C 1
ATOM 3029 O O . LYS B 1 39 ? -2.02 37.938 4.754 1 96.38 39 LYS B O 1
ATOM 3034 N N . LYS B 1 40 ? -1.323 35.844 4.289 1 94.56 40 LYS B N 1
ATOM 3035 C CA . LYS B 1 40 ? -2.445 35.594 3.396 1 94.56 40 LYS B CA 1
ATOM 3036 C C . LYS B 1 40 ? -3.775 35.688 4.133 1 94.56 40 LYS B C 1
ATOM 3038 O O . LYS B 1 40 ? -4.754 36.219 3.588 1 94.56 40 LYS B O 1
ATOM 3043 N N . ALA B 1 41 ? -3.822 35.281 5.344 1 96.25 41 ALA B N 1
ATOM 3044 C CA . ALA B 1 41 ? -5.047 35.25 6.141 1 96.25 41 ALA B CA 1
ATOM 3045 C C . ALA B 1 41 ? -5.258 36.594 6.844 1 96.25 41 ALA B C 1
ATOM 3047 O O . ALA B 1 41 ? -6.273 36.812 7.516 1 96.25 41 ALA B O 1
ATOM 3048 N N . ARG B 1 42 ? -4.293 37.5 6.793 1 96 42 ARG B N 1
ATOM 3049 C CA . ARG B 1 42 ? -4.305 38.781 7.477 1 96 42 ARG B CA 1
ATOM 3050 C C . ARG B 1 42 ? -4.344 38.594 8.992 1 96 42 ARG B C 1
ATOM 3052 O O . ARG B 1 42 ? -5.078 39.312 9.688 1 96 42 ARG B O 1
ATOM 3059 N N . PHE B 1 43 ? -3.633 37.594 9.461 1 97.19 43 PHE B N 1
ATOM 3060 C CA . PHE B 1 43 ? -3.367 37.469 10.883 1 97.19 43 PHE B CA 1
ATOM 3061 C C . PHE B 1 43 ? -2.176 38.312 11.305 1 97.19 43 PHE B C 1
ATOM 3063 O O . PHE B 1 43 ? -1.072 38.156 10.781 1 97.19 43 PHE B O 1
ATOM 3070 N N . PRO B 1 44 ? -2.416 39.219 12.188 1 97.56 44 PRO B N 1
ATOM 3071 C CA . PRO B 1 44 ? -1.285 40.062 12.586 1 97.56 44 PRO B CA 1
ATOM 3072 C C . PRO B 1 44 ? -0.253 39.312 13.422 1 97.56 44 PRO B C 1
ATOM 3074 O O . PRO B 1 44 ? -0.619 38.562 14.32 1 97.56 44 PRO B O 1
ATOM 3077 N N . VAL B 1 45 ? 1.014 39.5 13.094 1 98.44 45 VAL B N 1
ATOM 3078 C CA . VAL B 1 45 ? 2.113 38.969 13.891 1 98.44 45 VAL B CA 1
ATOM 3079 C C . VAL B 1 45 ? 2.799 40.094 14.648 1 98.44 45 VAL B C 1
ATOM 3081 O O . VAL B 1 45 ? 3.338 41.031 14.039 1 98.44 45 VAL B O 1
ATOM 3084 N N . ALA B 1 46 ? 2.73 40 15.977 1 98.19 46 ALA B N 1
ATOM 3085 C CA . ALA B 1 46 ? 3.193 41.094 16.828 1 98.19 46 ALA B CA 1
ATOM 3086 C C . ALA B 1 46 ? 4.695 41 17.078 1 98.19 46 ALA B C 1
ATOM 3088 O O . ALA B 1 46 ? 5.379 42 17.203 1 98.19 46 ALA B O 1
ATOM 3089 N N . ALA B 1 47 ? 5.133 39.75 17.172 1 98.38 47 ALA B N 1
ATOM 3090 C CA . ALA B 1 47 ? 6.531 39.562 17.547 1 98.38 47 ALA B CA 1
ATOM 3091 C C . ALA B 1 47 ? 7.062 38.219 17.062 1 98.38 47 ALA B C 1
ATOM 3093 O O . ALA B 1 47 ? 6.297 37.281 16.891 1 98.38 47 ALA B O 1
ATOM 3094 N N . LEU B 1 48 ? 8.352 38.25 16.844 1 98.31 48 LEU B N 1
ATOM 3095 C CA . LEU B 1 48 ? 9.102 37.062 16.5 1 98.31 48 LEU B CA 1
ATOM 3096 C C . LEU B 1 48 ? 10.219 36.812 17.516 1 98.31 48 LEU B C 1
ATOM 3098 O O . LEU B 1 48 ? 10.984 37.719 17.828 1 98.31 48 LEU B O 1
ATOM 3102 N N . VAL B 1 49 ? 10.242 35.625 18.062 1 98.12 49 VAL B N 1
ATOM 3103 C CA . VAL B 1 49 ? 11.242 35.219 19.047 1 98.12 49 VAL B CA 1
ATOM 3104 C C . VAL B 1 49 ? 12.125 34.125 18.5 1 98.12 49 VAL B C 1
ATOM 3106 O O . VAL B 1 49 ? 11.617 33.125 17.953 1 98.12 49 VAL B O 1
ATOM 3109 N N . ASP B 1 50 ? 13.398 34.25 18.516 1 97.31 50 ASP B N 1
ATOM 3110 C CA . ASP B 1 50 ? 14.375 33.219 18.203 1 97.31 50 ASP B CA 1
ATOM 3111 C C . ASP B 1 50 ? 15.648 33.406 19.016 1 97.31 50 ASP B C 1
ATOM 3113 O O . ASP B 1 50 ? 16.062 34.531 19.297 1 97.31 50 ASP B O 1
ATOM 3117 N N . VAL B 1 51 ? 16.25 32.219 19.359 1 95 51 VAL B N 1
ATOM 3118 C CA . VAL B 1 51 ? 17.484 32.281 20.109 1 95 51 VAL B CA 1
ATOM 3119 C C . VAL B 1 51 ? 18.562 33 19.297 1 95 51 VAL B C 1
ATOM 3121 O O . VAL B 1 51 ? 19.5 33.562 19.844 1 95 51 VAL B O 1
ATOM 3124 N N . ASN B 1 52 ? 18.422 32.938 18 1 96 52 ASN B N 1
ATOM 3125 C CA . ASN B 1 52 ? 19.266 33.688 17.078 1 96 52 ASN B CA 1
ATOM 3126 C C . ASN B 1 52 ? 18.609 35 16.672 1 96 52 ASN B C 1
ATOM 3128 O O . ASN B 1 52 ? 17.719 35.031 15.836 1 96 52 ASN B O 1
ATOM 3132 N N . LEU B 1 53 ? 19.109 36.094 17.281 1 96.88 53 LEU B N 1
ATOM 3133 C CA . LEU B 1 53 ? 18.5 37.406 17.062 1 96.88 53 LEU B CA 1
ATOM 3134 C C . LEU B 1 53 ? 18.562 37.781 15.594 1 96.88 53 LEU B C 1
ATOM 3136 O O . LEU B 1 53 ? 17.594 38.344 15.055 1 96.88 53 LEU B O 1
ATOM 3140 N N . GLU B 1 54 ? 19.672 37.469 14.953 1 95.88 54 GLU B N 1
ATOM 3141 C CA . GLU B 1 54 ? 19.828 37.812 13.547 1 95.88 54 GLU B CA 1
ATOM 3142 C C . GLU B 1 54 ? 18.797 37.125 12.672 1 95.88 54 GLU B C 1
ATOM 3144 O O . GLU B 1 54 ? 18.234 37.75 11.766 1 95.88 54 GLU B O 1
ATOM 3149 N N . LYS B 1 55 ? 18.547 35.938 13.016 1 95.62 55 LYS B N 1
ATOM 3150 C CA . LYS B 1 55 ? 17.531 35.188 12.289 1 95.62 55 LYS B CA 1
ATOM 3151 C C . LYS B 1 55 ? 16.141 35.812 12.508 1 95.62 55 LYS B C 1
ATOM 3153 O O . LYS B 1 55 ? 15.391 36 11.562 1 95.62 55 LYS B O 1
ATOM 3158 N N . ALA B 1 56 ? 15.852 36.094 13.75 1 96.62 56 ALA B N 1
ATOM 3159 C CA . ALA B 1 56 ? 14.555 36.688 14.086 1 96.62 56 ALA B CA 1
ATOM 3160 C C . ALA B 1 56 ? 14.367 38.031 13.414 1 96.62 56 ALA B C 1
ATOM 3162 O O . ALA B 1 56 ? 13.32 38.312 12.812 1 96.62 56 ALA B O 1
ATOM 3163 N N . GLU B 1 57 ? 15.344 38.844 13.445 1 97.31 57 GLU B N 1
ATOM 3164 C CA . GLU B 1 57 ? 15.266 40.156 12.875 1 97.31 57 GLU B CA 1
ATOM 3165 C C . GLU B 1 57 ? 15.156 40.125 11.352 1 97.31 57 GLU B C 1
ATOM 3167 O O . GLU B 1 57 ? 14.398 40.875 10.75 1 97.31 57 GLU B O 1
ATOM 3172 N N . GLY B 1 58 ? 16 39.281 10.797 1 96.25 58 GLY B N 1
ATOM 3173 C CA . GLY B 1 58 ? 15.938 39.125 9.352 1 96.25 58 GLY B CA 1
ATOM 3174 C C . GLY B 1 58 ? 14.562 38.688 8.867 1 96.25 58 GLY B C 1
ATOM 3175 O O . GLY B 1 58 ? 14.023 39.281 7.922 1 96.25 58 GLY B O 1
ATOM 3176 N N . LEU B 1 59 ? 14.031 37.719 9.547 1 97.69 59 LEU B N 1
ATOM 3177 C CA . LEU B 1 59 ? 12.703 37.25 9.18 1 97.69 59 LEU B CA 1
ATOM 3178 C C . LEU B 1 59 ? 11.641 38.281 9.469 1 97.69 59 LEU B C 1
ATOM 3180 O O . LEU B 1 59 ? 10.734 38.5 8.664 1 97.69 59 LEU B O 1
ATOM 3184 N N . ALA B 1 60 ? 11.711 38.969 10.555 1 97.19 60 ALA B N 1
ATOM 3185 C CA . ALA B 1 60 ? 10.766 40.031 10.93 1 97.19 60 ALA B CA 1
ATOM 3186 C C . ALA B 1 60 ? 10.75 41.156 9.875 1 97.19 60 ALA B C 1
ATOM 3188 O O . ALA B 1 60 ? 9.68 41.625 9.492 1 97.19 60 ALA B O 1
ATOM 3189 N N . LYS B 1 61 ? 11.883 41.469 9.469 1 95.94 61 LYS B N 1
ATOM 3190 C CA . LYS B 1 61 ? 11.992 42.5 8.445 1 95.94 61 LYS B CA 1
ATOM 3191 C C . LYS B 1 61 ? 11.312 42.062 7.148 1 95.94 61 LYS B C 1
ATOM 3193 O O . LYS B 1 61 ? 10.57 42.844 6.543 1 95.94 61 LYS B O 1
ATOM 3198 N N . GLY B 1 62 ? 11.57 40.938 6.801 1 96.25 62 GLY B N 1
ATOM 3199 C CA . GLY B 1 62 ? 11.016 40.406 5.562 1 96.25 62 GLY B CA 1
ATOM 3200 C C . GLY B 1 62 ? 9.5 40.344 5.562 1 96.25 62 GLY B C 1
ATOM 3201 O O . GLY B 1 62 ? 8.875 40.469 4.508 1 96.25 62 GLY B O 1
ATOM 3202 N N . PHE B 1 63 ? 8.867 40.219 6.77 1 97.94 63 PHE B N 1
ATOM 3203 C CA . PHE B 1 63 ? 7.422 40.062 6.836 1 97.94 63 PHE B CA 1
ATOM 3204 C C . PHE B 1 63 ? 6.766 41.25 7.508 1 97.94 63 PHE B C 1
ATOM 3206 O O . PHE B 1 63 ? 5.566 41.25 7.781 1 97.94 63 PHE B O 1
ATOM 3213 N N . GLY B 1 64 ? 7.523 42.281 7.793 1 96.56 64 GLY B N 1
ATOM 3214 C CA . GLY B 1 64 ? 6.98 43.5 8.391 1 96.56 64 GLY B CA 1
ATOM 3215 C C . GLY B 1 64 ? 6.504 43.281 9.812 1 96.56 64 GLY B C 1
ATOM 3216 O O . GLY B 1 64 ? 5.488 43.875 10.227 1 96.56 64 GLY B O 1
ATOM 3217 N N . ILE B 1 65 ? 7.164 42.5 10.555 1 97.31 65 ILE B N 1
ATOM 3218 C CA . ILE B 1 65 ? 6.844 42.281 11.961 1 97.31 65 ILE B CA 1
ATOM 3219 C C . ILE B 1 65 ? 7.559 43.312 12.828 1 97.31 65 ILE B C 1
ATOM 3221 O O . ILE B 1 65 ? 8.773 43.469 12.727 1 97.31 65 ILE B O 1
ATOM 3225 N N . PRO B 1 66 ? 6.859 43.969 13.648 1 97.25 66 PRO B N 1
ATOM 3226 C CA . PRO B 1 66 ? 7.387 45.188 14.297 1 97.25 66 PRO B CA 1
ATOM 3227 C C . PRO B 1 66 ? 8.438 44.875 15.359 1 97.25 66 PRO B C 1
ATOM 3229 O O . PRO B 1 66 ? 9.227 45.75 15.727 1 97.25 66 PRO B O 1
ATOM 3232 N N . PHE B 1 67 ? 8.445 43.656 15.859 1 97.81 67 PHE B N 1
ATOM 3233 C CA . PHE B 1 67 ? 9.305 43.406 17.016 1 97.81 67 PHE B CA 1
ATOM 3234 C C . PHE B 1 67 ? 9.953 42.031 16.906 1 97.81 67 PHE B C 1
ATOM 3236 O O . PHE B 1 67 ? 9.289 41.031 16.547 1 97.81 67 PHE B O 1
ATOM 3243 N N . ALA B 1 68 ? 11.203 41.906 17.094 1 98.31 68 ALA B N 1
ATOM 3244 C CA . ALA B 1 68 ? 11.984 40.688 17.156 1 98.31 68 ALA B CA 1
ATOM 3245 C C . ALA B 1 68 ? 12.883 40.656 18.391 1 98.31 68 ALA B C 1
ATOM 3247 O O . ALA B 1 68 ? 13.453 41.688 18.766 1 98.31 68 ALA B O 1
ATOM 3248 N N . THR B 1 69 ? 13.008 39.562 19.047 1 98.44 69 THR B N 1
ATOM 3249 C CA . THR B 1 69 ? 13.773 39.469 20.297 1 98.44 69 THR B CA 1
ATOM 3250 C C . THR B 1 69 ? 14.242 38.031 20.531 1 98.44 69 THR B C 1
ATOM 3252 O O . THR B 1 69 ? 13.797 37.125 19.844 1 98.44 69 THR B O 1
ATOM 3255 N N . THR B 1 70 ? 15.141 37.812 21.391 1 97.69 70 THR B N 1
ATOM 3256 C CA . THR B 1 70 ? 15.578 36.5 21.812 1 97.69 70 THR B CA 1
ATOM 3257 C C . THR B 1 70 ? 14.836 36.062 23.078 1 97.69 70 THR B C 1
ATOM 3259 O O . THR B 1 70 ? 14.977 34.938 23.516 1 97.69 70 THR B O 1
ATOM 3262 N N . SER B 1 71 ? 14.016 36.938 23.578 1 97.56 71 SER B N 1
ATOM 3263 C CA . SER B 1 71 ? 13.398 36.719 24.891 1 97.56 71 SER B CA 1
ATOM 3264 C C . SER B 1 71 ? 11.883 36.562 24.766 1 97.56 71 SER B C 1
ATOM 3266 O O . SER B 1 71 ? 11.195 37.469 24.297 1 97.56 71 SER B O 1
ATOM 3268 N N . ILE B 1 72 ? 11.445 35.438 25.312 1 98.19 72 ILE B N 1
ATOM 3269 C CA . ILE B 1 72 ? 10.008 35.219 25.344 1 98.19 72 ILE B CA 1
ATOM 3270 C C . ILE B 1 72 ? 9.344 36.25 26.281 1 98.19 72 ILE B C 1
ATOM 3272 O O . ILE B 1 72 ? 8.305 36.812 25.938 1 98.19 72 ILE B O 1
ATOM 3276 N N . ALA B 1 73 ? 9.906 36.531 27.375 1 97.62 73 ALA B N 1
ATOM 3277 C CA . ALA B 1 73 ? 9.375 37.5 28.344 1 97.62 73 ALA B CA 1
ATOM 3278 C C . ALA B 1 73 ? 9.227 38.875 27.703 1 97.62 73 ALA B C 1
ATOM 3280 O O . ALA B 1 73 ? 8.219 39.562 27.922 1 97.62 73 ALA B O 1
ATOM 3281 N N . GLU B 1 74 ? 10.266 39.25 26.938 1 97.5 74 GLU B N 1
ATOM 3282 C CA . GLU B 1 74 ? 10.203 40.531 26.25 1 97.5 74 GLU B CA 1
ATOM 3283 C C . GLU B 1 74 ? 9.062 40.594 25.234 1 97.5 74 GLU B C 1
ATOM 3285 O O . GLU B 1 74 ? 8.359 41.594 25.125 1 97.5 74 GLU B O 1
ATOM 3290 N N . ALA B 1 75 ? 8.945 39.5 24.516 1 98.06 75 ALA B N 1
ATOM 3291 C CA . ALA B 1 75 ? 7.871 39.438 23.531 1 98.06 75 ALA B CA 1
ATOM 3292 C C . ALA B 1 75 ? 6.504 39.531 24.203 1 98.06 75 ALA B C 1
ATOM 3294 O O . ALA B 1 75 ? 5.605 40.219 23.703 1 98.06 75 ALA B O 1
ATOM 3295 N N . ILE B 1 76 ? 6.309 38.906 25.359 1 97.94 76 ILE B N 1
ATOM 3296 C CA . ILE B 1 76 ? 5.051 38.906 26.109 1 97.94 76 ILE B CA 1
ATOM 3297 C C . ILE B 1 76 ? 4.75 40.344 26.578 1 97.94 76 ILE B C 1
ATOM 3299 O O . ILE B 1 76 ? 3.605 40.781 26.5 1 97.94 76 ILE B O 1
ATOM 3303 N N . ARG B 1 77 ? 5.738 41.031 26.984 1 97.12 77 ARG B N 1
ATOM 3304 C CA . ARG B 1 77 ? 5.555 42.406 27.438 1 97.12 77 ARG B CA 1
ATOM 3305 C C . ARG B 1 77 ? 5.172 43.312 26.281 1 97.12 77 ARG B C 1
ATOM 3307 O O . ARG B 1 77 ? 4.379 44.25 26.438 1 97.12 77 ARG B O 1
ATOM 3314 N N . TYR B 1 78 ? 5.77 43.031 25.25 1 96.69 78 TYR B N 1
ATOM 3315 C CA . TYR B 1 78 ? 5.562 43.875 24.078 1 96.69 78 TYR B CA 1
ATOM 3316 C C . TYR B 1 78 ? 4.18 43.625 23.469 1 96.69 78 TYR B C 1
ATOM 3318 O O . TYR B 1 78 ? 3.504 44.594 23.078 1 96.69 78 TYR B O 1
ATOM 3326 N N . ALA B 1 79 ? 3.75 42.438 23.375 1 96.69 79 ALA B N 1
ATOM 3327 C CA . ALA B 1 79 ? 2.518 42.062 22.688 1 96.69 79 ALA B CA 1
ATOM 3328 C C . ALA B 1 79 ? 1.293 42.406 23.516 1 96.69 79 ALA B C 1
ATOM 3330 O O . ALA B 1 79 ? 1.387 42.531 24.75 1 96.69 79 ALA B O 1
ATOM 3331 N N . PRO B 1 80 ? 0.17 42.594 22.797 1 95.12 80 PRO B N 1
ATOM 3332 C CA . PRO B 1 80 ? -1.072 42.781 23.547 1 95.12 80 PRO B CA 1
ATOM 3333 C C . PRO B 1 80 ? -1.403 41.594 24.438 1 95.12 80 PRO B C 1
ATOM 3335 O O . PRO B 1 80 ? -0.959 40.469 24.188 1 95.12 80 PRO B O 1
ATOM 3338 N N . LYS B 1 81 ? -2.266 41.781 25.438 1 93.62 81 LYS B N 1
ATOM 3339 C CA . LYS B 1 81 ? -2.582 40.781 26.453 1 93.62 81 LYS B CA 1
ATOM 3340 C C . LYS B 1 81 ? -3.34 39.625 25.844 1 93.62 81 LYS B C 1
ATOM 3342 O O . LYS B 1 81 ? -3.262 38.5 26.344 1 93.62 81 LYS B O 1
ATOM 3347 N N . ASN B 1 82 ? -4.023 39.844 24.766 1 93.38 82 ASN B N 1
ATOM 3348 C CA . ASN B 1 82 ? -4.832 38.781 24.172 1 93.38 82 ASN B CA 1
ATOM 3349 C C . ASN B 1 82 ? -4.078 38.062 23.062 1 93.38 82 ASN B C 1
ATOM 3351 O O . ASN B 1 82 ? -4.68 37.344 22.266 1 93.38 82 ASN B O 1
ATOM 3355 N N . ALA B 1 83 ? -2.799 38.219 23 1 97.5 83 ALA B N 1
ATOM 3356 C CA . ALA B 1 83 ? -1.987 37.562 21.969 1 97.5 83 ALA B CA 1
ATOM 3357 C C . ALA B 1 83 ? -2.08 36.062 22.047 1 97.5 83 ALA B C 1
ATOM 3359 O O . ALA B 1 83 ? -2.246 35.5 23.141 1 97.5 83 ALA B O 1
ATOM 3360 N N . VAL B 1 84 ? -2.02 35.5 20.891 1 98.38 84 VAL B N 1
ATOM 3361 C CA . VAL B 1 84 ? -1.911 34.062 20.797 1 98.38 84 VAL B CA 1
ATOM 3362 C C . VAL B 1 84 ? -0.481 33.656 20.438 1 98.38 84 VAL B C 1
ATOM 3364 O O . VAL B 1 84 ? 0.253 34.469 19.844 1 98.38 84 VAL B O 1
ATOM 3367 N N . PHE B 1 85 ? -0.088 32.438 20.812 1 98.81 85 PHE B N 1
ATOM 3368 C CA . PHE B 1 85 ? 1.309 32.062 20.656 1 98.81 85 PHE B CA 1
ATOM 3369 C C . PHE B 1 85 ? 1.444 30.906 19.656 1 98.81 85 PHE B C 1
ATOM 3371 O O . PHE B 1 85 ? 0.668 29.953 19.688 1 98.81 85 PHE B O 1
ATOM 3378 N N . ASP B 1 86 ? 2.344 31.047 18.703 1 98.75 86 ASP B N 1
ATOM 3379 C CA . ASP B 1 86 ? 2.766 30.016 17.75 1 98.75 86 ASP B CA 1
ATOM 3380 C C . ASP B 1 86 ? 4.148 29.469 18.125 1 98.75 86 ASP B C 1
ATOM 3382 O O . ASP B 1 86 ? 5.164 30.109 17.844 1 98.75 86 ASP B O 1
ATOM 3386 N N . VAL B 1 87 ? 4.133 28.281 18.734 1 98.62 87 VAL B N 1
ATOM 3387 C CA . VAL B 1 87 ? 5.379 27.641 19.141 1 98.62 87 VAL B CA 1
ATOM 3388 C C . VAL B 1 87 ? 5.863 26.719 18.031 1 98.62 87 VAL B C 1
ATOM 3390 O O . VAL B 1 87 ? 5.48 25.547 17.984 1 98.62 87 VAL B O 1
ATOM 3393 N N . ALA B 1 88 ? 6.688 27.234 17.156 1 97.19 88 ALA B N 1
ATOM 3394 C CA . ALA B 1 88 ? 7.184 26.531 15.969 1 97.19 88 ALA B CA 1
ATOM 3395 C C . ALA B 1 88 ? 8.617 26.062 16.172 1 97.19 88 ALA B C 1
ATOM 3397 O O . ALA B 1 88 ? 9.523 26.484 15.438 1 97.19 88 ALA B O 1
ATOM 3398 N N . LEU B 1 89 ? 8.789 25.219 17.141 1 95.19 89 LEU B N 1
ATOM 3399 C CA . LEU B 1 89 ? 10.094 24.719 17.562 1 95.19 89 LEU B CA 1
ATOM 3400 C C . LEU B 1 89 ? 10.195 23.219 17.406 1 95.19 89 LEU B C 1
ATOM 3402 O O . LEU B 1 89 ? 9.172 22.531 17.328 1 95.19 89 LEU B O 1
ATOM 3406 N N . PRO B 1 90 ? 11.477 22.703 17.328 1 91.75 90 PRO B N 1
ATOM 3407 C CA . PRO B 1 90 ? 11.617 21.234 17.375 1 91.75 90 PRO B CA 1
ATOM 3408 C C . PRO B 1 90 ? 11.016 20.641 18.641 1 91.75 90 PRO B C 1
ATOM 3410 O O . PRO B 1 90 ? 10.969 21.297 19.688 1 91.75 90 PRO B O 1
ATOM 3413 N N . ALA B 1 91 ? 10.602 19.453 18.531 1 92.88 91 ALA B N 1
ATOM 3414 C CA . ALA B 1 91 ? 9.844 18.75 19.562 1 92.88 91 ALA B CA 1
ATOM 3415 C C . ALA B 1 91 ? 10.562 18.828 20.906 1 92.88 91 ALA B C 1
ATOM 3417 O O . ALA B 1 91 ? 9.93 19.062 21.953 1 92.88 91 ALA B O 1
ATOM 3418 N N . LYS B 1 92 ? 11.836 18.75 20.922 1 91.62 92 LYS B N 1
ATOM 3419 C CA . LYS B 1 92 ? 12.625 18.656 22.156 1 91.62 92 LYS B CA 1
ATOM 3420 C C . LYS B 1 92 ? 12.578 19.969 22.922 1 91.62 92 LYS B C 1
ATOM 3422 O O . LYS B 1 92 ? 12.82 19.984 24.141 1 91.62 92 LYS B O 1
ATOM 3427 N N . ALA B 1 93 ? 12.258 21.078 22.281 1 95.12 93 ALA B N 1
ATOM 3428 C CA . ALA B 1 93 ? 12.32 22.391 22.922 1 95.12 93 ALA B CA 1
ATOM 3429 C C . ALA B 1 93 ? 10.961 22.781 23.5 1 95.12 93 ALA B C 1
ATOM 3431 O O . ALA B 1 93 ? 10.867 23.703 24.297 1 95.12 93 ALA B O 1
ATOM 3432 N N . ILE B 1 94 ? 9.914 22.031 23.203 1 97 94 ILE B N 1
ATOM 3433 C CA . ILE B 1 94 ? 8.539 22.453 23.453 1 97 94 ILE B CA 1
ATOM 3434 C C . ILE B 1 94 ? 8.297 22.516 24.969 1 97 94 ILE B C 1
ATOM 3436 O O . ILE B 1 94 ? 7.828 23.531 25.484 1 97 94 ILE B O 1
ATOM 3440 N N . ALA B 1 95 ? 8.641 21.5 25.672 1 97.5 95 ALA B N 1
ATOM 3441 C CA . ALA B 1 95 ? 8.352 21.406 27.094 1 97.5 95 ALA B CA 1
ATOM 3442 C C . ALA B 1 95 ? 9.078 22.5 27.875 1 97.5 95 ALA B C 1
ATOM 3444 O O . ALA B 1 95 ? 8.609 22.938 28.922 1 97.5 95 ALA B O 1
ATOM 3445 N N . GLY B 1 96 ? 10.219 22.953 27.391 1 97.12 96 GLY B N 1
ATOM 3446 C CA . GLY B 1 96 ? 10.984 23.984 28.047 1 97.12 96 GLY B CA 1
ATOM 3447 C C . GLY B 1 96 ? 10.43 25.375 27.812 1 97.12 96 GLY B C 1
ATOM 3448 O O . GLY B 1 96 ? 10.648 26.281 28.625 1 97.12 96 GLY B O 1
ATOM 3449 N N . VAL B 1 97 ? 9.656 25.531 26.781 1 97.75 97 VAL B N 1
ATOM 3450 C CA . VAL B 1 97 ? 9.195 26.859 26.359 1 97.75 97 VAL B CA 1
ATOM 3451 C C . VAL B 1 97 ? 7.797 27.109 26.922 1 97.75 97 VAL B C 1
ATOM 3453 O O . VAL B 1 97 ? 7.48 28.219 27.328 1 97.75 97 VAL B O 1
ATOM 3456 N N . LEU B 1 98 ? 6.969 26.109 27.031 1 98.44 98 LEU B N 1
ATOM 3457 C CA . LEU B 1 98 ? 5.555 26.266 27.375 1 98.44 98 LEU B CA 1
ATOM 3458 C C . LEU B 1 98 ? 5.387 26.906 28.734 1 98.44 98 LEU B C 1
ATOM 3460 O O . LEU B 1 98 ? 4.547 27.797 28.922 1 98.44 98 LEU B O 1
ATOM 3464 N N . PRO B 1 99 ? 6.207 26.562 29.766 1 98.25 99 PRO B N 1
ATOM 3465 C CA . PRO B 1 99 ? 6.035 27.156 31.094 1 98.25 99 PRO B CA 1
ATOM 3466 C C . PRO B 1 99 ? 6.309 28.672 31.094 1 98.25 99 PRO B C 1
ATOM 3468 O O . PRO B 1 99 ? 5.898 29.375 32.031 1 98.25 99 PRO B O 1
ATOM 3471 N N . GLN B 1 100 ? 6.957 29.156 30.094 1 97.88 100 GLN B N 1
ATOM 3472 C CA . GLN B 1 100 ? 7.312 30.578 30.031 1 97.88 100 GLN B CA 1
ATOM 3473 C C . GLN B 1 100 ? 6.133 31.422 29.547 1 97.88 100 GLN B C 1
ATOM 3475 O O . GLN B 1 100 ? 6.16 32.656 29.641 1 97.88 100 GLN B O 1
ATOM 3480 N N . LEU B 1 101 ? 5.117 30.797 28.984 1 98.19 101 LEU B N 1
ATOM 3481 C CA . LEU B 1 101 ? 3.967 31.516 28.453 1 98.19 101 LEU B CA 1
ATOM 3482 C C . LEU B 1 101 ? 3.008 31.922 29.562 1 98.19 101 LEU B C 1
ATOM 3484 O O . LEU B 1 101 ? 3.016 31.344 30.641 1 98.19 101 LEU B O 1
ATOM 3488 N N . PRO B 1 102 ? 2.146 33 29.266 1 98.06 102 PRO B N 1
ATOM 3489 C CA . PRO B 1 102 ? 1.151 33.406 30.266 1 98.06 102 PRO B CA 1
ATOM 3490 C C . PRO B 1 102 ? 0.143 32.281 30.547 1 98.06 102 PRO B C 1
ATOM 3492 O O . PRO B 1 102 ? -0.239 31.547 29.641 1 98.06 102 PRO B O 1
ATOM 3495 N N . ASP B 1 103 ? -0.264 32.156 31.797 1 97.19 103 ASP B N 1
ATOM 3496 C CA . ASP B 1 103 ? -1.331 31.203 32.125 1 97.19 103 ASP B CA 1
ATOM 3497 C C . ASP B 1 103 ? -2.588 31.484 31.312 1 97.19 103 ASP B C 1
ATOM 3499 O O . ASP B 1 103 ? -2.939 32.656 31.078 1 97.19 103 ASP B O 1
ATOM 3503 N N . GLY B 1 104 ? -3.184 30.453 30.797 1 97.69 104 GLY B N 1
ATOM 3504 C CA . GLY B 1 104 ? -4.438 30.578 30.062 1 97.69 104 GLY B CA 1
ATOM 3505 C C . GLY B 1 104 ? -4.246 30.984 28.609 1 97.69 104 GLY B C 1
ATOM 3506 O O . GLY B 1 104 ? -5.223 31.141 27.875 1 97.69 104 GLY B O 1
ATOM 3507 N N . ALA B 1 105 ? -3.049 31.156 28.188 1 98.38 105 ALA B N 1
ATOM 3508 C CA . ALA B 1 105 ? -2.777 31.625 26.844 1 98.38 105 ALA B CA 1
ATOM 3509 C C . ALA B 1 105 ? -3.229 30.625 25.797 1 98.38 105 ALA B C 1
ATOM 3511 O O . ALA B 1 105 ? -3.258 29.406 26.062 1 98.38 105 ALA B O 1
ATOM 3512 N N . ALA B 1 106 ? -3.625 31.062 24.609 1 98.56 106 ALA B N 1
ATOM 3513 C CA . ALA B 1 106 ? -3.855 30.234 23.422 1 98.56 106 ALA B CA 1
ATOM 3514 C C . ALA B 1 106 ? -2.547 29.938 22.703 1 98.56 106 ALA B C 1
ATOM 3516 O O . ALA B 1 106 ? -1.769 30.844 22.406 1 98.56 106 ALA B O 1
ATOM 3517 N N . VAL B 1 107 ? -2.338 28.641 22.438 1 98.81 107 VAL B N 1
ATOM 3518 C CA . VAL B 1 107 ? -1.026 28.25 21.922 1 98.81 107 VAL B CA 1
ATOM 3519 C C . VAL B 1 107 ? -1.188 27.219 20.812 1 98.81 107 VAL B C 1
ATOM 3521 O O . VAL B 1 107 ? -1.895 26.234 20.969 1 98.81 107 VAL B O 1
ATOM 3524 N N . LEU B 1 108 ? -0.62 27.484 19.641 1 98.75 108 LEU B N 1
ATOM 3525 C CA . LEU B 1 108 ? -0.433 26.5 18.578 1 98.75 108 LEU B CA 1
ATOM 3526 C C . LEU B 1 108 ? 0.979 25.922 18.609 1 98.75 108 LEU B C 1
ATOM 3528 O O . LEU B 1 108 ? 1.958 26.656 18.484 1 98.75 108 LEU B O 1
ATOM 3532 N N . ILE B 1 109 ? 1.071 24.625 18.828 1 98.81 109 ILE B N 1
ATOM 3533 C CA . ILE B 1 109 ? 2.357 23.953 18.984 1 98.81 109 ILE B CA 1
ATOM 3534 C C . ILE B 1 109 ? 2.697 23.172 17.719 1 98.81 109 ILE B C 1
ATOM 3536 O O . ILE B 1 109 ? 1.85 22.453 17.188 1 98.81 109 ILE B O 1
ATOM 3540 N N . GLN B 1 110 ? 3.908 23.344 17.25 1 97.62 110 GLN B N 1
ATOM 3541 C CA . GLN B 1 110 ? 4.363 22.609 16.078 1 97.62 110 GLN B CA 1
ATOM 3542 C C . GLN B 1 110 ? 4.398 21.109 16.344 1 97.62 110 GLN B C 1
ATOM 3544 O O . GLN B 1 110 ? 4.777 20.672 17.438 1 97.62 110 GLN B O 1
ATOM 3549 N N . LYS B 1 111 ? 4.004 20.375 15.312 1 98 111 LYS B N 1
ATOM 3550 C CA . LYS B 1 111 ? 4.094 18.922 15.422 1 98 111 LYS B CA 1
ATOM 3551 C C . LYS B 1 111 ? 5.535 18.453 15.273 1 98 111 LYS B C 1
ATOM 3553 O O . LYS B 1 111 ? 6.348 19.109 14.617 1 98 111 LYS B O 1
ATOM 3558 N N . PRO B 1 112 ? 5.984 17.312 15.875 1 97.94 112 PRO B N 1
ATOM 3559 C CA . PRO B 1 112 ? 5.164 16.438 16.719 1 97.94 112 PRO B CA 1
ATOM 3560 C C . PRO B 1 112 ? 5.062 16.922 18.156 1 97.94 112 PRO B C 1
ATOM 3562 O O . PRO B 1 112 ? 5.84 17.781 18.578 1 97.94 112 PRO B O 1
ATOM 3565 N N . MET B 1 113 ? 3.971 16.438 18.891 1 98.38 113 MET B N 1
ATOM 3566 C CA . MET B 1 113 ? 3.803 16.719 20.312 1 98.38 113 MET B CA 1
ATOM 3567 C C . MET B 1 113 ? 4.805 15.922 21.156 1 98.38 113 MET B C 1
ATOM 3569 O O . MET B 1 113 ? 4.418 15.031 21.922 1 98.38 113 MET B O 1
ATOM 3573 N N . GLY B 1 114 ? 6.121 16.328 21.031 1 97 114 GLY B N 1
ATOM 3574 C CA . GLY B 1 114 ? 7.203 15.531 21.594 1 97 114 GLY B CA 1
ATOM 3575 C C . GLY B 1 114 ? 7.668 14.422 20.672 1 97 114 GLY B C 1
ATOM 3576 O O . GLY B 1 114 ? 6.992 14.102 19.688 1 97 114 GLY B O 1
ATOM 3577 N N . GLU B 1 115 ? 8.844 13.836 21.016 1 96.44 115 GLU B N 1
ATOM 3578 C CA . GLU B 1 115 ? 9.406 12.781 20.172 1 96.44 115 GLU B CA 1
ATOM 3579 C C . GLU B 1 115 ? 9.008 11.398 20.672 1 96.44 115 GLU B C 1
ATOM 3581 O O . GLU B 1 115 ? 9.148 10.406 19.953 1 96.44 115 GLU B O 1
ATOM 3586 N N . THR B 1 116 ? 8.578 11.367 21.891 1 96.88 116 THR B N 1
ATOM 3587 C CA . THR B 1 116 ? 8.102 10.133 22.516 1 96.88 116 THR B CA 1
ATOM 3588 C C . THR B 1 116 ? 6.738 10.344 23.172 1 96.88 116 THR B C 1
ATOM 3590 O O . THR B 1 116 ? 6.305 11.477 23.359 1 96.88 116 THR B O 1
ATOM 3593 N N . LEU B 1 117 ? 6.113 9.227 23.469 1 97.75 117 LEU B N 1
ATOM 3594 C CA . LEU B 1 117 ? 4.844 9.32 24.172 1 97.75 117 LEU B CA 1
ATOM 3595 C C . LEU B 1 117 ? 5.031 9.977 25.531 1 97.75 117 LEU B C 1
ATOM 3597 O O . LEU B 1 117 ? 4.184 10.758 25.969 1 97.75 117 LEU B O 1
ATOM 3601 N N . ALA B 1 118 ? 6.121 9.695 26.203 1 97.56 118 ALA B N 1
ATOM 3602 C CA . ALA B 1 118 ? 6.422 10.305 27.5 1 97.56 118 ALA B CA 1
ATOM 3603 C C . ALA B 1 118 ? 6.531 11.828 27.375 1 97.56 118 ALA B C 1
ATOM 3605 O O . ALA B 1 118 ? 6.016 12.562 28.219 1 97.56 118 ALA B O 1
ATOM 3606 N N . GLU B 1 119 ? 7.219 12.305 26.359 1 97.69 119 GLU B N 1
ATOM 3607 C CA . GLU B 1 119 ? 7.34 13.742 26.141 1 97.69 119 GLU B CA 1
ATOM 3608 C C . GLU B 1 119 ? 5.988 14.367 25.812 1 97.69 119 GLU B C 1
ATOM 3610 O O . GLU B 1 119 ? 5.703 15.492 26.219 1 97.69 119 GLU B O 1
ATOM 3615 N N . ALA B 1 120 ? 5.176 13.633 25.078 1 98.5 120 ALA B N 1
ATOM 3616 C CA . ALA B 1 120 ? 3.824 14.109 24.797 1 98.5 120 ALA B CA 1
ATOM 3617 C C . ALA B 1 120 ? 3.027 14.289 26.078 1 98.5 120 ALA B C 1
ATOM 3619 O O . ALA B 1 120 ? 2.334 15.297 26.266 1 98.5 120 ALA B O 1
ATOM 3620 N N . VAL B 1 121 ? 3.123 13.336 26.938 1 98.44 121 VAL B N 1
ATOM 3621 C CA . VAL B 1 121 ? 2.428 13.391 28.219 1 98.44 121 VAL B CA 1
ATOM 3622 C C . VAL B 1 121 ? 2.93 14.586 29.031 1 98.44 121 VAL B C 1
ATOM 3624 O O . VAL B 1 121 ? 2.141 15.297 29.656 1 98.44 121 VAL B O 1
ATOM 3627 N N . GLU B 1 122 ? 4.207 14.797 29.016 1 98.44 122 GLU B N 1
ATOM 3628 C CA . GLU B 1 122 ? 4.781 15.945 29.703 1 98.44 122 GLU B CA 1
ATOM 3629 C C . GLU B 1 122 ? 4.207 17.266 29.172 1 98.44 122 GLU B C 1
ATOM 3631 O O . GLU B 1 122 ? 3.822 18.141 29.953 1 98.44 122 GLU B O 1
ATOM 3636 N N . ILE B 1 123 ? 4.152 17.359 27.938 1 98.56 123 ILE B N 1
ATOM 3637 C CA . ILE B 1 123 ? 3.609 18.562 27.297 1 98.56 123 ILE B CA 1
ATOM 3638 C C . ILE B 1 123 ? 2.148 18.734 27.703 1 98.56 123 ILE B C 1
ATOM 3640 O O . ILE B 1 123 ? 1.723 19.844 28.047 1 98.56 123 ILE B O 1
ATOM 3644 N N . LEU B 1 124 ? 1.399 17.688 27.641 1 98.56 124 LEU B N 1
ATOM 3645 C CA . LEU B 1 124 ? -0 17.734 28.062 1 98.56 124 LEU B CA 1
ATOM 3646 C C . LEU B 1 124 ? -0.134 18.234 29.484 1 98.56 124 LEU B C 1
ATOM 3648 O O . LEU B 1 124 ? -0.967 19.094 29.766 1 98.56 124 LEU B O 1
ATOM 3652 N N . LYS B 1 125 ? 0.639 17.719 30.375 1 98.5 125 LYS B N 1
ATOM 3653 C CA . LYS B 1 125 ? 0.603 18.109 31.781 1 98.5 125 LYS B CA 1
ATOM 3654 C C . LYS B 1 125 ? 0.902 19.609 31.938 1 98.5 125 LYS B C 1
ATOM 3656 O O . LYS B 1 125 ? 0.248 20.281 32.719 1 98.5 125 LYS B O 1
ATOM 3661 N N . ILE B 1 126 ? 1.868 20.078 31.266 1 98.62 126 ILE B N 1
ATOM 3662 C CA . ILE B 1 126 ? 2.221 21.5 31.328 1 98.62 126 ILE B CA 1
ATOM 3663 C C . ILE B 1 126 ? 1.041 22.344 30.859 1 98.62 126 ILE B C 1
ATOM 3665 O O . ILE B 1 126 ? 0.684 23.344 31.5 1 98.62 126 ILE B O 1
ATOM 3669 N N . CYS B 1 127 ? 0.445 21.969 29.75 1 98.62 127 CYS B N 1
ATOM 3670 C CA . CYS B 1 127 ? -0.695 22.703 29.219 1 98.62 127 CYS B CA 1
ATOM 3671 C C . CYS B 1 127 ? -1.833 22.75 30.219 1 98.62 127 CYS B C 1
ATOM 3673 O O . CYS B 1 127 ? -2.428 23.812 30.453 1 98.62 127 CYS B O 1
ATOM 3675 N N . ARG B 1 128 ? -2.109 21.656 30.844 1 98.38 128 ARG B N 1
ATOM 3676 C CA . ARG B 1 128 ? -3.18 21.578 31.828 1 98.38 128 ARG B CA 1
ATOM 3677 C C . ARG B 1 128 ? -2.852 22.422 33.062 1 98.38 128 ARG B C 1
ATOM 3679 O O . ARG B 1 128 ? -3.693 23.188 33.531 1 98.38 128 ARG B O 1
ATOM 3686 N N . ALA B 1 129 ? -1.668 22.297 33.562 1 98.5 129 ALA B N 1
ATOM 3687 C CA . ALA B 1 129 ? -1.251 23 34.75 1 98.5 129 ALA B CA 1
ATOM 3688 C C . ALA B 1 129 ? -1.342 24.516 34.562 1 98.5 129 ALA B C 1
ATOM 3690 O O . ALA B 1 129 ? -1.698 25.25 35.5 1 98.5 129 ALA B O 1
ATOM 3691 N N . LYS B 1 130 ? -1.096 24.953 33.406 1 98.31 130 LYS B N 1
ATOM 3692 C CA . LYS B 1 130 ? -1.081 26.391 33.125 1 98.31 130 LYS B CA 1
ATOM 3693 C C . LYS B 1 130 ? -2.422 26.844 32.562 1 98.31 130 LYS B C 1
ATOM 3695 O O . LYS B 1 130 ? -2.623 28.047 32.312 1 98.31 130 LYS B O 1
ATOM 3700 N N . GLY B 1 131 ? -3.309 25.891 32.281 1 98.44 131 GLY B N 1
ATOM 3701 C CA . GLY B 1 131 ? -4.59 26.234 31.672 1 98.44 131 GLY B CA 1
ATOM 3702 C C . GLY B 1 131 ? -4.473 26.734 30.25 1 98.44 131 GLY B C 1
ATOM 3703 O O . GLY B 1 131 ? -5.266 27.578 29.812 1 98.44 131 GLY B O 1
ATOM 3704 N N . LEU B 1 132 ? -3.486 26.344 29.578 1 98.56 132 LEU B N 1
ATOM 3705 C CA . LEU B 1 132 ? -3.312 26.766 28.203 1 98.56 132 LEU B CA 1
ATOM 3706 C C . LEU B 1 132 ? -4.414 26.188 27.312 1 98.56 132 LEU B C 1
ATOM 3708 O O . LEU B 1 132 ? -4.824 25.047 27.484 1 98.56 132 LEU B O 1
ATOM 3712 N N . VAL B 1 133 ? -4.934 26.969 26.344 1 98.56 133 VAL B N 1
ATOM 3713 C CA . VAL B 1 133 ? -5.727 26.469 25.234 1 98.56 133 VAL B CA 1
ATOM 3714 C C . VAL B 1 133 ? -4.809 26.094 24.062 1 98.56 133 VAL B C 1
ATOM 3716 O O . VAL B 1 133 ? -4.465 26.953 23.25 1 98.56 133 VAL B O 1
ATOM 3719 N N . ALA B 1 134 ? -4.422 24.781 24.031 1 98.75 134 ALA B N 1
ATOM 3720 C CA . ALA B 1 134 ? -3.301 24.391 23.188 1 98.75 134 ALA B CA 1
ATOM 3721 C C . ALA B 1 134 ? -3.738 23.375 22.125 1 98.75 134 ALA B C 1
ATOM 3723 O O . ALA B 1 134 ? -4.527 22.469 22.422 1 98.75 134 ALA B O 1
ATOM 3724 N N . ALA B 1 135 ? -3.279 23.594 20.922 1 98.75 135 ALA B N 1
ATOM 3725 C CA . ALA B 1 135 ? -3.492 22.688 19.812 1 98.75 135 ALA B CA 1
ATOM 3726 C C . ALA B 1 135 ? -2.176 22.359 19.109 1 98.75 135 ALA B C 1
ATOM 3728 O O . ALA B 1 135 ? -1.21 23.125 19.203 1 98.75 135 ALA B O 1
ATOM 3729 N N . ILE B 1 136 ? -2.115 21.188 18.531 1 98.81 136 ILE B N 1
ATOM 3730 C CA . ILE B 1 136 ? -0.961 20.797 17.734 1 98.81 136 ILE B CA 1
ATOM 3731 C C . ILE B 1 136 ? -1.214 21.109 16.266 1 98.81 136 ILE B C 1
ATOM 3733 O O . ILE B 1 136 ? -2.316 20.891 15.75 1 98.81 136 ILE B O 1
ATOM 3737 N N . ASN B 1 137 ? -0.149 21.578 15.578 1 98.5 137 ASN B N 1
ATOM 3738 C CA . ASN B 1 137 ? -0.269 22 14.188 1 98.5 137 ASN B CA 1
ATOM 3739 C C . ASN B 1 137 ? -0.334 20.812 13.234 1 98.5 137 ASN B C 1
ATOM 3741 O O . ASN B 1 137 ? 0.512 20.688 12.344 1 98.5 137 ASN B O 1
ATOM 3745 N N . PHE B 1 138 ? -1.347 20 13.344 1 98.31 138 PHE B N 1
ATOM 3746 C CA . PHE B 1 138 ? -1.722 19 12.352 1 98.31 138 PHE B CA 1
ATOM 3747 C C . PHE B 1 138 ? -2.543 19.641 11.234 1 98.31 138 PHE B C 1
ATOM 3749 O O . PHE B 1 138 ? -3.717 19.312 11.055 1 98.31 138 PHE B O 1
ATOM 3756 N N . GLN B 1 139 ? -1.865 20.391 10.445 1 97.62 139 GLN B N 1
ATOM 3757 C CA . GLN B 1 139 ? -2.49 21.344 9.539 1 97.62 139 GLN B CA 1
ATOM 3758 C C . GLN B 1 139 ? -3.051 20.656 8.305 1 97.62 139 GLN B C 1
ATOM 3760 O O . GLN B 1 139 ? -3.844 21.25 7.562 1 97.62 139 GLN B O 1
ATOM 3765 N N . LEU B 1 140 ? -2.719 19.406 8.086 1 98 140 LEU B N 1
ATOM 3766 C CA . LEU B 1 140 ? -3.164 18.719 6.871 1 98 140 LEU B CA 1
ATOM 3767 C C . LEU B 1 140 ? -4.688 18.656 6.816 1 98 140 LEU B C 1
ATOM 3769 O O . LEU B 1 140 ? -5.277 18.688 5.734 1 98 140 LEU B O 1
ATOM 3773 N N . ARG B 1 141 ? -5.32 18.625 7.988 1 97.56 141 ARG B N 1
ATOM 3774 C CA . ARG B 1 141 ? -6.777 18.594 8.062 1 97.56 141 ARG B CA 1
ATOM 3775 C C . ARG B 1 141 ? -7.391 19.766 7.305 1 97.56 141 ARG B C 1
ATOM 3777 O O . ARG B 1 141 ? -8.531 19.688 6.84 1 97.56 141 ARG B O 1
ATOM 3784 N N . TRP B 1 142 ? -6.602 20.812 7.164 1 97.44 142 TRP B N 1
ATOM 3785 C CA . TRP B 1 142 ? -7.184 22.047 6.641 1 97.44 142 TRP B CA 1
ATOM 3786 C C . TRP B 1 142 ? -6.613 22.375 5.266 1 97.44 142 TRP B C 1
ATOM 3788 O O . TRP B 1 142 ? -6.789 23.484 4.766 1 97.44 142 TRP B O 1
ATOM 3798 N N . ALA B 1 143 ? -5.824 21.438 4.691 1 97.44 143 ALA B N 1
ATOM 3799 C CA . ALA B 1 143 ? -5.48 21.625 3.285 1 97.44 143 ALA B CA 1
ATOM 3800 C C . ALA B 1 143 ? -6.734 21.828 2.438 1 97.44 143 ALA B C 1
ATOM 3802 O O . ALA B 1 143 ? -7.75 21.172 2.656 1 97.44 143 ALA B O 1
ATOM 3803 N N . PRO B 1 144 ? -6.645 22.734 1.436 1 96.81 144 PRO B N 1
ATOM 3804 C CA . PRO B 1 144 ? -7.844 23.031 0.656 1 96.81 144 PRO B CA 1
ATOM 3805 C C . PRO B 1 144 ? -8.5 21.781 0.07 1 96.81 144 PRO B C 1
ATOM 3807 O O . PRO B 1 144 ? -9.727 21.656 0.094 1 96.81 144 PRO B O 1
ATOM 3810 N N . ASN B 1 145 ? -7.75 20.891 -0.429 1 97.75 145 ASN B N 1
ATOM 3811 C CA . ASN B 1 145 ? -8.352 19.688 -1.009 1 97.75 145 ASN B CA 1
ATOM 3812 C C . ASN B 1 145 ? -8.898 18.75 0.069 1 97.75 145 ASN B C 1
ATOM 3814 O O . ASN B 1 145 ? -9.852 18.016 -0.168 1 97.75 145 ASN B O 1
ATOM 3818 N N . MET B 1 146 ? -8.367 18.75 1.253 1 98.38 146 MET B N 1
ATOM 3819 C CA . MET B 1 146 ? -8.938 17.984 2.354 1 98.38 146 MET B CA 1
ATOM 3820 C C . MET B 1 146 ? -10.242 18.594 2.838 1 98.38 146 MET B C 1
ATOM 3822 O O . MET B 1 146 ? -11.18 17.875 3.191 1 98.38 146 MET B O 1
ATOM 3826 N N . LEU B 1 147 ? -10.266 19.922 2.908 1 97.75 147 LEU B N 1
ATOM 3827 C CA . LEU B 1 147 ? -11.508 20.609 3.26 1 97.75 147 LEU B CA 1
ATOM 3828 C C . LEU B 1 147 ? -12.609 20.297 2.254 1 97.75 147 LEU B C 1
ATOM 3830 O O . LEU B 1 147 ? -13.742 20.016 2.641 1 97.75 147 LEU B O 1
ATOM 3834 N N . ALA B 1 148 ? -12.227 20.344 1.005 1 97.94 148 ALA B N 1
ATOM 3835 C CA . ALA B 1 148 ? -13.188 20.031 -0.046 1 97.94 148 ALA B CA 1
ATOM 3836 C C . ALA B 1 148 ? -13.664 18.578 0.074 1 97.94 148 ALA B C 1
ATOM 3838 O O . ALA B 1 148 ? -14.859 18.312 -0.061 1 97.94 148 ALA B O 1
ATOM 3839 N N . ALA B 1 149 ? -12.797 17.703 0.292 1 98.38 149 ALA B N 1
ATOM 3840 C CA . ALA B 1 149 ? -13.141 16.297 0.479 1 98.38 149 ALA B CA 1
ATOM 3841 C C . ALA B 1 149 ? -14.125 16.125 1.636 1 98.38 149 ALA B C 1
ATOM 3843 O O . ALA B 1 149 ? -15.117 15.398 1.515 1 98.38 149 ALA B O 1
ATOM 3844 N N . ARG B 1 150 ? -13.828 16.75 2.775 1 97.94 150 ARG B N 1
ATOM 3845 C CA . ARG B 1 150 ? -14.695 16.672 3.949 1 97.94 150 ARG B CA 1
ATOM 3846 C C . ARG B 1 150 ? -16.094 17.219 3.641 1 97.94 150 ARG B C 1
ATOM 3848 O O . ARG B 1 150 ? -17.094 16.625 4.055 1 97.94 150 ARG B O 1
ATOM 3855 N N . ALA B 1 151 ? -16.125 18.312 2.957 1 97.69 151 ALA B N 1
ATOM 3856 C CA . ALA B 1 151 ? -17.406 18.906 2.586 1 97.69 151 ALA B CA 1
ATOM 3857 C C . ALA B 1 151 ? -18.219 17.969 1.699 1 97.69 151 ALA B C 1
ATOM 3859 O O . ALA B 1 151 ? -19.422 17.781 1.916 1 97.69 151 ALA B O 1
ATOM 3860 N N . LEU B 1 152 ? -17.594 17.438 0.727 1 97.81 152 LEU B N 1
ATOM 3861 C CA . LEU B 1 152 ? -18.25 16.484 -0.161 1 97.81 152 LEU B CA 1
ATOM 3862 C C . LEU B 1 152 ? -18.797 15.297 0.625 1 97.81 152 LEU B C 1
ATOM 3864 O O . LEU B 1 152 ? -19.938 14.898 0.437 1 97.81 152 LEU B O 1
ATOM 3868 N N . HIS B 1 153 ? -18.047 14.75 1.472 1 98 153 HIS B N 1
ATOM 3869 C CA . HIS B 1 153 ? -18.484 13.648 2.324 1 98 153 HIS B CA 1
ATOM 3870 C C . HIS B 1 153 ? -19.703 14.039 3.152 1 98 153 HIS B C 1
ATOM 3872 O O . HIS B 1 153 ? -20.625 13.25 3.312 1 98 153 HIS B O 1
ATOM 3878 N N . GLY B 1 154 ? -19.688 15.234 3.725 1 97.38 154 GLY B N 1
ATOM 3879 C CA . GLY B 1 154 ? -20.75 15.727 4.586 1 97.38 154 GLY B CA 1
ATOM 3880 C C . GLY B 1 154 ? -22.109 15.773 3.893 1 97.38 154 GLY B C 1
ATOM 3881 O O . GLY B 1 154 ? -23.141 15.758 4.551 1 97.38 154 GLY B O 1
ATOM 3882 N N . THR B 1 155 ? -22.109 15.812 2.574 1 97.5 155 THR B N 1
ATOM 3883 C CA . THR B 1 155 ? -23.359 15.859 1.827 1 97.5 155 THR B CA 1
ATOM 3884 C C . THR B 1 155 ? -24.031 14.492 1.821 1 97.5 155 THR B C 1
ATOM 3886 O O . THR B 1 155 ? -25.219 14.375 1.498 1 97.5 155 THR B O 1
ATOM 3889 N N . GLY B 1 156 ? -23.234 13.484 2.07 1 97.81 156 GLY B N 1
ATOM 3890 C CA . GLY B 1 156 ? -23.75 12.125 1.998 1 97.81 156 GLY B CA 1
ATOM 3891 C C . GLY B 1 156 ? -23.641 11.516 0.612 1 97.81 156 GLY B C 1
ATOM 3892 O O . GLY B 1 156 ? -24.016 10.359 0.403 1 97.81 156 GLY B O 1
ATOM 3893 N N . ALA B 1 157 ? -23.078 12.242 -0.319 1 97.31 157 ALA B N 1
ATOM 3894 C CA . ALA B 1 157 ? -23.062 11.844 -1.725 1 97.31 157 ALA B CA 1
ATOM 3895 C C . ALA B 1 157 ? -22.25 10.562 -1.923 1 97.31 157 ALA B C 1
ATOM 3897 O O . ALA B 1 157 ? -22.531 9.773 -2.826 1 97.31 157 ALA B O 1
ATOM 3898 N N . LEU B 1 158 ? -21.312 10.312 -1.082 1 97.56 158 LEU B N 1
ATOM 3899 C CA . LEU B 1 158 ? -20.422 9.172 -1.253 1 97.56 158 LEU B CA 1
ATOM 3900 C C . LEU B 1 158 ? -20.938 7.961 -0.485 1 97.56 158 LEU B C 1
ATOM 3902 O O . LEU B 1 158 ? -20.422 6.852 -0.648 1 97.56 158 LEU B O 1
ATOM 3906 N N . GLY B 1 159 ? -21.984 8.156 0.372 1 97.75 159 GLY B N 1
ATOM 3907 C CA . GLY B 1 159 ? -22.375 7.094 1.287 1 97.75 159 GLY B CA 1
ATOM 3908 C C . GLY B 1 159 ? -21.344 6.824 2.371 1 97.75 159 GLY B C 1
ATOM 3909 O O . GLY B 1 159 ? -20.391 7.574 2.516 1 97.75 159 GLY B O 1
ATOM 3910 N N . GLU B 1 160 ? -21.625 5.777 3.137 1 97.31 160 GLU B N 1
ATOM 3911 C CA . GLU B 1 160 ? -20.703 5.426 4.223 1 97.31 160 GLU B CA 1
ATOM 3912 C C . GLU B 1 160 ? -19.344 5.02 3.684 1 97.31 160 GLU B C 1
ATOM 3914 O O . GLU B 1 160 ? -19.25 4.199 2.77 1 97.31 160 GLU B O 1
ATOM 3919 N N . LEU B 1 161 ? -18.328 5.656 4.199 1 98.31 161 LEU B N 1
ATOM 3920 C CA . LEU B 1 161 ? -16.969 5.332 3.787 1 98.31 161 LEU B CA 1
ATOM 3921 C C . LEU B 1 161 ? -16.531 3.98 4.352 1 98.31 161 LEU B C 1
ATOM 3923 O O . LEU B 1 161 ? -16.812 3.67 5.512 1 98.31 161 LEU B O 1
ATOM 3927 N N . HIS B 1 162 ? -15.859 3.164 3.537 1 98.19 162 HIS B N 1
ATOM 3928 C CA . HIS B 1 162 ? -15.414 1.86 4.016 1 98.19 162 HIS B CA 1
ATOM 3929 C C . HIS B 1 162 ? -13.977 1.572 3.576 1 98.19 162 HIS B C 1
ATOM 3931 O O . HIS B 1 162 ? -13.438 0.509 3.881 1 98.19 162 HIS B O 1
ATOM 3937 N N . ASP B 1 163 ? -13.359 2.492 2.918 1 98.56 163 ASP B N 1
ATOM 3938 C CA . ASP B 1 163 ? -11.977 2.359 2.477 1 98.56 163 ASP B CA 1
ATOM 3939 C C . ASP B 1 163 ? -11.266 3.713 2.477 1 98.56 163 ASP B C 1
ATOM 3941 O O . ASP B 1 163 ? -11.844 4.723 2.064 1 98.56 163 ASP B O 1
ATOM 3945 N N . MET B 1 164 ? -10.047 3.787 2.984 1 98.88 164 MET B N 1
ATOM 3946 C CA . MET B 1 164 ? -9.188 4.965 2.924 1 98.88 164 MET B CA 1
ATOM 3947 C C . MET B 1 164 ? -7.723 4.562 2.766 1 98.88 164 MET B C 1
ATOM 3949 O O . MET B 1 164 ? -7.195 3.795 3.572 1 98.88 164 MET B O 1
ATOM 3953 N N . GLU B 1 165 ? -7.09 5.062 1.728 1 98.69 165 GLU B N 1
ATOM 3954 C CA . GLU B 1 165 ? -5.699 4.77 1.392 1 98.69 165 GLU B CA 1
ATOM 3955 C C . GLU B 1 165 ? -4.875 6.055 1.29 1 98.69 165 GLU B C 1
ATOM 3957 O O . GLU B 1 165 ? -5.254 6.984 0.575 1 98.69 165 GLU B O 1
ATOM 3962 N N . VAL B 1 166 ? -3.842 6.109 2.088 1 98.88 166 VAL B N 1
ATOM 3963 C CA . VAL B 1 166 ? -2.822 7.137 1.903 1 98.88 166 VAL B CA 1
ATOM 3964 C C . VAL B 1 166 ? -1.577 6.523 1.267 1 98.88 166 VAL B C 1
ATOM 3966 O O . VAL B 1 166 ? -0.934 5.656 1.86 1 98.88 166 VAL B O 1
ATOM 3969 N N . SER B 1 167 ? -1.284 6.945 0.079 1 98.69 167 SER B N 1
ATOM 3970 C CA . SER B 1 167 ? -0.159 6.402 -0.673 1 98.69 167 SER B CA 1
ATOM 3971 C C . SER B 1 167 ? 0.866 7.48 -0.999 1 98.69 167 SER B C 1
ATOM 3973 O O . SER B 1 167 ? 0.541 8.477 -1.653 1 98.69 167 SER B O 1
ATOM 3975 N N . VAL B 1 168 ? 2.082 7.27 -0.509 1 98.5 168 VAL B N 1
ATOM 3976 C CA . VAL B 1 168 ? 3.164 8.227 -0.721 1 98.5 168 VAL B CA 1
ATOM 3977 C C . VAL B 1 168 ? 4.406 7.492 -1.226 1 98.5 168 VAL B C 1
ATOM 3979 O O . VAL B 1 168 ? 4.949 6.625 -0.535 1 98.5 168 VAL B O 1
ATOM 3982 N N . SER B 1 169 ? 4.852 7.652 -2.424 1 98.06 169 SER B N 1
ATOM 3983 C CA . SER B 1 169 ? 6.098 7.207 -3.037 1 98.06 169 SER B CA 1
ATOM 3984 C C . SER B 1 169 ? 6.832 8.367 -3.699 1 98.06 169 SER B C 1
ATOM 3986 O O . SER B 1 169 ? 6.535 8.727 -4.84 1 98.06 169 SER B O 1
ATOM 3988 N N . VAL B 1 170 ? 7.734 8.984 -2.947 1 97.88 170 VAL B N 1
ATOM 3989 C CA . VAL B 1 170 ? 8.375 10.227 -3.371 1 97.88 170 VAL B CA 1
ATOM 3990 C C . VAL B 1 170 ? 9.844 10.219 -2.953 1 97.88 170 VAL B C 1
ATOM 3992 O O . VAL B 1 170 ? 10.312 9.273 -2.314 1 97.88 170 VAL B O 1
ATOM 3995 N N . HIS B 1 171 ? 10.555 11.234 -3.391 1 95.56 171 HIS B N 1
ATOM 3996 C CA . HIS B 1 171 ? 11.883 11.516 -2.865 1 95.56 171 HIS B CA 1
ATOM 3997 C C . HIS B 1 171 ? 11.852 12.672 -1.869 1 95.56 171 HIS B C 1
ATOM 3999 O O . HIS B 1 171 ? 11.453 13.789 -2.217 1 95.56 171 HIS B O 1
ATOM 4005 N N . MET B 1 172 ? 12.156 12.328 -0.629 1 93.81 172 MET B N 1
ATOM 4006 C CA . MET B 1 172 ? 12.305 13.367 0.392 1 93.81 172 MET B CA 1
ATOM 4007 C C . MET B 1 172 ? 13.773 13.625 0.696 1 93.81 172 MET B C 1
ATOM 4009 O O . MET B 1 172 ? 14.469 12.75 1.224 1 93.81 172 MET B O 1
ATOM 4013 N N . PRO B 1 173 ? 14.297 14.805 0.32 1 92.75 173 PRO B N 1
ATOM 4014 C CA . PRO B 1 173 ? 15.695 15.133 0.617 1 92.75 173 PRO B CA 1
ATOM 4015 C C . PRO B 1 173 ? 15.922 15.461 2.09 1 92.75 173 PRO B C 1
ATOM 4017 O O . PRO B 1 173 ? 16.109 16.625 2.447 1 92.75 173 PRO B O 1
ATOM 4020 N N . TRP B 1 174 ? 16.047 14.422 2.945 1 90.88 174 TRP B N 1
ATOM 4021 C CA . TRP B 1 174 ? 16.109 14.523 4.398 1 90.88 174 TRP B CA 1
ATOM 4022 C C . TRP B 1 174 ? 17.281 15.398 4.832 1 90.88 174 TRP B C 1
ATOM 4024 O O . TRP B 1 174 ? 17.281 15.953 5.934 1 90.88 174 TRP B O 1
ATOM 4034 N N . GLU B 1 175 ? 18.234 15.555 3.967 1 88 175 GLU B N 1
ATOM 4035 C CA . GLU B 1 175 ? 19.453 16.312 4.301 1 88 175 GLU B CA 1
ATOM 4036 C C . GLU B 1 175 ? 19.141 17.797 4.488 1 88 175 GLU B C 1
ATOM 4038 O O . GLU B 1 175 ? 19.938 18.531 5.074 1 88 175 GLU B O 1
ATOM 4043 N N . LEU B 1 176 ? 18 18.203 3.975 1 86 176 LEU B N 1
ATOM 4044 C CA . LEU B 1 176 ? 17.578 19.578 4.148 1 86 176 LEU B CA 1
ATOM 4045 C C . LEU B 1 176 ? 17.234 19.875 5.609 1 86 176 LEU B C 1
ATOM 4047 O O . LEU B 1 176 ? 17.156 21.031 6.016 1 86 176 LEU B O 1
ATOM 4051 N N . TRP B 1 177 ? 17.078 18.828 6.484 1 86.19 177 TRP B N 1
ATOM 4052 C CA . TRP B 1 177 ? 16.797 18.953 7.91 1 86.19 177 TRP B CA 1
ATOM 4053 C C . TRP B 1 177 ? 17.859 18.25 8.742 1 86.19 177 TRP B C 1
ATOM 4055 O O . TRP B 1 177 ? 17.672 17.109 9.172 1 86.19 177 TRP B O 1
ATOM 4065 N N . SER B 1 178 ? 18.875 18.953 8.977 1 85.62 178 SER B N 1
ATOM 4066 C CA . SER B 1 178 ? 20.078 18.375 9.578 1 85.62 178 SER B CA 1
ATOM 4067 C C . SER B 1 178 ? 19.766 17.766 10.945 1 85.62 178 SER B C 1
ATOM 4069 O O . SER B 1 178 ? 20.391 16.781 11.352 1 85.62 178 SER B O 1
ATOM 4071 N N . PHE B 1 179 ? 18.781 18.344 11.648 1 83.31 179 PHE B N 1
ATOM 4072 C CA . PHE B 1 179 ? 18.469 17.859 12.984 1 83.31 179 PHE B CA 1
ATOM 4073 C C . PHE B 1 179 ? 17.891 16.453 12.93 1 83.31 179 PHE B C 1
ATOM 4075 O O . PHE B 1 179 ? 17.844 15.75 13.945 1 83.31 179 PHE B O 1
ATOM 4082 N N . LEU B 1 180 ? 17.516 16.016 11.75 1 88.69 180 LEU B N 1
ATOM 4083 C CA . LEU B 1 180 ? 16.922 14.695 11.578 1 88.69 180 LEU B CA 1
ATOM 4084 C C . LEU B 1 180 ? 17.984 13.641 11.281 1 88.69 180 LEU B C 1
ATOM 4086 O O . LEU B 1 180 ? 17.703 12.445 11.32 1 88.69 180 LEU B O 1
ATOM 4090 N N . SER B 1 181 ? 19.188 14.062 11.023 1 90 181 SER B N 1
ATOM 4091 C CA . SER B 1 181 ? 20.25 13.156 10.578 1 90 181 SER B CA 1
ATOM 4092 C C . SER B 1 181 ? 20.547 12.094 11.633 1 90 181 SER B C 1
ATOM 4094 O O . SER B 1 181 ? 20.984 10.992 11.297 1 90 181 SER B O 1
ATOM 4096 N N . THR B 1 182 ? 20.25 12.445 12.875 1 90.62 182 THR B N 1
ATOM 4097 C CA . THR B 1 182 ? 20.578 11.5 13.93 1 90.62 182 THR B CA 1
ATOM 4098 C C . THR B 1 182 ? 19.344 11.094 14.719 1 90.62 182 THR B C 1
ATOM 4100 O O . THR B 1 182 ? 19.438 10.477 15.773 1 90.62 182 THR B O 1
ATOM 4103 N N . ALA B 1 183 ? 18.188 11.555 14.242 1 92.75 183 ALA B N 1
ATOM 4104 C CA . ALA B 1 183 ? 16.953 11.227 14.953 1 92.75 183 ALA B CA 1
ATOM 4105 C C . ALA B 1 183 ? 16.703 9.719 14.945 1 92.75 183 ALA B C 1
ATOM 4107 O O . ALA B 1 183 ? 16.75 9.086 13.891 1 92.75 183 ALA B O 1
ATOM 4108 N N . PRO B 1 184 ? 16.453 9.125 16.141 1 94.38 184 PRO B N 1
ATOM 4109 C CA . PRO B 1 184 ? 16.203 7.684 16.172 1 94.38 184 PRO B CA 1
ATOM 4110 C C . PRO B 1 184 ? 14.875 7.293 15.508 1 94.38 184 PRO B C 1
ATOM 4112 O O . PRO B 1 184 ? 14.703 6.141 15.109 1 94.38 184 PRO B O 1
ATOM 4115 N N . ARG B 1 185 ? 13.891 8.141 15.516 1 96.38 185 ARG B N 1
ATOM 4116 C CA . ARG B 1 185 ? 12.609 8.031 14.836 1 96.38 185 ARG B CA 1
ATOM 4117 C C . ARG B 1 185 ? 12.43 9.141 13.805 1 96.38 185 ARG B C 1
ATOM 4119 O O . ARG B 1 185 ? 12.68 10.312 14.102 1 96.38 185 ARG B O 1
ATOM 4126 N N . LEU B 1 186 ? 12.055 8.688 12.617 1 96.75 186 LEU B N 1
ATOM 4127 C CA . LEU B 1 186 ? 12.07 9.695 11.562 1 96.75 186 LEU B CA 1
ATOM 4128 C C . LEU B 1 186 ? 10.766 9.68 10.781 1 96.75 186 LEU B C 1
ATOM 4130 O O . LEU B 1 186 ? 9.828 10.414 11.109 1 96.75 186 LEU B O 1
ATOM 4134 N N . GLU B 1 187 ? 10.555 8.773 9.914 1 96.12 187 GLU B N 1
ATOM 4135 C CA . GLU B 1 187 ? 9.516 8.867 8.891 1 96.12 187 GLU B CA 1
ATOM 4136 C C . GLU B 1 187 ? 8.125 8.898 9.523 1 96.12 187 GLU B C 1
ATOM 4138 O O . GLU B 1 187 ? 7.305 9.758 9.188 1 96.12 187 GLU B O 1
ATOM 4143 N N . ILE B 1 188 ? 7.734 8.016 10.453 1 98.56 188 ILE B N 1
ATOM 4144 C CA . ILE B 1 188 ? 6.402 8 11.047 1 98.56 188 ILE B CA 1
ATOM 4145 C C . ILE B 1 188 ? 6.203 9.25 11.906 1 98.56 188 ILE B C 1
ATOM 4147 O O . ILE B 1 188 ? 5.223 9.977 11.742 1 98.56 188 ILE B O 1
ATOM 4151 N N . LEU B 1 189 ? 7.156 9.57 12.688 1 98.25 189 LEU B N 1
ATOM 4152 C CA . LEU B 1 189 ? 7.035 10.625 13.688 1 98.25 189 LEU B CA 1
ATOM 4153 C C . LEU B 1 189 ? 7.082 12 13.039 1 98.25 189 LEU B C 1
ATOM 4155 O O . LEU B 1 189 ? 6.367 12.914 13.453 1 98.25 189 LEU B O 1
ATOM 4159 N N . TYR B 1 190 ? 7.867 12.141 11.984 1 96.31 190 TYR B N 1
ATOM 4160 C CA . TYR B 1 190 ? 8.109 13.492 11.492 1 96.31 190 TYR B CA 1
ATOM 4161 C C . TYR B 1 190 ? 7.414 13.719 10.156 1 96.31 190 TYR B C 1
ATOM 4163 O O . TYR B 1 190 ? 7.297 14.859 9.695 1 96.31 190 TYR B O 1
ATOM 4171 N N . HIS B 1 191 ? 6.945 12.648 9.539 1 96.62 191 HIS B N 1
ATOM 4172 C CA . HIS B 1 191 ? 6.27 12.852 8.258 1 96.62 191 HIS B CA 1
ATOM 4173 C C . HIS B 1 191 ? 4.879 12.219 8.266 1 96.62 191 HIS B C 1
ATOM 4175 O O . HIS B 1 191 ? 3.871 12.93 8.281 1 96.62 191 HIS B O 1
ATOM 4181 N N . SER B 1 192 ? 4.785 10.938 8.5 1 98.5 192 SER B N 1
ATOM 4182 C CA . SER B 1 192 ? 3.525 10.219 8.375 1 98.5 192 SER B CA 1
ATOM 4183 C C . SER B 1 192 ? 2.574 10.555 9.516 1 98.5 192 SER B C 1
ATOM 4185 O O . SER B 1 192 ? 1.383 10.25 9.453 1 98.5 192 SER B O 1
ATOM 4187 N N . ILE B 1 193 ? 3.049 11.219 10.531 1 98.75 193 ILE B N 1
ATOM 4188 C CA . ILE B 1 193 ? 2.182 11.617 11.633 1 98.75 193 ILE B CA 1
ATOM 4189 C C . ILE B 1 193 ? 1.044 12.492 11.109 1 98.75 193 ILE B C 1
ATOM 4191 O O . ILE B 1 193 ? -0.068 12.461 11.641 1 98.75 193 ILE B O 1
ATOM 4195 N N . HIS B 1 194 ? 1.293 13.258 10.016 1 98.38 194 HIS B N 1
ATOM 4196 C CA . HIS B 1 194 ? 0.224 14.008 9.375 1 98.38 194 HIS B CA 1
ATOM 4197 C C . HIS B 1 194 ? -0.881 13.086 8.875 1 98.38 194 HIS B C 1
ATOM 4199 O O . HIS B 1 194 ? -2.066 13.391 9.023 1 98.38 194 HIS B O 1
ATOM 4205 N N . TYR B 1 195 ? -0.476 12.031 8.352 1 98.88 195 TYR B N 1
ATOM 4206 C CA . TYR B 1 195 ? -1.434 11.086 7.785 1 98.88 195 TYR B CA 1
ATOM 4207 C C . TYR B 1 195 ? -2.139 10.297 8.883 1 98.88 195 TYR B C 1
ATOM 4209 O O . TYR B 1 195 ? -3.328 9.992 8.766 1 98.88 195 TYR B O 1
ATOM 4217 N N . VAL B 1 196 ? -1.386 9.969 9.93 1 98.94 196 VAL B N 1
ATOM 4218 C CA . VAL B 1 196 ? -1.996 9.305 11.07 1 98.94 196 VAL B CA 1
ATOM 4219 C C . VAL B 1 196 ? -3.1 10.188 11.656 1 98.94 196 VAL B C 1
ATOM 4221 O O . VAL B 1 196 ? -4.211 9.711 11.906 1 98.94 196 VAL B O 1
ATOM 4224 N N . ASP B 1 197 ? -2.783 11.398 11.844 1 98.88 197 ASP B N 1
ATOM 4225 C CA . ASP B 1 197 ? -3.771 12.344 12.359 1 98.88 197 ASP B CA 1
ATOM 4226 C C . ASP B 1 197 ? -4.957 12.469 11.398 1 98.88 197 ASP B C 1
ATOM 4228 O O . ASP B 1 197 ? -6.109 12.523 11.836 1 98.88 197 ASP B O 1
ATOM 4232 N N . LEU B 1 198 ? -4.672 12.578 10.125 1 98.88 198 LEU B N 1
ATOM 4233 C CA . LEU B 1 198 ? -5.738 12.703 9.133 1 98.88 198 LEU B CA 1
ATOM 4234 C C . LEU B 1 198 ? -6.668 11.492 9.188 1 98.88 198 LEU B C 1
ATOM 4236 O O . LEU B 1 198 ? -7.891 11.648 9.203 1 98.88 198 LEU B O 1
ATOM 4240 N N . VAL B 1 199 ? -6.156 10.328 9.258 1 98.88 199 VAL B N 1
ATOM 4241 C CA . VAL B 1 199 ? -6.949 9.102 9.352 1 98.88 199 VAL B CA 1
ATOM 4242 C C . VAL B 1 199 ? -7.855 9.164 10.578 1 98.88 199 VAL B C 1
ATOM 4244 O O . VAL B 1 199 ? -9.055 8.898 10.484 1 98.88 199 VAL B O 1
ATOM 4247 N N . ARG B 1 200 ? -7.32 9.531 11.695 1 98.81 200 ARG B N 1
ATOM 4248 C CA . ARG B 1 200 ? -8.102 9.617 12.93 1 98.81 200 ARG B CA 1
ATOM 4249 C C . ARG B 1 200 ? -9.219 10.648 12.805 1 98.81 200 ARG B C 1
ATOM 4251 O O . ARG B 1 200 ? -10.297 10.477 13.375 1 98.81 200 ARG B O 1
ATOM 4258 N N . SER B 1 201 ? -8.922 11.688 12.125 1 98.56 201 SER B N 1
ATOM 4259 C CA . SER B 1 201 ? -9.938 12.727 11.961 1 98.56 201 SER B CA 1
ATOM 4260 C C . SER B 1 201 ? -11.133 12.203 11.18 1 98.56 201 SER B C 1
ATOM 4262 O O . SER B 1 201 ? -12.234 12.75 11.281 1 98.56 201 SER B O 1
ATOM 4264 N N . TRP B 1 202 ? -10.961 11.188 10.383 1 98.62 202 TRP B N 1
ATOM 4265 C CA . TRP B 1 202 ? -12.047 10.641 9.562 1 98.62 202 TRP B CA 1
ATOM 4266 C C . TRP B 1 202 ? -12.742 9.492 10.281 1 98.62 202 TRP B C 1
ATOM 4268 O O . TRP B 1 202 ? -13.961 9.352 10.203 1 98.62 202 TRP B O 1
ATOM 4278 N N . PHE B 1 203 ? -11.984 8.68 11.102 1 98.5 203 PHE B N 1
ATOM 4279 C CA . PHE B 1 203 ? -12.562 7.418 11.555 1 98.5 203 PHE B CA 1
ATOM 4280 C C . PHE B 1 203 ? -12.422 7.277 13.07 1 98.5 203 PHE B C 1
ATOM 4282 O O . PHE B 1 203 ? -12.891 6.293 13.648 1 98.5 203 PHE B O 1
ATOM 4289 N N . GLY B 1 204 ? -11.852 8.266 13.727 1 98.38 204 GLY B N 1
ATOM 4290 C CA . GLY B 1 204 ? -11.586 8.148 15.156 1 98.38 204 GLY B CA 1
ATOM 4291 C C . GLY B 1 204 ? -10.398 7.254 15.469 1 98.38 204 GLY B C 1
ATOM 4292 O O . GLY B 1 204 ? -9.586 6.969 14.594 1 98.38 204 GLY B O 1
ATOM 4293 N N . ASN B 1 205 ? -10.297 6.914 16.719 1 98.62 205 ASN B N 1
ATOM 4294 C CA . ASN B 1 205 ? -9.188 6.066 17.141 1 98.62 205 ASN B CA 1
ATOM 4295 C C . ASN B 1 205 ? -9.375 4.621 16.688 1 98.62 205 ASN B C 1
ATOM 4297 O O . ASN B 1 205 ? -10.469 4.062 16.812 1 98.62 205 ASN B O 1
ATOM 4301 N N . PRO B 1 206 ? -8.391 4.035 16.109 1 98.75 206 PRO B N 1
ATOM 4302 C CA . PRO B 1 206 ? -8.492 2.613 15.773 1 98.75 206 PRO B CA 1
ATOM 4303 C C . PRO B 1 206 ? -8.43 1.706 17 1 98.75 206 PRO B C 1
ATOM 4305 O O . PRO B 1 206 ? -7.957 2.123 18.062 1 98.75 206 PRO B O 1
ATOM 4308 N N . ARG B 1 207 ? -8.93 0.447 16.812 1 98 207 ARG B N 1
ATOM 4309 C CA . ARG B 1 207 ? -8.797 -0.583 17.828 1 98 207 ARG B CA 1
ATOM 4310 C C . ARG B 1 207 ? -7.336 -0.977 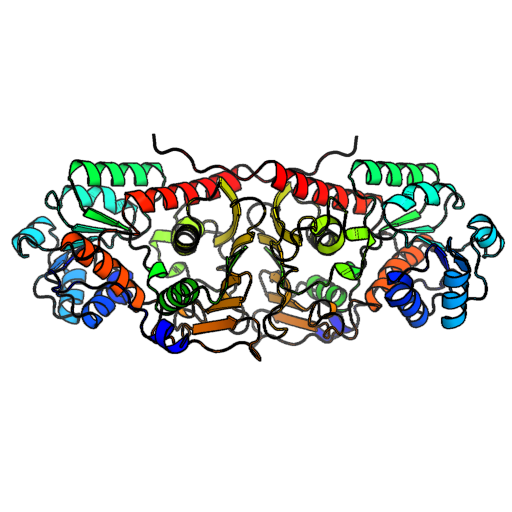18.031 1 98 207 ARG B C 1
ATOM 4312 O O . ARG B 1 207 ? -6.938 -1.366 19.141 1 98 207 ARG B O 1
ATOM 4319 N N . GLY B 1 208 ? -6.574 -0.882 17 1 98.38 208 GLY B N 1
ATOM 4320 C CA . GLY B 1 208 ? -5.156 -1.197 16.953 1 98.38 208 GLY B CA 1
ATOM 4321 C C . GLY B 1 208 ? -4.52 -0.875 15.617 1 98.38 208 GLY B C 1
ATOM 4322 O O . GLY B 1 208 ? -5.207 -0.485 14.672 1 98.38 208 GLY B O 1
ATOM 4323 N N . VAL B 1 209 ? -3.217 -1.057 15.594 1 98.75 209 VAL B N 1
ATOM 4324 C CA . VAL B 1 209 ? -2.488 -0.716 14.383 1 98.75 209 VAL B CA 1
ATOM 4325 C C . VAL B 1 209 ? -1.503 -1.832 14.039 1 98.75 209 VAL B C 1
ATOM 4327 O O . VAL B 1 209 ? -0.875 -2.41 14.93 1 98.75 209 VAL B O 1
ATOM 4330 N N . TYR B 1 210 ? -1.41 -2.23 12.742 1 98.81 210 TYR B N 1
ATOM 4331 C CA . TYR B 1 210 ? -0.317 -3 12.156 1 98.81 210 TYR B CA 1
ATOM 4332 C C . TYR B 1 210 ? 0.687 -2.086 11.461 1 98.81 210 TYR B C 1
ATOM 4334 O O . TYR B 1 210 ? 0.317 -1.29 10.602 1 98.81 210 TYR B O 1
ATOM 4342 N N . ALA B 1 211 ? 1.953 -2.205 11.867 1 98.88 211 ALA B N 1
ATOM 4343 C CA . ALA B 1 211 ? 2.883 -1.286 11.219 1 98.88 211 ALA B CA 1
ATOM 4344 C C . ALA B 1 211 ? 4.273 -1.906 11.094 1 98.88 211 ALA B C 1
ATOM 4346 O O . ALA B 1 211 ? 4.719 -2.625 11.992 1 98.88 211 ALA B O 1
ATOM 4347 N N . LYS B 1 212 ? 4.902 -1.721 10.031 1 98.81 212 LYS B N 1
ATOM 4348 C CA . LYS B 1 212 ? 6.316 -1.997 9.797 1 98.81 212 LYS B CA 1
ATOM 4349 C C . LYS B 1 212 ? 7.016 -0.792 9.172 1 98.81 212 LYS B C 1
ATOM 4351 O O . LYS B 1 212 ? 6.582 -0.282 8.133 1 98.81 212 LYS B O 1
ATOM 4356 N N . THR B 1 213 ? 7.945 -0.253 9.828 1 98.69 213 THR B N 1
ATOM 4357 C CA . THR B 1 213 ? 8.781 0.828 9.32 1 98.69 213 THR B CA 1
ATOM 4358 C C . THR B 1 213 ? 10.227 0.365 9.156 1 98.69 213 THR B C 1
ATOM 4360 O O . THR B 1 213 ? 10.742 -0.392 9.977 1 98.69 213 THR B O 1
ATOM 4363 N N . VAL B 1 214 ? 10.852 0.765 7.992 1 98.44 214 VAL B N 1
ATOM 4364 C CA . VAL B 1 214 ? 12.172 0.232 7.672 1 98.44 214 VAL B CA 1
ATOM 4365 C C . VAL B 1 214 ? 13.07 1.349 7.141 1 98.44 214 VAL B C 1
ATOM 4367 O O . VAL B 1 214 ? 12.57 2.355 6.621 1 98.44 214 VAL B O 1
ATOM 4370 N N . LYS B 1 215 ? 14.398 1.126 7.336 1 97.5 215 LYS B N 1
ATOM 4371 C CA . LYS B 1 215 ? 15.398 2.006 6.734 1 97.5 215 LYS B CA 1
ATOM 4372 C C . LYS B 1 215 ? 15.477 1.793 5.223 1 97.5 215 LYS B C 1
ATOM 4374 O O . LYS B 1 215 ? 14.984 0.79 4.707 1 97.5 215 LYS B O 1
ATOM 4379 N N . SER B 1 216 ? 15.914 2.756 4.555 1 96.31 216 SER B N 1
ATOM 4380 C CA . SER B 1 216 ? 16.328 2.592 3.162 1 96.31 216 SER B CA 1
ATOM 4381 C C . SER B 1 216 ? 17.828 2.404 3.045 1 96.31 216 SER B C 1
ATOM 4383 O O . SER B 1 216 ? 18.609 3.178 3.613 1 96.31 216 SER B O 1
ATOM 4385 N N . PRO B 1 217 ? 18.266 1.429 2.281 1 96.06 217 PRO B N 1
ATOM 4386 C CA . PRO B 1 217 ? 19.703 1.293 2.064 1 96.06 217 PRO B CA 1
ATOM 4387 C C . PRO B 1 217 ? 20.312 2.498 1.348 1 96.06 217 PRO B C 1
ATOM 4389 O O . PRO B 1 217 ? 21.531 2.703 1.394 1 96.06 217 PRO B O 1
ATOM 4392 N N . ARG B 1 218 ? 19.516 3.252 0.724 1 92.81 218 ARG B N 1
ATOM 4393 C CA . ARG B 1 218 ? 20 4.434 0.014 1 92.81 218 ARG B CA 1
ATOM 4394 C C . ARG B 1 218 ? 20.344 5.555 0.988 1 92.81 218 ARG B C 1
ATOM 4396 O O . ARG B 1 218 ? 21.062 6.492 0.632 1 92.81 218 ARG B O 1
ATOM 4403 N N . THR B 1 219 ? 19.766 5.543 2.104 1 94.06 219 THR B N 1
ATOM 4404 C CA . THR B 1 219 ? 20.047 6.465 3.199 1 94.06 219 THR B CA 1
ATOM 4405 C C . THR B 1 219 ? 20.281 5.699 4.5 1 94.06 219 THR B C 1
ATOM 4407 O O . THR B 1 219 ? 19.609 5.945 5.5 1 94.06 219 THR B O 1
ATOM 4410 N N . ALA B 1 220 ? 21.297 4.879 4.508 1 91.94 220 ALA B N 1
ATOM 4411 C CA . ALA B 1 220 ? 21.531 3.887 5.555 1 91.94 220 ALA B CA 1
ATOM 4412 C C . ALA B 1 220 ? 21.828 4.559 6.891 1 91.94 220 ALA B C 1
ATOM 4414 O O . ALA B 1 220 ? 21.656 3.955 7.953 1 91.94 220 ALA B O 1
ATOM 4415 N N . GLU B 1 221 ? 22.266 5.805 6.84 1 93.94 221 GLU B N 1
ATOM 4416 C CA . GLU B 1 221 ? 22.641 6.516 8.062 1 93.94 221 GLU B CA 1
ATOM 4417 C C . GLU B 1 221 ? 21.406 7.059 8.773 1 93.94 221 GLU B C 1
ATOM 4419 O O . GLU B 1 221 ? 21.469 7.383 9.961 1 93.94 221 GLU B O 1
ATOM 4424 N N . LEU B 1 222 ? 20.344 7.172 8.102 1 96.31 222 LEU B N 1
ATOM 4425 C CA . LEU B 1 222 ? 19.109 7.723 8.672 1 96.31 222 LEU B CA 1
ATOM 4426 C C . LEU B 1 222 ? 18.297 6.629 9.344 1 96.31 222 LEU B C 1
ATOM 4428 O O . LEU B 1 222 ? 18.469 5.441 9.055 1 96.31 222 LEU B O 1
ATOM 4432 N N . ALA B 1 223 ? 17.438 7.016 10.305 1 97 223 ALA B N 1
ATOM 4433 C CA . ALA B 1 223 ? 16.406 6.113 10.789 1 97 223 ALA B CA 1
ATOM 4434 C C . ALA B 1 223 ? 15.43 5.746 9.664 1 97 223 ALA B C 1
ATOM 4436 O O . ALA B 1 223 ? 15.617 6.145 8.516 1 97 223 ALA B O 1
ATOM 4437 N N . ALA B 1 224 ? 14.438 4.914 10.008 1 97.81 224 ALA B N 1
ATOM 4438 C CA . ALA B 1 224 ? 13.508 4.375 9.023 1 97.81 224 ALA B CA 1
ATOM 4439 C C . ALA B 1 224 ? 12.859 5.492 8.211 1 97.81 224 ALA B C 1
ATOM 4441 O O . ALA B 1 224 ? 12.469 6.523 8.758 1 97.81 224 ALA B O 1
ATOM 4442 N N . THR B 1 225 ? 12.797 5.305 6.859 1 98.12 225 THR B N 1
ATOM 4443 C CA . THR B 1 225 ? 12.281 6.336 5.969 1 98.12 225 THR B CA 1
ATOM 4444 C C . THR B 1 225 ? 11.141 5.789 5.113 1 98.12 225 THR B C 1
ATOM 4446 O O . THR B 1 225 ? 10.641 6.477 4.219 1 98.12 225 THR B O 1
ATOM 4449 N N . LYS B 1 226 ? 10.75 4.508 5.32 1 98.31 226 LYS B N 1
ATOM 4450 C CA . LYS B 1 226 ? 9.617 3.848 4.68 1 98.31 226 LYS B CA 1
ATOM 4451 C C . LYS B 1 226 ? 8.727 3.164 5.715 1 98.31 226 LYS B C 1
ATOM 4453 O O . LYS B 1 226 ? 9.219 2.613 6.699 1 98.31 226 LYS B O 1
ATOM 4458 N N . SER B 1 227 ? 7.332 3.207 5.473 1 98.81 227 SER B N 1
ATOM 4459 C CA . SER B 1 227 ? 6.434 2.57 6.43 1 98.81 227 SER B CA 1
ATOM 4460 C C . SER B 1 227 ? 5.168 2.061 5.746 1 98.81 227 SER B C 1
ATOM 4462 O O . SER B 1 227 ? 4.746 2.605 4.723 1 98.81 227 SER B O 1
ATOM 4464 N N . VAL B 1 228 ? 4.672 0.966 6.215 1 98.94 228 VAL B N 1
ATOM 4465 C CA . VAL B 1 228 ? 3.291 0.551 5.984 1 98.94 228 VAL B CA 1
ATOM 4466 C C . VAL B 1 228 ? 2.549 0.462 7.316 1 98.94 228 VAL B C 1
ATOM 4468 O O . VAL B 1 228 ? 2.975 -0.253 8.227 1 98.94 228 VAL B O 1
ATOM 4471 N N . ILE B 1 229 ? 1.472 1.274 7.426 1 98.94 229 ILE B N 1
ATOM 4472 C CA . ILE B 1 229 ? 0.667 1.33 8.641 1 98.94 229 ILE B CA 1
ATOM 4473 C C . ILE B 1 229 ? -0.791 1.019 8.312 1 98.94 229 ILE B C 1
ATOM 4475 O O . ILE B 1 229 ? -1.411 1.71 7.5 1 98.94 229 ILE B O 1
ATOM 4479 N N . THR B 1 230 ? -1.361 -0.058 8.898 1 98.94 230 THR B N 1
ATOM 4480 C CA . THR B 1 230 ? -2.766 -0.423 8.75 1 98.94 230 THR B CA 1
ATOM 4481 C C . THR B 1 230 ? -3.529 -0.179 10.047 1 98.94 230 THR B C 1
ATOM 4483 O O . THR B 1 230 ? -3.055 -0.531 11.133 1 98.94 230 THR B O 1
ATOM 4486 N N . PHE B 1 231 ? -4.672 0.482 9.891 1 98.94 231 PHE B N 1
ATOM 4487 C CA . PHE B 1 231 ? -5.512 0.807 11.039 1 98.94 231 PHE B CA 1
ATOM 4488 C C . PHE B 1 231 ? -6.664 -0.182 11.164 1 98.94 231 PHE B C 1
ATOM 4490 O O . PHE B 1 231 ? -7.406 -0.405 10.203 1 98.94 231 PHE B O 1
ATOM 4497 N N . ASP B 1 232 ? -6.828 -0.751 12.359 1 98.56 232 ASP B N 1
ATOM 4498 C CA . ASP B 1 232 ? -7.906 -1.697 12.625 1 98.56 232 ASP B CA 1
ATOM 4499 C C . ASP B 1 232 ? -9.172 -0.974 13.086 1 98.56 232 ASP B C 1
ATOM 4501 O O . ASP B 1 232 ? -9.273 -0.576 14.242 1 98.56 232 ASP B O 1
ATOM 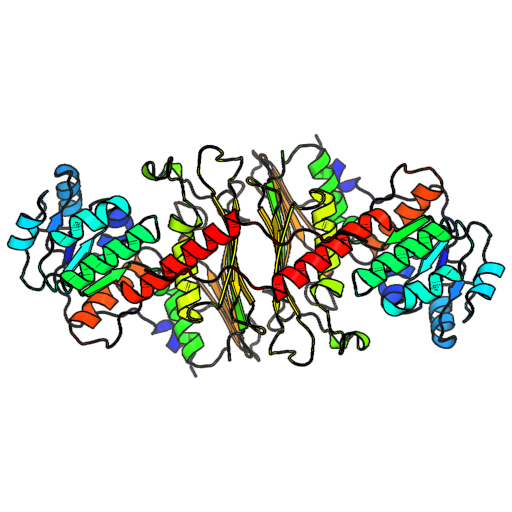4505 N N . TYR B 1 233 ? -10.109 -0.798 12.164 1 98.19 233 TYR B N 1
ATOM 4506 C CA . TYR B 1 233 ? -11.383 -0.174 12.477 1 98.19 233 TYR B CA 1
ATOM 4507 C C . TYR B 1 233 ? -12.516 -1.194 12.438 1 98.19 233 TYR B C 1
ATOM 4509 O O . TYR B 1 233 ? -13.672 -0.842 12.18 1 98.19 233 TYR B O 1
ATOM 4517 N N . GLY B 1 234 ? -12.164 -2.428 12.562 1 96.31 234 GLY B N 1
ATOM 4518 C CA . GLY B 1 234 ? -13.172 -3.479 12.539 1 96.31 234 GLY B CA 1
ATOM 4519 C C . GLY B 1 234 ? -13.203 -4.246 11.234 1 96.31 234 GLY B C 1
ATOM 4520 O O . GLY B 1 234 ? -12.18 -4.375 10.555 1 96.31 234 GLY B O 1
ATOM 4521 N N . ASP B 1 235 ? -14.344 -4.809 10.852 1 93.88 235 ASP B N 1
ATOM 4522 C CA . ASP B 1 235 ? -14.359 -5.863 9.844 1 93.88 235 ASP B CA 1
ATOM 4523 C C . ASP B 1 235 ? -14.867 -5.336 8.508 1 93.88 235 ASP B C 1
ATOM 4525 O O . ASP B 1 235 ? -14.992 -6.09 7.543 1 93.88 235 ASP B O 1
ATOM 4529 N N . ASP B 1 236 ? -15.07 -4.07 8.43 1 95.88 236 ASP B N 1
ATOM 4530 C CA . ASP B 1 236 ? -15.719 -3.641 7.195 1 95.88 236 ASP B CA 1
ATOM 4531 C C . ASP B 1 236 ? -15.031 -2.406 6.617 1 95.88 236 ASP B C 1
ATOM 4533 O O . ASP B 1 236 ? -15.547 -1.775 5.695 1 95.88 236 ASP B O 1
ATOM 4537 N N . LYS B 1 237 ? -13.859 -1.998 7.211 1 98.12 237 LYS B N 1
ATOM 4538 C CA . LYS B 1 237 ? -13.133 -0.838 6.711 1 98.12 237 LYS B CA 1
ATOM 4539 C C . LYS B 1 237 ? -11.664 -1.186 6.449 1 98.12 237 LYS B C 1
ATOM 4541 O O . LYS B 1 237 ? -11 -1.773 7.301 1 98.12 237 LYS B O 1
ATOM 4546 N N . ARG B 1 238 ? -11.227 -0.955 5.301 1 98.75 238 ARG B N 1
ATOM 4547 C CA . ARG B 1 238 ? -9.805 -1.021 4.992 1 98.75 238 ARG B CA 1
ATOM 4548 C C . ARG B 1 238 ? -9.172 0.368 5.016 1 98.75 238 ARG B C 1
ATOM 4550 O O . ARG B 1 238 ? -9.508 1.224 4.195 1 98.75 238 ARG B O 1
ATOM 4557 N N . VAL B 1 239 ? -8.266 0.636 5.953 1 98.94 239 VAL B N 1
ATOM 4558 C CA . VAL B 1 239 ? -7.621 1.933 6.145 1 98.94 239 VAL B CA 1
ATOM 4559 C C . VAL B 1 239 ? -6.121 1.737 6.367 1 98.94 239 VAL B C 1
ATOM 4561 O O . VAL B 1 239 ? -5.711 1.036 7.297 1 98.94 239 VAL B O 1
ATOM 4564 N N . PHE B 1 240 ? -5.277 2.367 5.445 1 98.94 240 PHE B N 1
ATOM 4565 C CA . PHE B 1 240 ? -3.846 2.17 5.633 1 98.94 240 PHE B CA 1
ATOM 4566 C C . PHE B 1 240 ? -3.057 3.322 5.023 1 98.94 240 PHE B C 1
ATOM 4568 O O . PHE B 1 240 ? -3.59 4.09 4.223 1 98.94 240 PHE B O 1
ATOM 4575 N N . ILE B 1 241 ? -1.835 3.443 5.48 1 98.94 241 ILE B N 1
ATOM 4576 C CA . ILE B 1 241 ? -0.817 4.359 4.977 1 98.94 241 ILE B CA 1
ATOM 4577 C C . ILE B 1 241 ? 0.375 3.562 4.445 1 98.94 241 ILE B C 1
ATOM 4579 O O . ILE B 1 241 ? 0.909 2.697 5.145 1 98.94 241 ILE B O 1
ATOM 4583 N N . ALA B 1 242 ? 0.732 3.795 3.221 1 98.88 242 ALA B N 1
ATOM 4584 C CA . ALA B 1 242 ? 1.979 3.271 2.67 1 98.88 242 ALA B CA 1
ATOM 4585 C C . ALA B 1 242 ? 2.885 4.402 2.191 1 98.88 242 ALA B C 1
ATOM 4587 O O . ALA B 1 242 ? 2.521 5.156 1.286 1 98.88 242 ALA B O 1
ATOM 4588 N N . SER B 1 243 ? 4.059 4.484 2.852 1 98.69 243 SER B N 1
ATOM 4589 C CA . SER B 1 243 ? 4.949 5.598 2.537 1 98.69 243 SER B CA 1
ATOM 4590 C C . SER B 1 243 ? 6.34 5.098 2.16 1 98.69 243 SER B C 1
ATOM 4592 O O . SER B 1 243 ? 6.852 4.152 2.764 1 98.69 243 SER B O 1
ATOM 4594 N N . ASN B 1 244 ? 6.922 5.605 1.076 1 98.25 244 ASN B N 1
ATOM 4595 C CA . ASN B 1 244 ? 8.297 5.461 0.602 1 98.25 244 ASN B CA 1
ATOM 4596 C C . ASN B 1 244 ? 8.914 6.812 0.246 1 98.25 244 ASN B C 1
ATOM 4598 O O . ASN B 1 244 ? 8.539 7.426 -0.758 1 98.25 244 ASN B O 1
ATOM 4602 N N . HIS B 1 245 ? 9.859 7.227 1.066 1 97.56 245 HIS B N 1
ATOM 4603 C CA . HIS B 1 245 ? 10.453 8.539 0.836 1 97.56 245 HIS B CA 1
ATOM 4604 C C . HIS B 1 245 ? 11.789 8.422 0.114 1 97.56 245 HIS B C 1
ATOM 4606 O O . HIS B 1 245 ? 12.562 9.375 0.068 1 97.56 245 HIS B O 1
ATOM 4612 N N . SER B 1 246 ? 12.047 7.277 -0.476 1 94.62 246 SER B N 1
ATOM 4613 C CA . SER B 1 246 ? 13.344 7.008 -1.091 1 94.62 246 SER B CA 1
ATOM 4614 C C . SER B 1 246 ? 13.211 6.848 -2.602 1 94.62 246 SER B C 1
ATOM 4616 O O . SER B 1 246 ? 14.172 6.457 -3.273 1 94.62 246 SER B O 1
ATOM 4618 N N . HIS B 1 247 ? 12.023 7.086 -3.188 1 95.44 247 HIS B N 1
ATOM 4619 C CA . HIS B 1 247 ? 11.844 6.961 -4.629 1 95.44 247 HIS B CA 1
ATOM 4620 C C . HIS B 1 247 ? 12.516 8.109 -5.371 1 95.44 247 HIS B C 1
ATOM 4622 O O . HIS B 1 247 ? 11.852 9.047 -5.805 1 95.44 247 HIS B O 1
ATOM 4628 N N . ASP B 1 248 ? 13.805 7.961 -5.629 1 91.81 248 ASP B N 1
ATOM 4629 C CA . ASP B 1 248 ? 14.625 9.031 -6.195 1 91.81 248 ASP B CA 1
ATOM 4630 C C . ASP B 1 248 ? 15.039 8.711 -7.629 1 91.81 248 ASP B C 1
ATOM 4632 O O . ASP B 1 248 ? 16.188 8.914 -8.008 1 91.81 248 ASP B O 1
ATOM 4636 N N . PHE B 1 249 ? 14.133 8.219 -8.445 1 93.25 249 PHE B N 1
ATOM 4637 C CA . PHE B 1 249 ? 14.5 7.84 -9.805 1 93.25 249 PHE B CA 1
ATOM 4638 C C . PHE B 1 249 ? 14.031 8.891 -10.805 1 93.25 249 PHE B C 1
ATOM 4640 O O . PHE B 1 249 ? 14.836 9.422 -11.578 1 93.25 249 PHE B O 1
ATOM 4647 N N . ASP B 1 250 ? 12.75 9.094 -10.883 1 92.44 250 ASP B N 1
ATOM 4648 C CA . ASP B 1 250 ? 12.117 10.031 -11.797 1 92.44 250 ASP B CA 1
ATOM 4649 C C . ASP B 1 250 ? 10.797 10.539 -11.234 1 92.44 250 ASP B C 1
ATOM 4651 O O . ASP B 1 250 ? 10.039 9.781 -10.633 1 92.44 250 ASP B O 1
ATOM 4655 N N . PRO B 1 251 ? 10.523 11.867 -11.391 1 90.69 251 PRO B N 1
ATOM 4656 C CA . PRO B 1 251 ? 9.273 12.406 -10.844 1 90.69 251 PRO B CA 1
ATOM 4657 C C . PRO B 1 251 ? 8.031 11.75 -11.461 1 90.69 251 PRO B C 1
ATOM 4659 O O . PRO B 1 251 ? 6.973 11.734 -10.836 1 90.69 251 PRO B O 1
ATOM 4662 N N . ASN B 1 252 ? 8.039 11.273 -12.711 1 89.56 252 ASN B N 1
ATOM 4663 C CA . ASN B 1 252 ? 6.871 10.781 -13.438 1 89.56 252 ASN B CA 1
ATOM 4664 C C . ASN B 1 252 ? 6.23 9.594 -12.719 1 89.56 252 ASN B C 1
ATOM 4666 O O . ASN B 1 252 ? 5.031 9.352 -12.867 1 89.56 252 ASN B O 1
ATOM 4670 N N . MET B 1 253 ? 6.93 8.805 -11.898 1 93.19 253 MET B N 1
ATOM 4671 C CA . MET B 1 253 ? 6.332 7.652 -11.227 1 93.19 253 MET B CA 1
ATOM 4672 C C . MET B 1 253 ? 6.242 7.887 -9.727 1 93.19 253 MET B C 1
ATOM 4674 O O . MET B 1 253 ? 5.984 6.953 -8.961 1 93.19 253 MET B O 1
ATOM 4678 N N . GLN B 1 254 ? 6.359 9.102 -9.375 1 96.62 254 GLN B N 1
ATOM 4679 C CA . GLN B 1 254 ? 6.043 9.469 -8 1 96.62 254 GLN B CA 1
ATOM 4680 C C . GLN B 1 254 ? 4.535 9.555 -7.785 1 96.62 254 GLN B C 1
ATOM 4682 O O . GLN B 1 254 ? 3.779 9.805 -8.727 1 96.62 254 GLN B O 1
ATOM 4687 N N . ARG B 1 255 ? 4.125 9.312 -6.59 1 96.88 255 ARG B N 1
ATOM 4688 C CA . ARG B 1 255 ? 2.717 9.453 -6.238 1 96.88 255 ARG B CA 1
ATOM 4689 C C . ARG B 1 255 ? 2.559 9.906 -4.789 1 96.88 255 ARG B C 1
ATOM 4691 O O . ARG B 1 255 ? 3.348 9.523 -3.924 1 96.88 255 ARG B O 1
ATOM 4698 N N . SER B 1 256 ? 1.603 10.672 -4.539 1 98.06 256 SER B N 1
ATOM 4699 C CA . SER B 1 256 ? 1.178 11.18 -3.238 1 98.06 256 SER B CA 1
ATOM 4700 C C . SER B 1 256 ? -0.309 11.516 -3.236 1 98.06 256 SER B C 1
ATOM 4702 O O . SER B 1 256 ? -0.718 12.539 -3.791 1 98.06 256 SER B O 1
ATOM 4704 N N . PHE B 1 257 ? -1.146 10.656 -2.566 1 98.38 257 PHE B N 1
ATOM 4705 C CA . PHE B 1 257 ? -2.58 10.922 -2.594 1 98.38 257 PHE B CA 1
ATOM 4706 C C . PHE B 1 257 ? -3.271 10.273 -1.399 1 98.38 257 PHE B C 1
ATOM 4708 O O . PHE B 1 257 ? -2.703 9.398 -0.742 1 98.38 257 PHE B O 1
ATOM 4715 N N . VAL B 1 258 ? -4.426 10.719 -1.123 1 98.75 258 VAL B N 1
ATOM 4716 C CA . VAL B 1 258 ? -5.426 10.094 -0.266 1 98.75 258 VAL B CA 1
ATOM 4717 C C . VAL B 1 258 ? -6.645 9.703 -1.096 1 98.75 258 VAL B C 1
ATOM 4719 O O . VAL B 1 258 ? -7.176 10.516 -1.855 1 98.75 258 VAL B O 1
ATOM 4722 N N . GLN B 1 259 ? -7.047 8.516 -0.976 1 98.62 259 GLN B N 1
ATOM 4723 C CA . GLN B 1 259 ? -8.234 8.039 -1.674 1 98.62 259 GLN B CA 1
ATOM 4724 C C . GLN B 1 259 ? -9.266 7.488 -0.692 1 98.62 259 GLN B C 1
ATOM 4726 O O . GLN B 1 259 ? -8.914 6.762 0.239 1 98.62 259 GLN B O 1
ATOM 4731 N N . TRP B 1 260 ? -10.539 7.906 -0.828 1 98.62 260 TRP B N 1
ATOM 4732 C CA . TRP B 1 260 ? -11.672 7.41 -0.062 1 98.62 260 TRP B CA 1
ATOM 4733 C C . TRP B 1 260 ? -12.664 6.68 -0.965 1 98.62 260 TRP B C 1
ATOM 4735 O O . TRP B 1 260 ? -12.922 7.117 -2.088 1 98.62 260 TRP B O 1
ATOM 4745 N N . GLU B 1 261 ? -13.195 5.617 -0.478 1 98.06 261 GLU B N 1
ATOM 4746 C CA . GLU B 1 261 ? -14.305 4.949 -1.165 1 98.06 261 GLU B CA 1
ATOM 4747 C C . GLU B 1 261 ? -15.484 4.734 -0.228 1 98.06 261 GLU B C 1
ATOM 4749 O O . GLU B 1 261 ? -15.32 4.23 0.885 1 98.06 261 GLU B O 1
ATOM 4754 N N . GLY B 1 262 ? -16.609 5.137 -0.716 1 98.06 262 GLY B N 1
ATOM 4755 C CA . GLY B 1 262 ? -17.859 4.938 -0.01 1 98.06 262 GLY B CA 1
ATOM 4756 C C . GLY B 1 262 ? -18.812 4.016 -0.741 1 98.06 262 GLY B C 1
ATOM 4757 O O . GLY B 1 262 ? -18.453 3.434 -1.769 1 98.06 262 GLY B O 1
ATOM 4758 N N . MET B 1 263 ? -20 3.842 -0.19 1 97.5 263 MET B N 1
ATOM 4759 C CA . MET B 1 263 ? -21.031 2.953 -0.719 1 97.5 263 MET B CA 1
ATOM 4760 C C . MET B 1 263 ? -21.594 3.488 -2.033 1 97.5 263 MET B C 1
ATOM 4762 O O . MET B 1 263 ? -22.109 2.725 -2.85 1 97.5 263 MET B O 1
ATOM 4766 N N . LYS B 1 264 ? -21.422 4.828 -2.268 1 97.5 264 LYS B N 1
ATOM 4767 C CA . LYS B 1 264 ? -22.125 5.438 -3.396 1 97.5 264 LYS B CA 1
ATOM 4768 C C . LYS B 1 264 ? -21.172 6.297 -4.227 1 97.5 264 LYS B C 1
ATOM 4770 O O . LYS B 1 264 ? -21.609 7.02 -5.129 1 97.5 264 LYS B O 1
ATOM 4775 N N . GLY B 1 265 ? -19.938 6.254 -3.896 1 97.69 265 GLY B N 1
ATOM 4776 C CA . GLY B 1 265 ? -18.969 7.07 -4.605 1 97.69 265 GLY B CA 1
ATOM 4777 C C . GLY B 1 265 ? -17.578 6.996 -4.004 1 97.69 265 GLY B C 1
ATOM 4778 O O . GLY B 1 265 ? -17.344 6.254 -3.047 1 97.69 265 GLY B O 1
ATOM 4779 N N . ALA B 1 266 ? -16.625 7.73 -4.617 1 98.12 266 ALA B N 1
ATOM 4780 C CA . ALA B 1 266 ? -15.227 7.766 -4.191 1 98.12 266 ALA B CA 1
ATOM 4781 C C . ALA B 1 266 ? -14.594 9.125 -4.492 1 98.12 266 ALA B C 1
ATOM 4783 O O . ALA B 1 266 ? -15.133 9.898 -5.285 1 98.12 266 ALA B O 1
ATOM 4784 N N . MET B 1 267 ? -13.539 9.453 -3.812 1 98.31 267 MET B N 1
ATOM 4785 C CA . MET B 1 267 ? -12.766 10.648 -4.105 1 98.31 267 MET B CA 1
ATOM 4786 C C . MET B 1 267 ? -11.273 10.406 -3.863 1 98.31 267 MET B C 1
ATOM 4788 O O . MET B 1 267 ? -10.906 9.477 -3.152 1 98.31 267 MET B O 1
ATOM 4792 N N . ARG B 1 268 ? -10.461 11.141 -4.562 1 98.31 268 ARG B N 1
ATOM 4793 C CA . ARG B 1 268 ? -9.008 11.078 -4.449 1 98.31 268 ARG B CA 1
ATOM 4794 C C . ARG B 1 268 ? -8.406 12.477 -4.426 1 98.31 268 ARG B C 1
ATOM 4796 O O . ARG B 1 268 ? -8.633 13.273 -5.336 1 98.31 268 ARG B O 1
ATOM 4803 N N . ALA B 1 269 ? -7.652 12.773 -3.324 1 98.56 269 ALA B N 1
ATOM 4804 C CA . ALA B 1 269 ? -6.953 14.047 -3.174 1 98.56 269 ALA B CA 1
ATOM 4805 C C . ALA B 1 269 ? -5.453 13.875 -3.395 1 98.56 269 ALA B C 1
ATOM 4807 O O . ALA B 1 269 ? -4.801 13.094 -2.691 1 98.56 269 ALA B O 1
ATOM 4808 N N . GLN B 1 270 ? -4.945 14.586 -4.391 1 97.75 270 GLN B N 1
ATOM 4809 C CA . GLN B 1 270 ? -3.5 14.617 -4.59 1 97.75 270 GLN B CA 1
ATOM 4810 C C . GLN B 1 270 ? -2.832 15.586 -3.617 1 97.75 270 GLN B C 1
ATOM 4812 O O . GLN B 1 270 ? -3.297 16.719 -3.439 1 97.75 270 GLN B O 1
ATOM 4817 N N . MET B 1 271 ? -1.783 15.117 -2.957 1 97.62 271 MET B N 1
ATOM 4818 C CA . MET B 1 271 ? -0.932 15.977 -2.137 1 97.62 271 MET B CA 1
ATOM 4819 C C . MET B 1 271 ? 0.328 16.375 -2.896 1 97.62 271 MET B C 1
ATOM 4821 O O . MET B 1 271 ? 1.385 15.773 -2.721 1 97.62 271 MET B O 1
ATOM 4825 N N . GLY B 1 272 ? 0.171 17.422 -3.664 1 96.25 272 GLY B N 1
ATOM 4826 C CA . GLY B 1 272 ? 1.088 17.766 -4.734 1 96.25 272 GLY B CA 1
ATOM 4827 C C . GLY B 1 272 ? 2.434 18.25 -4.23 1 96.25 272 GLY B C 1
ATOM 4828 O O . GLY B 1 272 ? 3.445 18.125 -4.922 1 96.25 272 GLY B O 1
ATOM 4829 N N . VAL B 1 273 ? 2.482 18.797 -3.064 1 93 273 VAL B N 1
ATOM 4830 C CA . VAL B 1 273 ? 3.709 19.391 -2.549 1 93 273 VAL B CA 1
ATOM 4831 C C . VAL B 1 273 ? 4.781 18.328 -2.393 1 93 273 VAL B C 1
ATOM 4833 O O . VAL B 1 273 ? 5.977 18.609 -2.506 1 93 273 VAL B O 1
ATOM 4836 N N . ASN B 1 274 ? 4.363 17.141 -2.129 1 94.5 274 ASN B N 1
ATOM 4837 C CA . ASN B 1 274 ? 5.289 16.016 -1.955 1 94.5 274 ASN B CA 1
ATOM 4838 C C . ASN B 1 274 ? 5.957 15.641 -3.273 1 94.5 274 ASN B C 1
ATOM 4840 O O . ASN B 1 274 ? 6.973 14.945 -3.279 1 94.5 274 ASN B O 1
ATOM 4844 N N . LEU B 1 275 ? 5.285 16 -4.434 1 95.44 275 LEU B N 1
ATOM 4845 C CA . LEU B 1 275 ? 5.719 15.562 -5.754 1 95.44 275 LEU B CA 1
ATOM 4846 C C . LEU B 1 275 ? 6.727 16.547 -6.344 1 95.44 275 LEU B C 1
ATOM 4848 O O . LEU B 1 275 ? 6.547 17.766 -6.238 1 95.44 275 LEU B O 1
ATOM 4852 N N . ASN B 1 276 ? 7.832 16 -6.977 1 92.12 276 ASN B N 1
ATOM 4853 C CA . ASN B 1 276 ? 8.875 16.828 -7.582 1 92.12 276 ASN B CA 1
ATOM 4854 C C . ASN B 1 276 ? 9.422 17.859 -6.598 1 92.12 276 ASN B C 1
ATOM 4856 O O . ASN B 1 276 ? 9.539 19.031 -6.93 1 92.12 276 ASN B O 1
ATOM 4860 N N . TYR B 1 277 ? 9.641 17.391 -5.359 1 88.31 277 TYR B N 1
ATOM 4861 C CA . TYR B 1 277 ? 10.148 18.25 -4.297 1 88.31 277 TYR B CA 1
ATOM 4862 C C . TYR B 1 277 ? 11.547 18.766 -4.633 1 88.31 277 TYR B C 1
ATOM 4864 O O . TYR B 1 277 ? 12.367 18.047 -5.188 1 88.31 277 TYR B O 1
ATOM 4872 N N . PRO B 1 278 ? 11.797 20.016 -4.406 1 86.19 278 PRO B N 1
ATOM 4873 C CA . PRO B 1 278 ? 11.055 20.984 -3.59 1 86.19 278 PRO B CA 1
ATOM 4874 C C . PRO B 1 278 ? 10.148 21.891 -4.422 1 86.19 278 PRO B C 1
ATOM 4876 O O . PRO B 1 278 ? 9.453 22.75 -3.873 1 86.19 278 PRO B O 1
ATOM 4879 N N . VAL B 1 279 ? 10.078 21.641 -5.73 1 86.06 279 VAL B N 1
ATOM 4880 C CA . VAL B 1 279 ? 9.242 22.5 -6.555 1 86.06 279 VAL B CA 1
ATOM 4881 C C . VAL B 1 279 ? 7.77 22.281 -6.207 1 86.06 279 VAL B C 1
ATOM 4883 O O . VAL B 1 279 ? 7.031 23.234 -5.957 1 86.06 279 VAL B O 1
ATOM 4886 N N . GLY B 1 280 ? 7.434 20.984 -6.082 1 90.31 280 GLY B N 1
ATOM 4887 C CA . GLY B 1 280 ? 6.055 20.656 -5.762 1 90.31 280 GLY B CA 1
ATOM 4888 C C . GLY B 1 280 ? 5.125 20.719 -6.957 1 90.31 280 GLY B C 1
ATOM 4889 O O . GLY B 1 280 ? 5.469 21.312 -7.984 1 90.31 280 GLY B O 1
ATOM 4890 N N . LEU B 1 281 ? 4.02 20.031 -6.875 1 93.56 281 LEU B N 1
ATOM 4891 C CA . LEU B 1 281 ? 2.926 20.094 -7.836 1 93.56 281 LEU B CA 1
ATOM 4892 C C . LEU B 1 281 ? 1.635 20.547 -7.168 1 93.56 281 LEU B C 1
ATOM 4894 O O . LEU B 1 281 ? 1.554 20.609 -5.938 1 93.56 281 LEU B O 1
ATOM 4898 N N . PRO B 1 282 ? 0.677 20.938 -7.957 1 94.94 282 PRO B N 1
ATOM 4899 C CA . PRO B 1 282 ? -0.591 21.391 -7.371 1 94.94 282 PRO B CA 1
ATOM 4900 C C . PRO B 1 282 ? -1.343 20.25 -6.672 1 94.94 282 PRO B C 1
ATOM 4902 O O . PRO B 1 282 ? -1.291 19.109 -7.117 1 94.94 282 PRO B O 1
ATOM 4905 N N . ASP B 1 283 ? -1.987 20.594 -5.59 1 96.81 283 ASP B N 1
ATOM 4906 C CA . ASP B 1 283 ? -3.01 19.719 -5.023 1 96.81 283 ASP B CA 1
ATOM 4907 C C . ASP B 1 283 ? -4.227 19.641 -5.941 1 96.81 283 ASP B C 1
ATOM 4909 O O . ASP B 1 283 ? -4.461 20.531 -6.762 1 96.81 283 ASP B O 1
ATOM 4913 N N . ASN B 1 284 ? -4.938 18.609 -5.836 1 96.75 284 ASN B N 1
ATOM 4914 C CA . ASN B 1 284 ? -6.219 18.484 -6.523 1 96.75 284 ASN B CA 1
ATOM 4915 C C . ASN B 1 284 ? -7.152 17.516 -5.801 1 96.75 284 ASN B C 1
ATOM 4917 O O . ASN B 1 284 ? -6.777 16.922 -4.789 1 96.75 284 ASN B O 1
ATOM 4921 N N . LEU B 1 285 ? -8.406 17.469 -6.172 1 98 285 LEU B N 1
ATOM 4922 C CA . LEU B 1 285 ? -9.43 16.531 -5.715 1 98 285 LEU B CA 1
ATOM 4923 C C . LEU B 1 285 ? -10.258 16.016 -6.887 1 98 285 LEU B C 1
ATOM 4925 O O . LEU B 1 285 ? -10.781 16.812 -7.68 1 98 285 LEU B O 1
ATOM 4929 N N . GLU B 1 286 ? -10.305 14.805 -7.039 1 98.06 286 GLU B N 1
ATOM 4930 C CA . GLU B 1 286 ? -11.195 14.148 -7.988 1 98.06 286 GLU B CA 1
ATOM 4931 C C . GLU B 1 286 ? -12.242 13.305 -7.273 1 98.06 286 GLU B C 1
ATOM 4933 O O . GLU B 1 286 ? -11.992 12.781 -6.184 1 98.06 286 GLU B O 1
ATOM 4938 N N . TYR B 1 287 ? -13.461 13.219 -7.863 1 98.12 287 TYR B N 1
ATOM 4939 C CA . TYR B 1 287 ? -14.523 12.453 -7.211 1 98.12 287 TYR B CA 1
ATOM 4940 C C . TYR B 1 287 ? -15.453 11.82 -8.234 1 98.12 287 TYR B C 1
ATOM 4942 O O . TYR B 1 287 ? -15.453 12.203 -9.406 1 98.12 287 TYR B O 1
ATOM 4950 N N . ILE B 1 288 ? -16.141 10.836 -7.797 1 97.69 288 ILE B N 1
ATOM 4951 C CA . ILE B 1 288 ? -17.172 10.164 -8.594 1 97.69 288 ILE B CA 1
ATOM 4952 C C . ILE B 1 288 ? -18.312 9.719 -7.688 1 97.69 288 ILE B C 1
ATOM 4954 O O . ILE B 1 288 ? -18.094 9.266 -6.566 1 97.69 288 ILE B O 1
ATOM 4958 N N . VAL B 1 289 ? -19.5 9.922 -8.117 1 96.94 289 VAL B N 1
ATOM 4959 C CA . VAL B 1 289 ? -20.719 9.414 -7.488 1 96.94 289 VAL B CA 1
ATOM 4960 C C . VAL B 1 289 ? -21.391 8.391 -8.406 1 96.94 289 VAL B C 1
ATOM 4962 O O . VAL B 1 289 ? -21.344 8.523 -9.633 1 96.94 289 VAL B O 1
ATOM 4965 N N . CYS B 1 290 ? -21.906 7.328 -7.766 1 93.69 290 CYS B N 1
ATOM 4966 C CA . CYS B 1 290 ? -22.609 6.32 -8.555 1 93.69 290 CYS B CA 1
ATOM 4967 C C . CYS B 1 290 ? -23.625 6.969 -9.492 1 93.69 290 CYS B C 1
ATOM 4969 O O . CYS B 1 290 ? -24.406 7.816 -9.062 1 93.69 290 CYS B O 1
ATOM 4971 N N . GLY B 1 291 ? -23.625 6.52 -10.734 1 89.81 291 GLY B N 1
ATOM 4972 C CA . GLY B 1 291 ? -24.516 7.082 -11.734 1 89.81 291 GLY B CA 1
ATOM 4973 C C . GLY B 1 291 ? -23.844 8.125 -12.617 1 89.81 291 GLY B C 1
ATOM 4974 O O . GLY B 1 291 ? -24.359 8.461 -13.688 1 89.81 291 GLY B O 1
ATOM 4975 N N . ASP B 1 292 ? -22.641 8.594 -12.117 1 87.44 292 ASP B N 1
ATOM 4976 C CA . ASP B 1 292 ? -21.891 9.539 -12.93 1 87.44 292 ASP B CA 1
ATOM 4977 C C . ASP B 1 292 ? -21.266 8.852 -14.148 1 87.44 292 ASP B C 1
ATOM 4979 O O . ASP B 1 292 ? -21.109 7.625 -14.156 1 87.44 292 ASP B O 1
ATOM 4983 N N . GLY B 1 293 ? -20.984 9.633 -15.172 1 87.94 293 GLY B N 1
ATOM 4984 C CA . GLY B 1 293 ? -20.344 9.102 -16.359 1 87.94 293 GLY B CA 1
ATOM 4985 C C . GLY B 1 293 ? -18.844 8.953 -16.219 1 87.94 293 GLY B C 1
ATOM 4986 O O . GLY B 1 293 ? -18.156 8.617 -17.172 1 87.94 293 GLY B O 1
ATOM 4987 N N . GLY B 1 294 ? -18.359 9.312 -14.977 1 94 294 GLY B N 1
ATOM 4988 C CA . GLY B 1 294 ? -16.922 9.195 -14.781 1 94 294 GLY B CA 1
ATOM 4989 C C . GLY B 1 294 ? -16.391 10.109 -13.688 1 94 294 GLY B C 1
ATOM 4990 O O . GLY B 1 294 ? -17.156 10.852 -13.07 1 94 294 GLY B O 1
ATOM 4991 N N . TRP B 1 295 ? -15.102 9.992 -13.453 1 96.69 295 TRP B N 1
ATOM 4992 C CA . TRP B 1 295 ? -14.453 10.828 -12.453 1 96.69 295 TRP B CA 1
ATOM 4993 C C . TRP B 1 295 ? -14.461 12.297 -12.875 1 96.69 295 TRP B C 1
ATOM 4995 O O . TRP B 1 295 ? -14.266 12.609 -14.047 1 96.69 295 TRP B O 1
ATOM 5005 N N . LYS B 1 296 ? -14.742 13.188 -11.898 1 96.94 296 LYS B N 1
ATOM 5006 C CA . LYS B 1 296 ? -14.781 14.633 -12.117 1 96.94 296 LYS B CA 1
ATOM 5007 C C . LYS B 1 296 ? -13.742 15.344 -11.25 1 96.94 296 LYS B C 1
ATOM 5009 O O . LYS B 1 296 ? -13.398 14.867 -10.164 1 96.94 296 LYS B O 1
ATOM 5014 N N . ASP B 1 297 ? -13.219 16.422 -11.773 1 95.62 297 ASP B N 1
ATOM 5015 C CA . ASP B 1 297 ? -12.328 17.266 -10.984 1 95.62 297 ASP B CA 1
ATOM 5016 C C . ASP B 1 297 ? -13.117 18.125 -10 1 95.62 297 ASP B C 1
ATOM 5018 O O . ASP B 1 297 ? -14.102 18.766 -10.375 1 95.62 297 ASP B O 1
ATOM 5022 N N . GLY B 1 298 ? -12.672 18.094 -8.758 1 94.44 298 GLY B N 1
ATOM 5023 C CA . GLY B 1 298 ? -13.219 19.031 -7.789 1 94.44 298 GLY B CA 1
ATOM 5024 C C . GLY B 1 298 ? -12.641 20.422 -7.918 1 94.44 298 GLY B C 1
ATOM 5025 O O . GLY B 1 298 ? -11.477 20.594 -8.289 1 94.44 298 GLY B O 1
ATOM 5026 N N . PRO B 1 299 ? -13.438 21.391 -7.645 1 92.5 299 PRO B N 1
ATOM 5027 C CA . PRO B 1 299 ? -13 22.797 -7.738 1 92.5 299 PRO B CA 1
ATOM 5028 C C . PRO B 1 299 ? -12.164 23.219 -6.531 1 92.5 299 PRO B C 1
ATOM 5030 O O . PRO B 1 299 ? -12.609 24.062 -5.738 1 92.5 299 PRO B O 1
ATOM 5033 N N . VAL B 1 300 ? -10.922 22.688 -6.379 1 91.31 300 VAL B N 1
ATOM 5034 C CA . VAL B 1 300 ? -10.039 23.016 -5.262 1 91.31 300 VAL B CA 1
ATOM 5035 C C . VAL B 1 300 ? -9.016 24.062 -5.699 1 91.31 300 VAL B C 1
ATOM 5037 O O . VAL B 1 300 ? -8.352 23.906 -6.73 1 91.31 300 VAL B O 1
ATOM 5040 N N . SER B 1 301 ? -9.07 25.188 -4.953 1 88.38 301 SER B N 1
ATOM 5041 C CA . SER B 1 301 ? -8.055 26.203 -5.172 1 88.38 301 SER B CA 1
ATOM 5042 C C . SER B 1 301 ? -7.09 26.281 -3.996 1 88.38 301 SER B C 1
ATOM 5044 O O . SER B 1 301 ? -7.496 26.172 -2.838 1 88.38 301 SER B O 1
ATOM 5046 N N . GLY B 1 302 ? -5.812 26.375 -4.348 1 89.62 302 GLY B N 1
ATOM 5047 C CA . GLY B 1 302 ? -4.77 26.469 -3.338 1 89.62 302 GLY B CA 1
ATOM 5048 C C . GLY B 1 302 ? -4.016 25.156 -3.145 1 89.62 302 GLY B C 1
ATOM 5049 O O . GLY B 1 302 ? -4.191 24.219 -3.916 1 89.62 302 GLY B O 1
ATOM 5050 N N . ASN B 1 303 ? -3.08 25.188 -2.164 1 92.31 303 ASN B N 1
ATOM 5051 C CA . ASN B 1 303 ? -2.23 24.047 -1.865 1 92.31 303 ASN B CA 1
ATOM 5052 C C . ASN B 1 303 ? -2.082 23.828 -0.361 1 92.31 303 ASN B C 1
ATOM 5054 O O . ASN B 1 303 ? -2.348 24.734 0.427 1 92.31 303 ASN B O 1
ATOM 5058 N N . TRP B 1 304 ? -1.717 22.594 -0.064 1 91.56 304 TRP B N 1
ATOM 5059 C CA . TRP B 1 304 ? -1.459 22.219 1.319 1 91.56 304 TRP B CA 1
ATOM 5060 C C . TRP B 1 304 ? -0.517 23.203 1.993 1 91.56 304 TRP B C 1
ATOM 5062 O O . TRP B 1 304 ? -0.793 23.688 3.096 1 91.56 304 TRP B O 1
ATOM 5072 N N . PHE B 1 305 ? 0.552 23.531 1.519 1 88.75 305 PHE B N 1
ATOM 5073 C CA . PHE B 1 305 ? 1.484 24.562 1.975 1 88.75 305 PHE B CA 1
ATOM 5074 C C . PHE B 1 305 ? 1.403 25.797 1.091 1 88.75 305 PHE B C 1
ATOM 5076 O O . PHE B 1 305 ? 1.503 25.703 -0.134 1 88.75 305 PHE B O 1
ATOM 5083 N N . PRO B 1 306 ? 1.101 26.922 1.601 1 91.75 306 PRO B N 1
ATOM 5084 C CA . PRO B 1 306 ? 1.013 27.203 3.033 1 91.75 306 PRO B CA 1
ATOM 5085 C C . PRO B 1 306 ? -0.426 27.219 3.545 1 91.75 306 PRO B C 1
ATOM 5087 O O . PRO B 1 306 ? -0.656 27.375 4.746 1 91.75 306 PRO B O 1
ATOM 5090 N N . ASP B 1 307 ? -1.406 26.984 2.746 1 93.06 307 ASP B N 1
ATOM 5091 C CA . ASP B 1 307 ? -2.797 27.328 3.02 1 93.06 307 ASP B CA 1
ATOM 5092 C C . ASP B 1 307 ? -3.311 26.609 4.266 1 93.06 307 ASP B C 1
ATOM 5094 O O . ASP B 1 307 ? -4.117 27.156 5.02 1 93.06 307 ASP B O 1
ATOM 5098 N N . ALA B 1 308 ? -2.814 25.469 4.465 1 94.69 308 ALA B N 1
ATOM 5099 C CA . ALA B 1 308 ? -3.291 24.656 5.59 1 94.69 308 ALA B CA 1
ATOM 5100 C C . ALA B 1 308 ? -2.928 25.312 6.922 1 94.69 308 ALA B C 1
ATOM 5102 O O . ALA B 1 308 ? -3.619 25.125 7.922 1 94.69 308 ALA B O 1
ATOM 5103 N N . PHE B 1 309 ? -1.896 26.125 6.973 1 96 309 PHE B N 1
ATOM 5104 C CA . PHE B 1 309 ? -1.441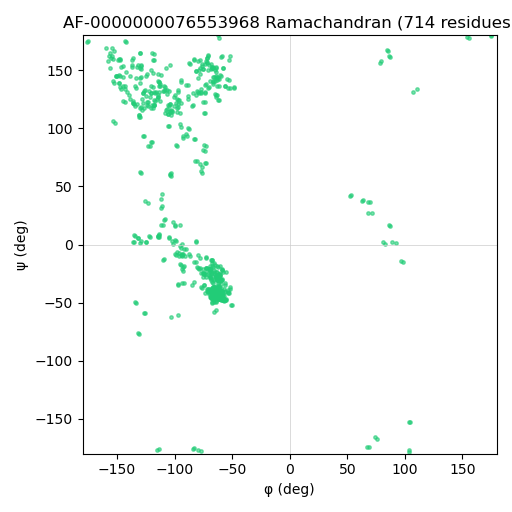 26.766 8.203 1 96 309 PHE B CA 1
ATOM 5105 C C . PHE B 1 309 ? -2.408 27.859 8.625 1 96 309 PHE B C 1
ATOM 5107 O O . PHE B 1 309 ? -2.479 28.203 9.805 1 96 309 PHE B O 1
ATOM 5114 N N . MET B 1 310 ? -3.133 28.406 7.664 1 96 310 MET B N 1
ATOM 5115 C CA . MET B 1 310 ? -4.199 29.344 8.008 1 96 310 MET B CA 1
ATOM 511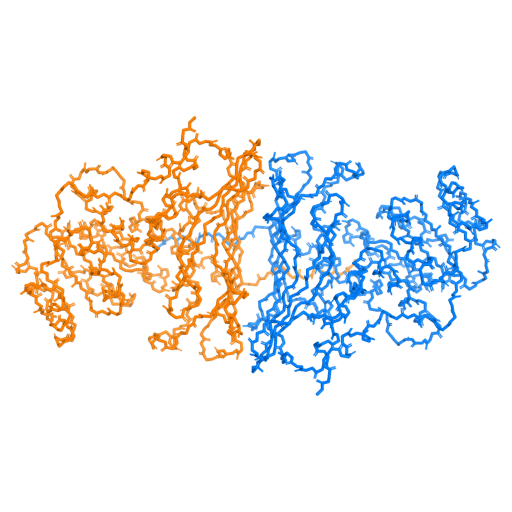6 C C . MET B 1 310 ? -5.27 28.656 8.852 1 96 310 MET B C 1
ATOM 5118 O O . MET B 1 310 ? -5.797 29.25 9.797 1 96 310 MET B O 1
ATOM 5122 N N . GLY B 1 311 ? -5.477 27.406 8.453 1 96.31 311 GLY B N 1
ATOM 5123 C CA . GLY B 1 311 ? -6.539 26.672 9.125 1 96.31 311 GLY B CA 1
ATOM 5124 C C . GLY B 1 311 ? -6.211 26.312 10.555 1 96.31 311 GLY B C 1
ATOM 5125 O O . GLY B 1 311 ? -7.059 26.438 11.445 1 96.31 311 GLY B O 1
ATOM 5126 N N . SER B 1 312 ? -5.023 25.875 10.844 1 97.81 312 SER B N 1
ATOM 5127 C CA . SER B 1 312 ? -4.664 25.484 12.203 1 97.81 312 SER B CA 1
ATOM 5128 C C . SER B 1 312 ? -4.703 26.672 13.148 1 97.81 312 SER B C 1
ATOM 5130 O O . SER B 1 312 ? -5.332 26.609 14.211 1 97.81 312 SER B O 1
ATOM 5132 N N . MET B 1 313 ? -4.145 27.812 12.789 1 98.31 313 MET B N 1
ATOM 5133 C CA . MET B 1 313 ? -4.18 29.016 13.617 1 98.31 313 MET B CA 1
ATOM 5134 C C . MET B 1 313 ? -5.594 29.578 13.68 1 98.31 313 MET B C 1
ATOM 5136 O O . MET B 1 313 ? -6.055 29.984 14.75 1 98.31 313 MET B O 1
ATOM 5140 N N . GLY B 1 314 ? -6.266 29.531 12.523 1 97.81 314 GLY B N 1
ATOM 5141 C CA . GLY B 1 314 ? -7.641 30.016 12.5 1 97.81 314 GLY B CA 1
ATOM 5142 C C . GLY B 1 314 ? -8.562 29.219 13.414 1 97.81 314 GLY B C 1
ATOM 5143 O O . GLY B 1 314 ? -9.406 29.797 14.094 1 97.81 314 GLY B O 1
ATOM 5144 N N . SER B 1 315 ? -8.383 27.984 13.398 1 98.06 315 SER B N 1
ATOM 5145 C CA . SER B 1 315 ? -9.18 27.109 14.258 1 98.06 315 SER B CA 1
ATOM 5146 C C . SER B 1 315 ? -8.945 27.438 15.734 1 98.06 315 SER B C 1
ATOM 5148 O O . SER B 1 315 ? -9.898 27.547 16.516 1 98.06 315 SER B O 1
ATOM 5150 N N . LEU B 1 316 ? -7.73 27.609 16.141 1 98.44 316 LEU B N 1
ATOM 5151 C CA . LEU B 1 316 ? -7.391 27.969 17.516 1 98.44 316 LEU B CA 1
ATOM 5152 C C . LEU B 1 316 ? -8.016 29.297 17.906 1 98.44 316 LEU B C 1
ATOM 5154 O O . LEU B 1 316 ? -8.656 29.406 18.953 1 98.44 316 LEU B O 1
ATOM 5158 N N . GLN B 1 317 ? -7.934 30.266 17.094 1 98.12 317 GLN B N 1
ATOM 5159 C CA . GLN B 1 317 ? -8.43 31.594 17.422 1 98.12 317 GLN B CA 1
ATOM 5160 C C . GLN B 1 317 ? -9.961 31.625 17.453 1 98.12 317 GLN B C 1
ATOM 5162 O O . GLN B 1 317 ? -10.555 32.25 18.328 1 98.12 317 GLN B O 1
ATOM 5167 N N . ALA B 1 318 ? -10.516 30.938 16.531 1 97.31 318 ALA B N 1
ATOM 5168 C CA . ALA B 1 318 ? -11.969 30.875 16.547 1 97.31 318 ALA B CA 1
ATOM 5169 C C . ALA B 1 318 ? -12.469 30.219 17.844 1 97.31 318 ALA B C 1
ATOM 5171 O O . ALA B 1 318 ? -13.477 30.641 18.406 1 97.31 318 ALA B O 1
ATOM 5172 N N . PHE B 1 319 ? -11.797 29.297 18.281 1 97.94 319 PHE B N 1
ATOM 5173 C CA . PHE B 1 319 ? -12.172 28.609 19.516 1 97.94 319 PHE B CA 1
ATOM 5174 C C . PHE B 1 319 ? -12.031 29.531 20.719 1 97.94 319 PHE B C 1
ATOM 5176 O O . PHE B 1 319 ? -12.953 29.656 21.531 1 97.94 319 PHE B O 1
ATOM 5183 N N . VAL B 1 320 ? -10.93 30.219 20.828 1 96.44 320 VAL B N 1
ATOM 5184 C CA . VAL B 1 320 ? -10.656 31.016 22.016 1 96.44 320 VAL B CA 1
ATOM 5185 C C . VAL B 1 320 ? -11.555 32.25 22.031 1 96.44 320 VAL B C 1
ATOM 5187 O O . VAL B 1 320 ? -11.836 32.812 23.078 1 96.44 320 VAL B O 1
ATOM 5190 N N . GLN B 1 321 ? -12.047 32.594 20.938 1 95.31 321 GLN B N 1
ATOM 5191 C CA . GLN B 1 321 ? -12.945 33.75 20.844 1 95.31 321 GLN B CA 1
ATOM 5192 C C . GLN B 1 321 ? -14.398 33.312 21 1 95.31 321 GLN B C 1
ATOM 5194 O O . GLN B 1 321 ? -15.305 34.156 20.938 1 95.31 321 GLN B O 1
ATOM 5199 N N . GLY B 1 322 ? -14.586 32.062 21.094 1 95.62 322 GLY B N 1
ATOM 5200 C CA . GLY B 1 322 ? -15.922 31.531 21.344 1 95.62 322 GLY B CA 1
ATOM 5201 C C . GLY B 1 322 ? -16.734 31.328 20.078 1 95.62 322 GLY B C 1
ATOM 5202 O O . GLY B 1 322 ? -17.953 31.172 20.125 1 95.62 322 GLY B O 1
ATOM 5203 N N . GLU B 1 323 ? -16.078 31.312 18.953 1 95.12 323 GLU B N 1
ATOM 5204 C CA . GLU B 1 323 ? -16.766 31.203 17.672 1 95.12 323 GLU B CA 1
ATOM 5205 C C . GLU B 1 323 ? -16.875 29.75 17.219 1 95.12 323 GLU B C 1
ATOM 5207 O O . GLU B 1 323 ? -17.656 29.438 16.328 1 95.12 323 GLU B O 1
ATOM 5212 N N . ALA B 1 324 ? -16.094 28.969 17.75 1 94.75 324 ALA B N 1
ATOM 5213 C CA . ALA B 1 324 ? -16.125 27.531 17.547 1 94.75 324 ALA B CA 1
ATOM 5214 C C . ALA B 1 324 ? -16.25 26.797 18.875 1 94.75 324 ALA B C 1
ATOM 5216 O O . ALA B 1 324 ? -15.68 27.203 19.875 1 94.75 324 ALA B O 1
ATOM 5217 N N . THR B 1 325 ? -16.953 25.672 18.812 1 94.62 325 THR B N 1
ATOM 5218 C CA . THR B 1 325 ? -17.219 24.953 20.047 1 94.62 325 THR B CA 1
ATOM 5219 C C . THR B 1 325 ? -16.234 23.797 20.219 1 94.62 325 THR B C 1
ATOM 5221 O O . THR B 1 325 ? -16.188 23.156 21.281 1 94.62 325 THR B O 1
ATOM 5224 N N . THR B 1 326 ? -15.492 23.562 19.172 1 95.38 326 THR B N 1
ATOM 5225 C CA . THR B 1 326 ? -14.508 22.484 19.25 1 95.38 326 THR B CA 1
ATOM 5226 C C . THR B 1 326 ? -13.133 22.984 18.797 1 95.38 326 THR B C 1
ATOM 5228 O O . THR B 1 326 ? -13.031 23.969 18.062 1 95.38 326 THR B O 1
ATOM 5231 N N . LEU B 1 327 ? -12.078 22.344 19.312 1 97.94 327 LEU B N 1
ATOM 5232 C CA . LEU B 1 327 ? -10.688 22.5 18.891 1 97.94 327 LEU B CA 1
ATOM 5233 C C . LEU B 1 327 ? -10.109 21.188 18.391 1 97.94 327 LEU B C 1
ATOM 5235 O O . LEU B 1 327 ? -9.547 20.422 19.172 1 97.94 327 LEU B O 1
ATOM 5239 N N . PRO B 1 328 ? -10.25 20.859 17.125 1 96.5 328 PRO B N 1
ATOM 5240 C CA . PRO B 1 328 ? -10.047 19.516 16.562 1 96.5 328 PRO B CA 1
ATOM 5241 C C . PRO B 1 328 ? -8.664 18.953 16.859 1 96.5 328 PRO B C 1
ATOM 5243 O O . PRO B 1 328 ? -8.5 17.734 17.016 1 96.5 328 PRO B O 1
ATOM 5246 N N . THR B 1 329 ? -7.598 19.812 16.906 1 98.31 329 THR B N 1
ATOM 5247 C CA . THR B 1 329 ? -6.246 19.312 17.125 1 98.31 329 THR B CA 1
ATOM 5248 C C . THR B 1 329 ? -5.73 19.734 18.484 1 98.31 329 THR B C 1
ATOM 5250 O O . THR B 1 329 ? -4.539 20 18.656 1 98.31 329 THR B O 1
ATOM 5253 N N . SER B 1 330 ? -6.691 19.812 19.469 1 98.69 330 SER B N 1
ATOM 5254 C CA . SER B 1 330 ? -6.293 20.094 20.844 1 98.69 330 SER B CA 1
ATOM 5255 C C . SER B 1 330 ? -5.211 19.125 21.312 1 98.69 330 SER B C 1
ATOM 5257 O O . SER B 1 330 ? -5.047 18.047 20.734 1 98.69 330 SER B O 1
ATOM 5259 N N . VAL B 1 331 ? -4.527 19.531 22.297 1 98.69 331 VAL B N 1
ATOM 5260 C CA . VAL B 1 331 ? -3.479 18.672 22.828 1 98.69 331 VAL B CA 1
ATOM 5261 C C . VAL B 1 331 ? -4.09 17.359 23.328 1 98.69 331 VAL B C 1
ATOM 5263 O O . VAL B 1 331 ? -3.449 16.297 23.266 1 98.69 331 VAL B O 1
ATOM 5266 N N . GLU B 1 332 ? -5.355 17.359 23.734 1 98 332 GLU B N 1
ATOM 5267 C CA . GLU B 1 332 ? -6.035 16.141 24.141 1 98 332 GLU B CA 1
ATOM 5268 C C . GLU B 1 332 ? -6.25 15.211 22.953 1 98 332 GLU B C 1
ATOM 5270 O O . GLU B 1 332 ? -6.027 14 23.047 1 98 332 GLU B O 1
ATOM 5275 N N . ASP B 1 333 ? -6.684 15.773 21.906 1 98.44 333 ASP B N 1
ATOM 5276 C CA . ASP B 1 333 ? -6.863 14.984 20.688 1 98.44 333 ASP B CA 1
ATOM 5277 C C . ASP B 1 333 ? -5.523 14.508 20.141 1 98.44 333 ASP B C 1
ATOM 5279 O O . ASP B 1 333 ? -5.375 13.344 19.766 1 98.44 333 ASP B O 1
ATOM 5283 N N . ALA B 1 334 ? -4.582 15.398 20.062 1 98.69 334 ALA B N 1
ATOM 5284 C CA . ALA B 1 334 ? -3.254 15.102 19.531 1 98.69 334 ALA B CA 1
ATOM 5285 C C . ALA B 1 334 ? -2.578 13.992 20.344 1 98.69 334 ALA B C 1
ATOM 5287 O O . ALA B 1 334 ? -1.747 13.25 19.812 1 98.69 334 ALA B O 1
ATOM 5288 N N . MET B 1 335 ? -2.918 13.93 21.609 1 98.69 335 MET B N 1
ATOM 5289 C CA . MET B 1 335 ? -2.393 12.852 22.438 1 98.69 335 MET B CA 1
ATOM 5290 C C . MET B 1 335 ? -2.74 11.492 21.828 1 98.69 335 MET B C 1
ATOM 5292 O O . MET B 1 335 ? -1.907 10.586 21.812 1 98.69 335 MET B O 1
ATOM 5296 N N . ASP B 1 336 ? -3.951 11.375 21.328 1 98.75 336 ASP B N 1
ATOM 5297 C CA . ASP B 1 336 ? -4.359 10.117 20.703 1 98.75 336 ASP B CA 1
ATOM 5298 C C . ASP B 1 336 ? -3.562 9.852 19.422 1 98.75 336 ASP B C 1
ATOM 5300 O O . ASP B 1 336 ? -3.273 8.703 19.094 1 98.75 336 ASP B O 1
ATOM 5304 N N . THR B 1 337 ? -3.195 10.883 18.719 1 98.88 337 THR B N 1
ATOM 5305 C CA . THR B 1 337 ? -2.322 10.719 17.562 1 98.88 337 THR B CA 1
ATOM 5306 C C . THR B 1 337 ? -0.951 10.203 17.984 1 98.88 337 THR B C 1
ATOM 5308 O O . THR B 1 337 ? -0.407 9.289 17.375 1 98.88 337 THR B O 1
ATOM 5311 N N . MET B 1 338 ? -0.435 10.797 19.094 1 98.81 338 MET B N 1
ATOM 5312 C CA . MET B 1 338 ? 0.864 10.352 19.578 1 98.81 338 MET B CA 1
ATOM 5313 C C . MET B 1 338 ? 0.794 8.906 20.062 1 98.81 338 MET B C 1
ATOM 5315 O O . MET B 1 338 ? 1.741 8.133 19.875 1 98.81 338 MET B O 1
ATOM 5319 N N . ARG B 1 339 ? -0.334 8.531 20.672 1 98.81 339 ARG B N 1
ATOM 5320 C CA . ARG B 1 339 ? -0.533 7.145 21.078 1 98.81 339 ARG B CA 1
ATOM 5321 C C . ARG B 1 339 ? -0.571 6.219 19.859 1 98.81 339 ARG B C 1
ATOM 5323 O O . ARG B 1 339 ? -0.034 5.109 19.906 1 98.81 339 ARG B O 1
ATOM 5330 N N . THR B 1 340 ? -1.195 6.641 18.812 1 98.88 340 THR B N 1
ATOM 5331 C CA . THR B 1 340 ? -1.268 5.848 17.594 1 98.88 340 THR B CA 1
ATOM 5332 C C . THR B 1 340 ? 0.115 5.691 16.969 1 98.88 340 THR B C 1
ATOM 5334 O O . THR B 1 340 ? 0.487 4.598 16.531 1 98.88 340 THR B O 1
ATOM 5337 N N . VAL B 1 341 ? 0.877 6.742 16.938 1 98.88 341 VAL B N 1
ATOM 5338 C CA . VAL B 1 341 ? 2.25 6.711 16.438 1 98.88 341 VAL B CA 1
ATOM 5339 C C . VAL B 1 341 ? 3.074 5.723 17.266 1 98.88 341 VAL B C 1
ATOM 5341 O O . VAL B 1 341 ? 3.82 4.914 16.703 1 98.88 341 VAL B O 1
ATOM 5344 N N . GLU B 1 342 ? 2.914 5.859 18.594 1 98.69 342 GLU B N 1
ATOM 5345 C CA . GLU B 1 342 ? 3.641 4.941 19.469 1 98.69 342 GLU B CA 1
ATOM 5346 C C . GLU B 1 342 ? 3.258 3.492 19.188 1 98.69 342 GLU B C 1
ATOM 5348 O O . GLU B 1 342 ? 4.121 2.615 19.141 1 98.69 342 GLU B O 1
ATOM 5353 N N . ALA B 1 343 ? 1.97 3.236 19.016 1 98.88 343 ALA B N 1
ATOM 5354 C CA . ALA B 1 343 ? 1.501 1.894 18.672 1 98.88 343 ALA B CA 1
ATOM 5355 C C . ALA B 1 343 ? 2.143 1.39 17.391 1 98.88 343 ALA B C 1
ATOM 5357 O O . ALA B 1 343 ? 2.465 0.205 17.266 1 98.88 343 ALA B O 1
ATOM 5358 N N . ALA B 1 344 ? 2.332 2.234 16.422 1 98.88 344 ALA B N 1
ATOM 5359 C CA . ALA B 1 344 ? 2.953 1.854 15.156 1 98.88 344 ALA B CA 1
ATOM 5360 C C . ALA B 1 344 ? 4.398 1.417 15.359 1 98.88 344 ALA B C 1
ATOM 5362 O O . ALA B 1 344 ? 4.828 0.395 14.82 1 98.88 344 ALA B O 1
ATOM 5363 N N . TYR B 1 345 ? 5.152 2.213 16.156 1 98.56 345 TYR B N 1
ATOM 5364 C CA . TYR B 1 345 ? 6.539 1.848 16.422 1 98.56 345 TYR B CA 1
ATOM 5365 C C . TYR B 1 345 ? 6.617 0.532 17.188 1 98.56 345 TYR B C 1
ATOM 5367 O O . TYR B 1 345 ? 7.461 -0.319 16.891 1 98.56 345 TYR B O 1
ATOM 5375 N N . LEU B 1 346 ? 5.734 0.38 18.188 1 98.5 346 LEU B N 1
ATOM 5376 C CA . LEU B 1 346 ? 5.699 -0.86 18.953 1 98.5 346 LEU B CA 1
ATOM 5377 C C . LEU B 1 346 ? 5.375 -2.047 18.047 1 98.5 346 LEU B C 1
ATOM 5379 O O . LEU B 1 346 ? 5.977 -3.115 18.188 1 98.5 346 LEU B O 1
ATOM 5383 N N . SER B 1 347 ? 4.414 -1.873 17.188 1 98.69 347 SER B N 1
ATOM 5384 C CA . SER B 1 347 ? 4.059 -2.926 16.234 1 98.69 347 SER B CA 1
ATOM 5385 C C . SER B 1 347 ? 5.266 -3.346 15.406 1 98.69 347 SER B C 1
ATOM 5387 O O . SER B 1 347 ? 5.539 -4.539 15.258 1 98.69 347 SER B O 1
ATOM 5389 N N . SER B 1 348 ? 5.965 -2.4 14.883 1 98.5 348 SER B N 1
ATOM 5390 C CA . SER B 1 348 ? 7.133 -2.68 14.062 1 98.5 348 SER B CA 1
ATOM 5391 C C . SER B 1 348 ? 8.195 -3.436 14.844 1 98.5 348 SER B C 1
ATOM 5393 O O . SER B 1 348 ? 8.828 -4.355 14.32 1 98.5 348 SER B O 1
ATOM 5395 N N . GLU B 1 349 ? 8.43 -3.027 16.078 1 97.56 349 GLU B N 1
ATOM 5396 C CA . GLU B 1 349 ? 9.453 -3.623 16.938 1 97.56 349 GLU B CA 1
ATOM 5397 C C . GLU B 1 349 ? 9.094 -5.059 17.312 1 97.56 349 GLU B C 1
ATOM 5399 O O . GLU B 1 349 ? 9.961 -5.93 17.359 1 97.56 349 GLU B O 1
ATOM 5404 N N . ARG B 1 350 ? 7.816 -5.332 17.578 1 97 350 ARG B N 1
ATOM 5405 C CA . ARG B 1 350 ? 7.359 -6.629 18.062 1 97 350 ARG B CA 1
ATOM 5406 C C . ARG B 1 350 ? 7.367 -7.668 16.953 1 97 350 ARG B C 1
ATOM 5408 O O . ARG B 1 350 ? 7.453 -8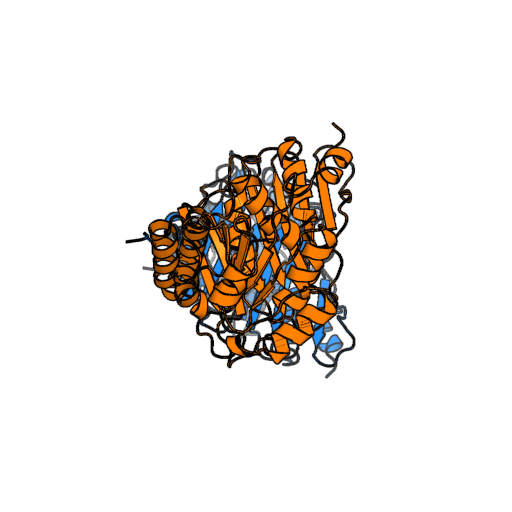.867 17.219 1 97 350 ARG B O 1
ATOM 5415 N N . GLY B 1 351 ? 7.254 -7.238 15.734 1 96.75 351 GLY B N 1
ATOM 5416 C CA . GLY B 1 351 ? 7.242 -8.148 14.602 1 96.75 351 GLY B CA 1
ATOM 5417 C C . GLY B 1 351 ? 5.855 -8.688 14.281 1 96.75 351 GLY B C 1
ATOM 5418 O O . GLY B 1 351 ? 4.945 -8.594 15.109 1 96.75 351 GLY B O 1
ATOM 5419 N N . GLY B 1 352 ? 5.699 -9.234 13.039 1 97.06 352 GLY B N 1
ATOM 5420 C CA . GLY B 1 352 ? 4.445 -9.812 12.594 1 97.06 352 GLY B CA 1
ATOM 5421 C C . GLY B 1 352 ? 4.258 -11.25 13.039 1 97.06 352 GLY B C 1
ATOM 5422 O O . GLY B 1 352 ? 5.035 -11.758 13.844 1 97.06 352 GLY B O 1
ATOM 5423 N N . VAL B 1 353 ? 3.184 -11.852 12.602 1 98.62 353 VAL B N 1
ATOM 5424 C CA . VAL B 1 353 ? 2.867 -13.234 12.93 1 98.62 353 VAL B CA 1
ATOM 5425 C C . VAL B 1 353 ? 3.781 -14.172 12.141 1 98.62 353 VAL B C 1
ATOM 5427 O O . VAL B 1 353 ? 3.832 -14.117 10.914 1 98.62 353 VAL B O 1
ATOM 5430 N N . GLU B 1 354 ? 4.527 -15.023 12.844 1 98.38 354 GLU B N 1
ATOM 5431 C CA . GLU B 1 354 ? 5.434 -15.977 12.219 1 98.38 354 GLU B CA 1
ATOM 5432 C C . GLU B 1 354 ? 4.66 -17.031 11.438 1 98.38 354 GLU B C 1
ATOM 5434 O O . GLU B 1 354 ? 3.502 -17.328 11.75 1 98.38 354 GLU B O 1
ATOM 5439 N N . LEU B 1 355 ? 5.32 -17.578 10.383 1 98.44 355 LEU B N 1
ATOM 5440 C CA . LEU B 1 355 ? 4.723 -18.688 9.641 1 98.44 355 LEU B CA 1
ATOM 5441 C C . LEU B 1 355 ? 4.531 -19.906 10.539 1 98.44 355 LEU B C 1
ATOM 5443 O O . LEU B 1 355 ? 5.473 -20.344 11.195 1 98.44 355 LEU B O 1
ATOM 5447 N N . PRO B 1 356 ? 3.34 -20.391 10.609 1 97.88 356 PRO B N 1
ATOM 5448 C CA . PRO B 1 356 ? 3.127 -21.562 11.461 1 97.88 356 PRO B CA 1
ATOM 5449 C C . PRO B 1 356 ? 3.887 -22.781 10.977 1 97.88 356 PRO B C 1
ATOM 5451 O O . PRO B 1 356 ? 4.195 -22.891 9.781 1 97.88 356 PRO B O 1
ATOM 5454 N N . GLY B 1 357 ? 4.234 -23.656 11.852 1 95.06 357 GLY B N 1
ATOM 5455 C CA . GLY B 1 357 ? 4.828 -24.922 11.492 1 95.06 357 GLY B CA 1
ATOM 5456 C C . GLY B 1 357 ? 3.846 -25.875 10.836 1 95.06 357 GLY B C 1
ATOM 5457 O O . GLY B 1 357 ? 2.645 -25.609 10.797 1 95.06 357 GLY B O 1
ATOM 5458 N N . ILE B 1 358 ? 4.441 -26.969 10.109 1 89.25 358 ILE B N 1
ATOM 5459 C CA . ILE B 1 358 ? 3.598 -27.953 9.438 1 89.25 358 ILE B CA 1
ATOM 5460 C C . ILE B 1 358 ? 3.557 -29.234 10.25 1 89.25 358 ILE B C 1
ATOM 5462 O O . ILE B 1 358 ? 4.57 -29.922 10.391 1 89.25 358 ILE B O 1
ATOM 5466 N N . GLU B 1 359 ? 3.148 -29.359 11.477 1 73.25 359 GLU B N 1
ATOM 5467 C CA . GLU B 1 359 ? 3.119 -30.609 12.242 1 73.25 359 GLU B CA 1
ATOM 5468 C C . GLU B 1 359 ? 2.086 -31.578 11.672 1 73.25 359 GLU B C 1
ATOM 5470 O O . GLU B 1 359 ? 1.09 -31.156 11.086 1 73.25 359 GLU B O 1
#

Radius of gyration: 29.05 Å; Cα contacts (8 Å, |Δi|>4): 1736; chains: 2; bounding box: 52×92×65 Å

Foldseek 3Di:
DPLQVLLVPQAFFFDPDAFAEEEEDLDPCCQFAQLVQCVVVVHHHAEYEDCDQVSRVVSCVVSVHPYYYNDPVVSCVRGDVQYAYEYADPLVCQLVCLLVDAQQHEYEHEDDCHPALVSLVSNVVSCVVRNYFYFYPLLLCRWSQNSSVVSSVVVCQQPAWAEKEWEFAFADPCVVPVVQLQPQDDAVRPPCLSVLLVVCLVQNFAPAKAKAFACDPVSNSGHTNWMKMWGHRDDRHTHIYGYHNHNPDDLVPTFGWMKIHHPFKIKIWGQFCRGPPPVTDAIWMWMDGHVDPDIDTHPGDDHSGRNSSNNLSRLSRCVVVPNDVDNSRTSVNSSSSSVRSNRNVVNNVVDDDDDDDDD/DPLQVLLVPQAFFFAPDAFEEEEEDLDPCCQFAQLVQCVVLVHHHAEYEDCDQVSRVVSCVVSVHPYYDPDPVVSCVRGDVQYAYEYADPLVCQLVCLLVDAQQHEYEHEDDCHPALVSLVSNVVSCVVSNYFYFYPLLLCRWSQNSSVVSSVVVCQQPAWAEKEWEFAFADPCVVPVVQLQPQDDQVRPPCLSVLLVVCLVQNFAPAKAKAFACDPVSNSGHTNWMKMWGHRDDRHTYIYGYHNHNPDDLVPTFGWMKIHHPFKIKIWGQFCRGPPPVTDAIWMWMDGHVDPDIDTHPGDDHSGRNSSNNLSRLSRCVVVPNDVDNSRTSVNSSSSSVRSNRNVVNNVVDDDDDDDDD